Protein AF-A0A3L8SJ08-F1 (afdb_monomer_lite)

Sequence (632 aa):
MDGPSGGCPPAAAPSRPKLPLGIVFSTALFCGEGAAAAVLCLSYGHSDDRFWLALTVFFVLCPSVLVQLTLIFVHRDLSRDRPLVLLMHLLQLGPIIRCVEALVVYCWSGREEEPYVTITRKRRLRKGYEVEMEQEVGHSERRLATHRNAFKRMAVIQAFLGSTPQLTLQLYISVLEKYVPVARAVLMAICLVSVTYGALVCNILAIQVKYDDYKVQLRPLAFLCIVLWRSLEISTRIAVLVLFSTVFKHWIIPIALANLLVVFFLPWVQFWRSGNRLPDNVEKNFSRLGTVVVLCAFTLLYSSINMFCWSAVQLKLADRDLIDKSQNWGRLAVYYVARLAENTALVILWYFFKTDVYENVCTALLVLQLLLGYCLGIYFMLLFFQYLHPCRQLFRHNVADFLHCVCCRRHPAGTPLCLEAPLEPGAAWLGINIFLFTYYFLFFDRDERYFYTRAILGSALAWARASAKCLNFNSMLILLPVCRNLLSFLRGTCSCCRRTLRKQLDHNLTFHKLVAYTLALLTAVHTIAHLFNLERYNQSQQATDGSLPAVLSKVHLQGSKWLNPIHSNQTTVEYVAFTTIPGLTGVIITLALILMVTSSTEFIRRNYFELFWYTHHLFLVYFAGLVIHGIA

Secondary structure (DSSP, 8-state):
------PPPPPPP-PPPPP-HHHHHHHHHHHHHHHHHHHHHHHHHHTT-HHHHHHHHHHHHHHHHHHHHHHHHHTTTTSS--HHHHHHHHTT-HHHHHHHHHHHHHHHTTTS--S-EEEEEEEEEETTEEEEEEEEEEHHHHHHHHHHHHHHHHHHHIIIIIIHHHHHHHHHHHHHHS---HHHHHHHHHHHHHHHHHHHHHHHHHHHHHTTTB-----HHHHHHHHHHHHHHHHHHHHHHHHHHHH-TTTHHHHHHHHHHHHHHHHHHHHHHHTPPP-TTSSTT--HHHHHHHHHHHHHHHHHHHHHS--S--B-TTSTTSB--S--HHHHHHHHHHHHHHHHHHHHHHHHH--GGGTTS-HHHHHHHHHHHHHHHHHHHHHIIIII-TTGGG-SS-HHHHHS-GGGTTS-------------HHHHHHHHHHHHHHHHHHHHHH-GGGHHHHHHHTTHHHHHHHHHHHHHHHHHHTTGGG-HHHHHHHHHHGGGS-HHHHHHHTTHHHHHHHHHHHHHHHHHHHHHHHHHHHHHHHHHHH--S--HHHHHHGGGGSSS--S-S---TT--HHHHHHHSHHHHHHHHHHHHHHHHHHHTSHHHHHH-HHHHHHHHTTHHHHHHHHHHHHH-

Organism: Chloebia gouldiae (NCBI:txid44316)

Structure (mmCIF, N/CA/C/O backbone):
data_AF-A0A3L8SJ08-F1
#
_entry.id   AF-A0A3L8SJ08-F1
#
loop_
_atom_site.group_PDB
_atom_site.id
_atom_site.type_symbol
_atom_site.label_atom_id
_atom_site.label_alt_id
_atom_site.label_comp_id
_atom_site.label_asym_id
_atom_site.label_entity_id
_atom_site.label_seq_id
_atom_site.pdbx_PDB_ins_code
_atom_site.Cartn_x
_atom_site.Cartn_y
_atom_site.Cartn_z
_atom_site.occupancy
_atom_site.B_iso_or_equiv
_atom_site.auth_seq_id
_atom_site.auth_comp_id
_atom_site.auth_asym_id
_atom_site.auth_atom_id
_atom_site.pdbx_PDB_model_num
ATOM 1 N N . MET A 1 1 ? -4.919 -14.665 68.223 1.00 39.84 1 MET A N 1
ATOM 2 C CA . MET A 1 1 ? -4.359 -15.110 66.930 1.00 39.84 1 MET A CA 1
ATOM 3 C C . MET A 1 1 ? -5.211 -14.469 65.862 1.00 39.84 1 MET A C 1
ATOM 5 O O . MET A 1 1 ? -6.296 -14.956 65.572 1.00 39.84 1 MET A O 1
ATOM 9 N N . ASP A 1 2 ? -4.763 -13.306 65.409 1.00 32.62 2 ASP A N 1
ATOM 10 C CA . ASP A 1 2 ? -5.497 -12.436 64.499 1.00 32.62 2 ASP A CA 1
ATOM 11 C C . ASP A 1 2 ? -5.454 -12.991 63.073 1.00 32.62 2 ASP A C 1
ATOM 13 O O . ASP A 1 2 ? -4.392 -13.349 62.559 1.00 32.62 2 ASP A O 1
ATOM 17 N N . GLY A 1 3 ? -6.627 -13.092 62.447 1.00 32.53 3 GLY A N 1
ATOM 18 C CA . GLY A 1 3 ? -6.756 -13.415 61.030 1.00 32.53 3 GLY A CA 1
ATOM 19 C C . GLY A 1 3 ? -6.296 -12.237 60.164 1.00 32.53 3 GLY A C 1
ATOM 20 O O . GLY A 1 3 ? -6.487 -11.084 60.558 1.00 32.53 3 GLY A O 1
ATOM 21 N N . PRO A 1 4 ? -5.697 -12.480 58.986 1.00 41.50 4 PRO A N 1
ATOM 22 C CA . PRO A 1 4 ? -5.239 -11.398 58.135 1.00 41.50 4 PRO A CA 1
ATOM 23 C C . PRO A 1 4 ? -6.453 -10.658 57.571 1.00 41.50 4 PRO A C 1
ATOM 25 O O . PRO A 1 4 ? -7.260 -11.205 56.817 1.00 41.50 4 PRO A O 1
ATOM 28 N N . SER A 1 5 ? -6.569 -9.393 57.959 1.00 35.94 5 SER A N 1
ATOM 29 C CA . SER A 1 5 ? -7.464 -8.409 57.375 1.00 35.94 5 SER A CA 1
ATOM 30 C C . SER A 1 5 ? -7.197 -8.307 55.871 1.00 35.94 5 SER A C 1
ATOM 32 O O . SER A 1 5 ? -6.110 -7.938 55.423 1.00 35.94 5 SER A O 1
ATOM 34 N N . GLY A 1 6 ? -8.207 -8.658 55.073 1.00 36.88 6 GLY A N 1
ATOM 35 C CA . GLY A 1 6 ? -8.230 -8.419 53.635 1.00 36.88 6 GLY A CA 1
ATOM 36 C C . GLY A 1 6 ? -8.277 -6.920 53.362 1.00 36.88 6 GLY A C 1
ATOM 37 O O . GLY A 1 6 ? -9.349 -6.347 53.195 1.00 36.88 6 GLY A O 1
ATOM 38 N N . GLY A 1 7 ? -7.108 -6.280 53.354 1.00 30.48 7 GLY A N 1
ATOM 39 C CA . GLY A 1 7 ? -6.953 -4.899 52.925 1.00 30.48 7 GLY A CA 1
ATOM 40 C C . GLY A 1 7 ? -7.370 -4.760 51.465 1.00 30.48 7 GLY A C 1
ATOM 41 O O . GLY A 1 7 ? -6.818 -5.420 50.582 1.00 30.48 7 GLY A O 1
ATOM 42 N N . CYS A 1 8 ? -8.351 -3.895 51.216 1.00 34.56 8 CYS A N 1
ATOM 43 C CA . CYS A 1 8 ? -8.667 -3.407 49.880 1.00 34.56 8 CYS A CA 1
ATOM 44 C C . CYS A 1 8 ? -7.367 -2.856 49.254 1.00 34.56 8 CYS A C 1
ATOM 46 O O . CYS A 1 8 ? -6.650 -2.119 49.941 1.00 34.56 8 CYS A O 1
ATOM 48 N N . PRO A 1 9 ? -7.004 -3.209 48.006 1.00 35.66 9 PRO A N 1
ATOM 49 C CA . PRO A 1 9 ? -5.818 -2.635 47.382 1.00 35.66 9 PRO A CA 1
ATOM 50 C C . PRO A 1 9 ? -5.952 -1.103 47.360 1.00 35.66 9 PRO A C 1
ATOM 52 O O . PRO A 1 9 ? -7.052 -0.602 47.112 1.00 35.66 9 PRO A O 1
ATOM 55 N N . PRO A 1 10 ? -4.871 -0.348 47.627 1.00 35.91 10 PRO A N 1
ATOM 56 C CA . PRO A 1 10 ? -4.932 1.107 47.643 1.00 35.91 10 PRO A CA 1
ATOM 57 C C . PRO A 1 10 ? -5.472 1.622 46.306 1.00 35.91 10 PRO A C 1
ATOM 59 O O . PRO A 1 10 ? -5.066 1.141 45.241 1.00 35.91 10 PRO A O 1
ATOM 62 N N . ALA A 1 11 ? -6.393 2.589 46.375 1.00 40.41 11 ALA A N 1
ATOM 63 C CA . ALA A 1 11 ? -6.913 3.295 45.213 1.00 40.41 11 ALA A CA 1
ATOM 64 C C . ALA A 1 11 ? -5.735 3.766 44.349 1.00 40.41 11 ALA A C 1
ATOM 66 O O . ALA A 1 11 ? -4.808 4.422 44.831 1.00 40.41 11 ALA A O 1
ATOM 67 N N . ALA A 1 12 ? -5.725 3.352 43.082 1.00 39.38 12 ALA A N 1
ATOM 68 C CA . ALA A 1 12 ? -4.656 3.697 42.161 1.00 39.38 12 ALA A CA 1
ATOM 69 C C . ALA A 1 12 ? -4.569 5.227 42.042 1.00 39.38 12 ALA A C 1
ATOM 71 O O . ALA A 1 12 ? -5.563 5.872 41.720 1.00 39.38 12 ALA A O 1
ATOM 72 N N . ALA A 1 13 ? -3.383 5.792 42.291 1.00 39.06 13 ALA A N 1
ATOM 73 C CA . ALA A 1 13 ? -3.130 7.225 42.157 1.00 39.06 13 ALA A CA 1
ATOM 74 C C . ALA A 1 13 ? -3.647 7.762 40.803 1.00 39.06 13 ALA A C 1
ATOM 76 O O . ALA A 1 13 ? -3.500 7.064 39.789 1.00 39.06 13 ALA A O 1
ATOM 77 N N . PRO A 1 14 ? -4.214 8.986 40.754 1.00 47.72 14 PRO A N 1
ATOM 78 C CA . PRO A 1 14 ? -4.774 9.550 39.532 1.00 47.72 14 PRO A CA 1
ATOM 79 C C . PRO A 1 14 ? -3.696 9.600 38.449 1.00 47.72 14 PRO A C 1
ATOM 81 O O . PRO A 1 14 ? -2.697 10.318 38.539 1.00 47.72 14 PRO A O 1
ATOM 84 N N . SER A 1 15 ? -3.861 8.769 37.420 1.00 56.84 15 SER A N 1
ATOM 85 C CA . SER A 1 15 ? -2.890 8.677 36.341 1.00 56.84 15 SER A CA 1
ATOM 86 C C . SER A 1 15 ? -2.928 9.967 35.532 1.00 56.84 15 SER A C 1
ATOM 88 O O . SER A 1 15 ? -3.949 10.253 34.905 1.00 56.84 15 SER A O 1
ATOM 90 N N . ARG A 1 16 ? -1.821 10.723 35.498 1.00 63.78 16 ARG A N 1
ATOM 91 C CA . ARG A 1 16 ? -1.693 11.867 34.583 1.00 63.78 16 ARG A CA 1
ATOM 92 C C . ARG A 1 16 ? -2.097 11.443 33.163 1.00 63.78 16 ARG A C 1
ATOM 94 O O . ARG A 1 16 ? -1.666 10.374 32.704 1.00 63.78 16 ARG A O 1
ATOM 101 N N . PRO A 1 17 ? -2.900 12.252 32.450 1.00 66.69 17 PRO A N 1
ATOM 102 C CA . PRO A 1 17 ? -3.278 11.935 31.083 1.00 66.69 17 PRO A CA 1
ATOM 103 C C . PRO A 1 17 ? -2.030 11.808 30.206 1.00 66.69 17 PRO A C 1
ATOM 105 O O . PRO A 1 17 ? -1.000 12.427 30.450 1.00 66.69 17 PRO A O 1
ATOM 108 N N . LYS A 1 18 ? -2.104 10.976 29.165 1.00 77.44 18 LYS A N 1
ATOM 109 C CA . LYS A 1 18 ? -0.998 10.817 28.209 1.00 77.44 18 LYS A CA 1
ATOM 110 C C . LYS A 1 18 ? -0.920 12.022 27.277 1.00 77.44 18 LYS A C 1
ATOM 112 O O . LYS A 1 18 ? -1.957 12.445 26.758 1.00 77.44 18 LYS A O 1
ATOM 117 N N . LEU A 1 19 ? 0.305 12.465 26.982 1.00 80.94 19 LEU A N 1
ATOM 118 C CA . LEU A 1 19 ? 0.591 13.522 26.010 1.00 80.94 19 LEU A CA 1
ATOM 119 C C . LEU A 1 19 ? -0.185 13.281 24.695 1.00 80.94 19 LEU A C 1
ATOM 121 O O . LEU A 1 19 ? -0.129 12.170 24.148 1.00 80.94 19 LEU A O 1
ATOM 125 N N . PRO A 1 20 ? -0.920 14.279 24.168 1.00 85.00 20 PRO A N 1
ATOM 126 C CA . PRO A 1 20 ? -1.751 14.125 22.978 1.00 85.00 20 PRO A CA 1
ATOM 127 C C . PRO A 1 20 ? -0.934 14.157 21.672 1.00 85.00 20 PRO A C 1
ATOM 129 O O . PRO A 1 20 ? -1.245 14.906 20.752 1.00 85.00 20 PRO A O 1
ATOM 132 N N . LEU A 1 21 ? 0.077 13.290 21.555 1.00 87.50 21 LEU A N 1
ATOM 133 C CA . LEU A 1 21 ? 0.971 13.200 20.389 1.00 87.50 21 LEU A CA 1
ATOM 134 C C . LEU A 1 21 ? 0.218 13.048 19.061 1.00 87.50 21 LEU A C 1
ATOM 136 O O . LEU A 1 21 ? 0.570 13.684 18.077 1.00 87.50 21 LEU A O 1
ATOM 140 N N . GLY A 1 22 ? -0.857 12.253 19.039 1.00 88.06 22 GLY A N 1
ATOM 141 C CA . GLY A 1 22 ? -1.665 12.068 17.830 1.00 88.06 22 GLY A CA 1
ATOM 142 C C . GLY A 1 22 ? -2.386 13.339 17.366 1.00 88.06 22 GLY A C 1
ATOM 143 O O . GLY A 1 22 ? -2.605 13.495 16.170 1.00 88.06 22 GLY A O 1
ATOM 144 N N . ILE A 1 23 ? -2.729 14.253 18.283 1.00 90.25 23 ILE A N 1
ATOM 145 C CA . ILE A 1 23 ? -3.332 15.548 17.933 1.00 90.25 23 ILE A CA 1
ATOM 146 C C . ILE A 1 23 ? -2.274 16.420 17.259 1.00 90.25 23 ILE A C 1
ATOM 148 O O . ILE A 1 23 ? -2.473 16.840 16.125 1.00 90.25 23 ILE A O 1
ATOM 152 N N . VAL A 1 24 ? -1.117 16.589 17.908 1.00 93.19 24 VAL A N 1
ATOM 153 C CA . VAL A 1 24 ? 0.006 17.383 17.383 1.00 93.19 24 VAL A CA 1
ATOM 154 C C . VAL A 1 24 ? 0.452 16.874 16.013 1.00 93.19 24 VAL A C 1
ATOM 156 O O . VAL A 1 24 ? 0.603 17.659 15.084 1.00 93.19 24 VAL A O 1
ATOM 159 N N . PHE A 1 25 ? 0.598 15.556 15.863 1.00 93.88 25 PHE A N 1
ATOM 160 C CA . PHE A 1 25 ? 1.003 14.942 14.602 1.00 93.88 25 PHE A CA 1
ATOM 161 C C . PHE A 1 25 ? -0.019 15.170 13.478 1.00 93.88 25 PHE A C 1
ATOM 163 O O . PHE A 1 25 ? 0.363 15.513 12.364 1.00 93.88 25 PHE A O 1
ATOM 170 N N . SER A 1 26 ? -1.319 15.047 13.770 1.00 92.44 26 SER A N 1
ATOM 171 C CA . SER A 1 26 ? -2.375 15.294 12.775 1.00 92.44 26 SER A CA 1
ATOM 172 C C . SER A 1 26 ? -2.414 16.763 12.337 1.00 92.44 26 SER A C 1
ATOM 174 O O . SER A 1 26 ? -2.593 17.042 11.156 1.00 92.44 26 SER A O 1
ATOM 176 N N . THR A 1 27 ? -2.213 17.700 13.270 1.00 92.94 27 THR A N 1
ATOM 177 C CA . THR A 1 27 ? -2.109 19.135 12.962 1.00 92.94 27 THR A CA 1
ATOM 178 C C . THR A 1 27 ? -0.869 19.434 12.123 1.00 92.94 27 THR A C 1
ATOM 180 O O . THR A 1 27 ? -0.958 20.180 11.155 1.00 92.94 27 THR A O 1
ATOM 183 N N . ALA A 1 28 ? 0.276 18.826 12.449 1.00 94.81 28 ALA A N 1
ATOM 184 C CA . ALA A 1 28 ? 1.512 19.004 11.691 1.00 94.81 28 ALA A CA 1
ATOM 185 C C . ALA A 1 28 ? 1.373 18.513 10.243 1.00 94.81 28 ALA A C 1
ATOM 187 O O . ALA A 1 28 ? 1.810 19.203 9.327 1.00 94.81 28 ALA A O 1
ATOM 188 N N . LEU A 1 29 ? 0.720 17.364 10.029 1.00 94.31 29 LEU A N 1
ATOM 189 C CA . LEU A 1 29 ? 0.415 16.863 8.687 1.00 94.31 29 LEU A CA 1
ATOM 190 C C . LEU A 1 29 ? -0.520 17.808 7.927 1.00 94.31 29 LEU A C 1
ATOM 192 O O . LEU A 1 29 ? -0.222 18.155 6.790 1.00 94.31 29 LEU A O 1
ATOM 196 N N . PHE A 1 30 ? -1.596 18.279 8.564 1.00 93.12 30 PHE A N 1
ATOM 197 C CA . PHE A 1 30 ? -2.533 19.226 7.953 1.00 93.12 30 PHE A CA 1
ATOM 198 C C . PHE A 1 30 ? -1.838 20.524 7.504 1.00 93.12 30 PHE A C 1
ATOM 200 O O . PHE A 1 30 ? -1.973 20.939 6.354 1.00 93.12 30 PHE A O 1
ATOM 207 N N . CYS A 1 31 ? -1.038 21.137 8.383 1.00 93.50 31 CYS A N 1
ATOM 208 C CA . CYS A 1 31 ? -0.283 22.346 8.049 1.00 93.50 31 CYS A CA 1
ATOM 209 C C . CYS A 1 31 ? 0.797 22.082 6.991 1.00 93.50 31 CYS A C 1
ATOM 211 O O . CYS A 1 31 ? 1.000 22.906 6.103 1.00 93.50 31 CYS A O 1
ATOM 213 N N . GLY A 1 32 ? 1.479 20.936 7.074 1.00 94.00 32 GLY A N 1
ATOM 214 C CA . GLY A 1 32 ? 2.517 20.538 6.126 1.00 94.00 32 GLY A CA 1
ATOM 215 C C . GLY A 1 32 ? 1.976 20.351 4.709 1.00 94.00 32 GLY A C 1
ATOM 216 O O . GLY A 1 32 ? 2.591 20.834 3.762 1.00 94.00 32 GLY A O 1
ATOM 217 N N . GLU A 1 33 ? 0.810 19.717 4.557 1.00 93.25 33 GLU A N 1
ATOM 218 C CA . GLU A 1 33 ? 0.140 19.578 3.258 1.00 93.25 33 GLU A CA 1
ATOM 219 C C . GLU A 1 33 ? -0.267 20.934 2.684 1.00 93.25 33 GLU A C 1
ATOM 221 O O . GLU A 1 33 ? 0.019 21.207 1.520 1.00 93.25 33 GLU A O 1
ATOM 226 N N . GLY A 1 34 ? -0.874 21.804 3.500 1.00 91.88 34 GLY A N 1
ATOM 227 C CA . GLY A 1 34 ? -1.259 23.151 3.074 1.00 91.88 34 GLY A CA 1
ATOM 228 C C . GLY A 1 34 ? -0.059 23.995 2.633 1.00 91.88 34 GLY A C 1
ATOM 229 O O . GLY A 1 34 ? -0.093 24.607 1.567 1.00 91.88 34 GLY A O 1
ATOM 230 N N . ALA A 1 35 ? 1.031 23.979 3.407 1.00 93.56 35 ALA A N 1
ATOM 231 C CA . ALA A 1 35 ? 2.253 24.714 3.086 1.00 93.56 35 ALA A CA 1
ATOM 232 C C . ALA A 1 35 ? 2.940 24.176 1.820 1.00 93.56 35 ALA A C 1
ATOM 234 O O . ALA A 1 35 ? 3.284 24.952 0.929 1.00 93.56 35 ALA A O 1
ATOM 235 N N . ALA A 1 36 ? 3.101 22.853 1.700 1.00 94.31 36 ALA A N 1
ATOM 236 C CA . ALA A 1 36 ? 3.710 22.239 0.522 1.00 94.31 36 ALA A CA 1
ATOM 237 C C . ALA A 1 36 ? 2.865 22.463 -0.745 1.00 94.31 36 ALA A C 1
ATOM 239 O O . ALA A 1 36 ? 3.414 22.734 -1.814 1.00 94.31 36 ALA A O 1
ATOM 240 N N . ALA A 1 37 ? 1.534 22.418 -0.627 1.00 92.31 37 ALA A N 1
ATOM 241 C CA . ALA A 1 37 ? 0.634 22.743 -1.725 1.00 92.31 37 ALA A CA 1
ATOM 242 C C . ALA A 1 37 ? 0.718 24.217 -2.132 1.00 92.31 37 ALA A C 1
ATOM 244 O O . ALA A 1 37 ? 0.753 24.501 -3.327 1.00 92.31 37 ALA A O 1
ATOM 245 N N . ALA A 1 38 ? 0.795 25.147 -1.175 1.00 92.38 38 ALA A N 1
ATOM 246 C CA . ALA A 1 38 ? 0.948 26.572 -1.461 1.00 92.38 38 ALA A CA 1
ATOM 247 C C . ALA A 1 38 ? 2.251 26.858 -2.224 1.00 92.38 38 ALA A C 1
ATOM 249 O O . ALA A 1 38 ? 2.222 27.536 -3.250 1.00 92.38 38 ALA A O 1
ATOM 250 N N . VAL A 1 39 ? 3.374 26.273 -1.787 1.00 93.69 39 VAL A N 1
ATOM 251 C CA . VAL A 1 39 ? 4.666 26.379 -2.492 1.00 93.69 39 VAL A CA 1
ATOM 252 C C . VAL A 1 39 ? 4.561 25.839 -3.920 1.00 93.69 39 VAL A C 1
ATOM 254 O O . VAL A 1 39 ? 5.045 26.469 -4.858 1.00 93.69 39 VAL A O 1
ATOM 257 N N . LEU A 1 40 ? 3.889 24.701 -4.110 1.00 91.75 40 LEU A N 1
ATOM 258 C CA . LEU A 1 40 ? 3.696 24.126 -5.439 1.00 91.75 40 LEU A CA 1
ATOM 259 C C . LEU A 1 40 ? 2.785 24.997 -6.327 1.00 91.75 40 LEU A C 1
ATOM 261 O O . LEU A 1 40 ? 3.062 25.162 -7.511 1.00 91.75 40 LEU A O 1
ATOM 265 N N . CYS A 1 41 ? 1.740 25.604 -5.759 1.00 90.69 41 CYS A N 1
ATOM 266 C CA . CYS A 1 41 ? 0.849 26.519 -6.475 1.00 90.69 41 CYS A CA 1
ATOM 267 C C . CYS A 1 41 ? 1.572 27.793 -6.934 1.00 90.69 41 CYS A C 1
ATOM 269 O O . CYS A 1 41 ? 1.333 28.252 -8.048 1.00 90.69 41 CYS A O 1
ATOM 271 N N . LEU A 1 42 ? 2.487 28.334 -6.121 1.00 89.94 42 LEU A N 1
ATOM 272 C CA . LEU A 1 42 ? 3.342 29.458 -6.522 1.00 89.94 42 LEU A CA 1
ATOM 273 C C . LEU A 1 42 ? 4.237 29.084 -7.710 1.00 89.94 42 LEU A C 1
ATOM 275 O O . LEU A 1 42 ? 4.385 29.876 -8.638 1.00 89.94 42 LEU A O 1
ATOM 279 N N . SER A 1 43 ? 4.772 27.859 -7.715 1.00 87.69 43 SER A N 1
ATOM 280 C CA . SER A 1 43 ? 5.544 27.346 -8.850 1.00 87.69 43 SER A CA 1
ATOM 281 C C . SER A 1 43 ? 4.697 27.256 -10.123 1.00 87.69 43 SER A C 1
ATOM 283 O O . SER A 1 43 ? 5.155 27.695 -11.170 1.00 87.69 43 SER A O 1
ATOM 285 N N . TYR A 1 44 ? 3.462 26.742 -10.046 1.00 87.19 44 TYR A N 1
ATOM 286 C CA . TYR A 1 44 ? 2.561 26.687 -11.208 1.00 87.19 44 TYR A CA 1
ATOM 287 C C . TYR A 1 44 ? 2.139 28.077 -11.698 1.00 87.19 44 TYR A C 1
ATOM 289 O O . TYR A 1 44 ? 2.000 28.279 -12.900 1.00 87.19 44 TYR A O 1
ATOM 297 N N . GLY A 1 45 ? 1.971 29.043 -10.788 1.00 83.31 45 GLY A N 1
ATOM 298 C CA . GLY A 1 45 ? 1.663 30.431 -11.137 1.00 83.31 45 GLY A CA 1
ATOM 299 C C . GLY A 1 45 ? 2.781 31.115 -11.927 1.00 83.31 45 GLY A C 1
ATOM 300 O O . GLY A 1 45 ? 2.496 31.903 -12.821 1.00 83.31 45 GLY A O 1
ATOM 301 N N . HIS A 1 46 ? 4.042 30.775 -11.649 1.00 85.56 46 HIS A N 1
ATOM 302 C CA . HIS A 1 46 ? 5.185 31.262 -12.427 1.00 85.56 46 HIS A CA 1
ATOM 303 C C . HIS A 1 46 ? 5.295 30.586 -13.809 1.00 85.56 46 HIS A C 1
ATOM 305 O O . HIS A 1 46 ? 5.825 31.181 -14.743 1.00 85.56 46 HIS A O 1
ATOM 311 N N . SER A 1 47 ? 4.799 29.353 -13.946 1.00 79.88 47 SER A N 1
ATOM 312 C CA . SER A 1 47 ? 4.832 28.566 -15.190 1.00 79.88 47 SER A CA 1
ATOM 313 C C . SER A 1 47 ? 3.582 28.722 -16.081 1.00 79.88 47 SER A C 1
ATOM 315 O O . SER A 1 47 ? 3.526 28.101 -17.135 1.00 79.88 47 SER A O 1
ATOM 317 N N . ASP A 1 48 ? 2.592 29.533 -15.679 1.00 80.69 48 ASP A N 1
ATOM 318 C CA . ASP A 1 48 ? 1.268 29.716 -16.325 1.00 80.69 48 ASP A CA 1
ATOM 319 C C . ASP A 1 48 ? 0.440 28.418 -16.523 1.00 80.69 48 ASP A C 1
ATOM 321 O O . ASP A 1 48 ? -0.486 28.337 -17.335 1.00 80.69 48 ASP A O 1
ATOM 325 N N . ASP A 1 49 ? 0.701 27.390 -15.708 1.00 84.25 49 ASP A N 1
ATOM 326 C CA . ASP A 1 49 ? 0.024 26.086 -15.754 1.00 84.25 49 ASP A CA 1
ATOM 327 C C . ASP A 1 49 ? -1.334 26.105 -15.024 1.00 84.25 49 ASP A C 1
ATOM 329 O O . ASP A 1 49 ? -1.559 25.449 -13.997 1.00 84.25 49 ASP A O 1
ATOM 333 N N . ARG A 1 50 ? -2.289 26.872 -15.566 1.00 86.69 50 ARG A N 1
ATOM 334 C CA . ARG A 1 50 ? -3.591 27.147 -14.923 1.00 86.69 50 ARG A CA 1
ATOM 335 C C . ARG A 1 50 ? -4.438 25.900 -14.640 1.00 86.69 50 ARG A C 1
ATOM 337 O O . ARG A 1 50 ? -5.177 25.877 -13.656 1.00 86.69 50 ARG A O 1
ATOM 344 N N . PHE A 1 51 ? -4.326 24.853 -15.459 1.00 87.06 51 PHE A N 1
ATOM 345 C CA . PHE A 1 51 ? -5.091 23.613 -15.278 1.00 87.06 51 PHE A CA 1
ATOM 346 C C . PHE A 1 51 ? -4.615 22.803 -14.061 1.00 87.06 51 PHE A C 1
ATOM 348 O O . PHE A 1 51 ? -5.419 22.425 -13.204 1.00 87.06 51 PHE A O 1
ATOM 355 N N . TRP A 1 52 ? -3.302 22.578 -13.943 1.00 87.69 52 TRP A N 1
ATOM 356 C CA . TRP A 1 52 ? -2.710 21.846 -12.817 1.00 87.69 52 TRP A CA 1
ATOM 357 C C . TRP A 1 52 ? -2.828 22.618 -11.509 1.00 87.69 52 TRP A C 1
ATOM 359 O O . TRP A 1 52 ? -3.082 22.016 -10.459 1.00 87.69 52 TRP A O 1
ATOM 369 N N . LEU A 1 53 ? -2.722 23.946 -11.585 1.00 89.19 53 LEU A N 1
ATOM 370 C CA . LEU A 1 53 ? -2.989 24.846 -10.474 1.00 89.19 53 LEU A CA 1
ATOM 371 C C . LEU A 1 53 ? -4.423 24.673 -9.953 1.00 89.19 53 LEU A C 1
ATOM 373 O O . LEU A 1 53 ? -4.607 24.411 -8.765 1.00 89.19 53 LEU A O 1
ATOM 377 N N . ALA A 1 54 ? -5.432 24.748 -10.828 1.00 87.38 54 ALA A N 1
ATOM 378 C CA . ALA A 1 54 ? -6.837 24.632 -10.433 1.00 87.38 54 ALA A CA 1
ATOM 379 C C . ALA A 1 54 ? -7.150 23.285 -9.756 1.00 87.38 54 ALA A C 1
ATOM 381 O O . ALA A 1 54 ? -7.791 23.254 -8.703 1.00 87.38 54 ALA A O 1
ATOM 382 N N . LEU A 1 55 ? -6.650 22.176 -10.311 1.00 88.00 55 LEU A N 1
ATOM 383 C CA . LEU A 1 55 ? -6.829 20.837 -9.736 1.00 88.00 55 LEU A CA 1
ATOM 384 C C . LEU A 1 55 ? -6.127 20.678 -8.378 1.00 88.00 55 LEU A C 1
ATOM 386 O O . LEU A 1 55 ? -6.706 20.121 -7.445 1.00 88.00 55 LEU A O 1
ATOM 390 N N . THR A 1 56 ? -4.902 21.196 -8.250 1.00 90.75 56 THR A N 1
ATOM 391 C CA . THR A 1 56 ? -4.123 21.168 -7.000 1.00 90.75 56 THR A CA 1
ATOM 392 C C . THR A 1 56 ? -4.828 21.966 -5.902 1.00 90.75 56 THR A C 1
ATOM 394 O O . THR A 1 56 ? -4.961 21.485 -4.778 1.00 90.75 56 THR A O 1
ATOM 397 N N . VAL A 1 57 ? -5.334 23.160 -6.224 1.00 90.19 57 VAL A N 1
ATOM 398 C CA . VAL A 1 57 ? -6.099 23.988 -5.281 1.00 90.19 57 VAL A CA 1
ATOM 399 C C . VAL A 1 57 ? -7.396 23.288 -4.878 1.00 90.19 57 VAL A C 1
ATOM 401 O O . VAL A 1 57 ? -7.720 23.243 -3.692 1.00 90.19 57 VAL A O 1
ATOM 404 N N . PHE A 1 58 ? -8.118 22.691 -5.828 1.00 86.38 58 PHE A N 1
ATOM 405 C CA . PHE A 1 58 ? -9.372 21.989 -5.554 1.00 86.38 58 PHE A CA 1
ATOM 406 C C . PHE A 1 58 ? -9.196 20.831 -4.559 1.00 86.38 58 PHE A C 1
ATOM 408 O O . PHE A 1 58 ? -9.917 20.770 -3.558 1.00 86.38 58 PHE A O 1
ATOM 415 N N . PHE A 1 59 ? -8.217 19.948 -4.786 1.00 87.62 59 PHE A N 1
ATOM 416 C CA . PHE A 1 59 ? -7.973 18.789 -3.919 1.00 87.62 59 PHE A CA 1
ATOM 417 C C . PHE A 1 59 ? -7.395 19.140 -2.547 1.00 87.62 59 PHE A C 1
ATOM 419 O O . PHE A 1 59 ? -7.431 18.303 -1.652 1.00 87.62 59 PHE A O 1
ATOM 426 N N . VAL A 1 60 ? -6.905 20.363 -2.345 1.00 87.62 60 VAL A N 1
ATOM 427 C CA . VAL A 1 60 ? -6.471 20.854 -1.029 1.00 87.62 60 VAL A CA 1
ATOM 428 C C . VAL A 1 60 ? -7.616 21.571 -0.313 1.00 87.62 60 VAL A C 1
ATOM 430 O O . VAL A 1 60 ? -7.851 21.350 0.876 1.00 87.62 60 VAL A O 1
ATOM 433 N N . LEU A 1 61 ? -8.371 22.403 -1.033 1.00 85.88 61 LEU A N 1
ATOM 434 C CA . LEU A 1 61 ? -9.404 23.255 -0.453 1.00 85.88 61 LEU A CA 1
ATOM 435 C C . LEU A 1 61 ? -10.670 22.475 -0.082 1.00 85.88 61 LEU A C 1
ATOM 437 O O . LEU A 1 61 ? -11.186 22.640 1.022 1.00 85.88 61 LEU A O 1
ATOM 441 N N . CYS A 1 62 ? -11.162 21.611 -0.974 1.00 81.88 62 CYS A N 1
ATOM 442 C CA . CYS A 1 62 ? -12.384 20.834 -0.756 1.00 81.88 62 CYS A CA 1
ATOM 443 C C . CYS A 1 62 ? -12.354 19.995 0.544 1.00 81.88 62 CYS A C 1
ATOM 445 O O . CYS A 1 62 ? -13.237 20.176 1.390 1.00 81.88 62 CYS A O 1
ATOM 447 N N . PRO A 1 63 ? -11.348 19.132 0.785 1.00 82.69 63 PRO A N 1
ATOM 448 C CA . PRO A 1 63 ? -11.252 18.368 2.032 1.00 82.69 63 PRO A CA 1
ATOM 449 C C . PRO A 1 63 ? -10.978 19.252 3.253 1.00 82.69 63 PRO A C 1
ATOM 451 O O . PRO A 1 63 ? -11.510 18.958 4.321 1.00 82.69 63 PRO A O 1
ATOM 454 N N . SER A 1 64 ? -10.217 20.348 3.111 1.00 86.06 64 SER A N 1
ATOM 455 C CA . SER A 1 64 ? -9.987 21.308 4.200 1.00 86.06 64 SER A CA 1
ATOM 456 C C . SER A 1 64 ? -11.314 21.898 4.681 1.00 86.06 64 SER A C 1
ATOM 458 O O . SER A 1 64 ? -11.615 21.859 5.874 1.00 86.06 64 SER A O 1
ATOM 460 N N . VAL A 1 65 ? -12.180 22.327 3.758 1.00 81.88 65 VAL A N 1
ATOM 461 C CA . VAL A 1 65 ? -13.531 22.809 4.083 1.00 81.88 65 VAL A CA 1
ATOM 462 C C . VAL A 1 65 ? -14.365 21.715 4.753 1.00 81.88 65 VAL A C 1
ATOM 464 O O . VAL A 1 65 ? -14.979 21.973 5.787 1.00 81.88 65 VAL A O 1
ATOM 467 N N . LEU A 1 66 ? -14.353 20.479 4.242 1.00 79.31 66 LEU A N 1
ATOM 468 C CA . LEU A 1 66 ? -15.077 19.360 4.866 1.00 79.31 66 LEU A CA 1
ATOM 469 C C . LEU A 1 66 ? -14.591 19.062 6.291 1.00 79.31 66 LEU A C 1
ATOM 471 O O . LEU A 1 66 ? -15.404 18.788 7.179 1.00 79.31 66 LEU A O 1
ATOM 475 N N . VAL A 1 67 ? -13.282 19.152 6.535 1.00 81.81 67 VAL A N 1
ATOM 476 C CA . VAL A 1 67 ? -12.690 19.045 7.872 1.00 81.81 67 VAL A CA 1
ATOM 477 C C . VAL A 1 67 ? -13.225 20.148 8.784 1.00 81.81 67 VAL A C 1
ATOM 479 O O . VAL A 1 67 ? -13.695 19.837 9.881 1.00 81.81 67 VAL A O 1
ATOM 482 N N . GLN A 1 68 ? -13.223 21.409 8.337 1.00 81.50 68 GLN A N 1
ATOM 483 C CA . GLN A 1 68 ? -13.748 22.527 9.130 1.00 81.50 68 GLN A CA 1
ATOM 484 C C . GLN A 1 68 ? -15.232 22.335 9.453 1.00 81.50 68 GLN A C 1
ATOM 486 O O . GLN A 1 68 ? -15.620 22.419 10.616 1.00 81.50 68 GLN A O 1
ATOM 491 N N . LEU A 1 69 ? -16.055 21.995 8.456 1.00 73.44 69 LEU A N 1
ATOM 492 C CA . LEU A 1 69 ? -17.485 21.738 8.643 1.00 73.44 69 LEU A CA 1
ATOM 493 C C . LEU A 1 69 ? -17.722 20.603 9.649 1.00 73.44 69 LEU A C 1
ATOM 495 O O . LEU A 1 69 ? -18.577 20.713 10.525 1.00 73.44 69 LEU A O 1
ATOM 499 N N . THR A 1 70 ? -16.928 19.533 9.581 1.00 73.50 70 THR A N 1
ATOM 500 C CA . THR A 1 70 ? -17.029 18.408 10.521 1.00 73.50 70 THR A CA 1
ATOM 501 C C . THR A 1 70 ? -16.658 18.818 11.949 1.00 73.50 70 THR A C 1
ATOM 503 O O . THR A 1 70 ? -17.285 18.363 12.908 1.00 73.50 70 THR A O 1
ATOM 506 N N . LEU A 1 71 ? -15.654 19.676 12.132 1.00 73.38 71 LEU A N 1
ATOM 507 C CA . LEU A 1 71 ? -15.302 20.197 13.456 1.00 73.38 71 LEU A CA 1
ATOM 508 C C . LEU A 1 71 ? -16.428 21.083 14.017 1.00 73.38 71 LEU A C 1
ATOM 510 O O . LEU A 1 71 ? -16.887 20.846 15.136 1.00 73.38 71 LEU A O 1
ATOM 514 N N . ILE A 1 72 ? -16.969 21.988 13.195 1.00 71.06 72 ILE A N 1
ATOM 515 C CA . ILE A 1 72 ? -18.046 22.910 13.579 1.00 71.06 72 ILE A CA 1
ATOM 516 C C . ILE A 1 72 ? -19.332 22.164 13.951 1.00 71.06 72 ILE A C 1
ATOM 518 O O . ILE A 1 72 ? -19.850 22.344 15.055 1.00 71.06 72 ILE A O 1
ATOM 522 N N . PHE A 1 73 ? -19.847 21.319 13.053 1.00 64.94 73 PHE A N 1
ATOM 523 C CA . PHE A 1 73 ? -21.170 20.708 13.200 1.00 64.94 73 PHE A CA 1
ATOM 524 C C . PHE A 1 73 ? -21.163 19.454 14.081 1.00 64.94 73 PHE A C 1
ATOM 526 O O . PHE A 1 73 ? -22.043 19.305 14.924 1.00 64.94 73 PHE A O 1
ATOM 533 N N . VAL A 1 74 ? -20.172 18.566 13.932 1.00 62.50 74 VAL A N 1
ATOM 534 C CA . VAL A 1 74 ? -20.161 17.266 14.638 1.00 62.50 74 VAL A CA 1
ATOM 535 C C . VAL A 1 74 ? -19.570 17.379 16.041 1.00 62.50 74 VAL A C 1
ATOM 537 O O . VAL A 1 74 ? -19.978 16.656 16.945 1.00 62.50 74 VAL A O 1
ATOM 540 N N . HIS A 1 75 ? -18.615 18.285 16.258 1.00 64.44 75 HIS A N 1
ATOM 541 C CA . HIS A 1 75 ? -17.990 18.476 17.576 1.00 64.44 75 HIS A CA 1
ATOM 542 C C . HIS A 1 75 ? -18.468 19.740 18.286 1.00 64.44 75 HIS A C 1
ATOM 544 O O . HIS A 1 75 ? -17.934 20.065 19.349 1.00 64.44 75 HIS A O 1
ATOM 550 N N . ARG A 1 76 ? -19.479 20.405 17.703 1.00 65.25 76 ARG A N 1
ATOM 551 C CA . ARG A 1 76 ? -20.195 21.567 18.239 1.00 65.25 76 ARG A CA 1
ATOM 552 C C . ARG A 1 76 ? -19.233 22.606 18.811 1.00 65.25 76 ARG A C 1
ATOM 554 O O . ARG A 1 76 ? -19.388 23.031 19.951 1.00 65.25 76 ARG A O 1
ATOM 561 N N . ASP A 1 77 ? -18.250 23.022 18.006 1.00 56.69 77 ASP A N 1
ATOM 562 C CA . ASP A 1 77 ? -17.343 24.137 18.345 1.00 56.69 77 ASP A CA 1
ATOM 563 C C . ASP A 1 77 ? -18.104 25.411 18.732 1.00 56.69 77 ASP A C 1
ATOM 565 O O . ASP A 1 77 ? -17.658 26.206 19.557 1.00 56.69 77 ASP A O 1
ATOM 569 N N . LEU A 1 78 ? -19.305 25.562 18.176 1.00 56.31 78 LEU A N 1
ATOM 570 C CA . LEU A 1 78 ? -20.196 26.691 18.387 1.00 56.31 78 LEU A CA 1
ATOM 571 C C . LEU A 1 78 ? -21.168 26.495 19.567 1.00 56.31 78 LEU A C 1
ATOM 573 O O . LEU A 1 78 ? -22.305 26.949 19.512 1.00 56.31 78 LEU A O 1
ATOM 577 N N . SER A 1 79 ? -20.776 25.794 20.638 1.00 54.44 79 SER A N 1
ATOM 578 C CA . SER A 1 79 ? -21.677 25.561 21.782 1.00 54.44 79 SER A CA 1
ATOM 579 C C . SER A 1 79 ? -21.870 26.781 22.697 1.00 54.44 79 SER A C 1
ATOM 581 O O . SER A 1 79 ? -22.675 26.712 23.621 1.00 54.44 79 SER A O 1
ATOM 583 N N . ARG A 1 80 ? -21.133 27.879 22.480 1.00 48.88 80 ARG A N 1
ATOM 584 C CA . ARG A 1 80 ? -21.297 29.179 23.157 1.00 48.88 80 ARG A CA 1
ATOM 585 C C . ARG A 1 80 ? -20.821 30.294 22.221 1.00 48.88 80 ARG A C 1
ATOM 587 O O . ARG A 1 80 ? -19.690 30.226 21.751 1.00 48.88 80 ARG A O 1
ATOM 594 N N . ASP A 1 81 ? -21.674 31.282 21.969 1.00 50.78 81 ASP A N 1
ATOM 595 C CA . ASP A 1 81 ? -21.518 32.410 21.035 1.00 50.78 81 ASP A CA 1
ATOM 596 C C . ASP A 1 81 ? -20.097 32.997 20.957 1.00 50.78 81 ASP A C 1
ATOM 598 O O . ASP A 1 81 ? -19.695 33.845 21.755 1.00 50.78 81 ASP A O 1
ATOM 602 N N . ARG A 1 82 ? -19.304 32.548 19.976 1.00 67.56 82 ARG A N 1
ATOM 603 C CA . ARG A 1 82 ? -17.972 33.097 19.687 1.00 67.56 82 ARG A CA 1
ATOM 604 C C . ARG A 1 82 ? -17.803 33.288 18.178 1.00 67.56 82 ARG A C 1
ATOM 606 O O . ARG A 1 82 ? -17.271 32.392 17.518 1.00 67.56 82 ARG A O 1
ATOM 613 N N . PRO A 1 83 ? -18.190 34.450 17.615 1.00 70.94 83 PRO A N 1
ATOM 614 C CA . PRO A 1 83 ? -17.975 34.754 16.194 1.00 70.94 83 PRO A CA 1
ATOM 615 C C . PRO A 1 83 ? -16.496 34.647 15.790 1.00 70.94 83 PRO A C 1
ATOM 617 O O . PRO A 1 83 ? -16.187 34.285 14.660 1.00 70.94 83 PRO A O 1
ATOM 620 N N . LEU A 1 84 ? -15.575 34.863 16.736 1.00 72.44 84 LEU A N 1
ATOM 621 C CA . LEU A 1 84 ? -14.137 34.693 16.533 1.00 72.44 84 LEU A CA 1
ATOM 622 C C . LEU A 1 84 ? -13.744 33.237 16.224 1.00 72.44 84 LEU A C 1
ATOM 624 O O . LEU A 1 84 ? -12.891 33.012 15.376 1.00 72.44 84 LEU A O 1
ATOM 628 N N . VAL A 1 85 ? -14.385 32.239 16.843 1.00 71.44 85 VAL A N 1
ATOM 629 C CA . VAL A 1 85 ? -14.114 30.816 16.549 1.00 71.44 85 VAL A CA 1
ATOM 630 C C . VAL A 1 85 ? -14.599 30.469 15.141 1.00 71.44 85 VAL A C 1
ATOM 632 O O . VAL A 1 85 ? -13.869 29.839 14.379 1.00 71.44 85 VAL A O 1
ATOM 635 N N . LEU A 1 86 ? -15.781 30.960 14.754 1.00 72.19 86 LEU A N 1
ATOM 636 C CA . LEU A 1 86 ? -16.306 30.798 13.396 1.00 72.19 86 LEU A CA 1
ATOM 637 C C . LEU A 1 86 ? -15.395 31.457 12.346 1.00 72.19 86 LEU A C 1
ATOM 639 O O . LEU A 1 86 ? -15.086 30.832 11.333 1.00 72.19 86 LEU A O 1
ATOM 643 N N . LEU A 1 87 ? -14.909 32.676 12.612 1.00 79.06 87 LEU A N 1
ATOM 644 C CA . LEU A 1 87 ? -13.952 33.377 11.750 1.00 79.06 87 LEU A CA 1
ATOM 645 C C . LEU A 1 87 ? -12.655 32.577 11.577 1.00 79.06 87 LEU A C 1
ATOM 647 O O . LEU A 1 87 ? -12.142 32.454 10.469 1.00 79.06 87 LEU A O 1
ATOM 651 N N . MET A 1 88 ? -12.132 31.991 12.654 1.00 80.25 88 MET A N 1
ATOM 652 C CA . MET A 1 88 ? -10.914 31.186 12.577 1.00 80.25 88 MET A CA 1
ATOM 653 C C . MET A 1 88 ? -11.111 29.879 11.800 1.00 80.25 88 MET A C 1
ATOM 655 O O . MET A 1 88 ? -10.211 29.461 11.074 1.00 80.25 88 MET A O 1
ATOM 659 N N . HIS A 1 89 ? -12.281 29.243 11.902 1.00 78.12 89 HIS A N 1
ATOM 660 C CA . HIS A 1 89 ? -12.623 28.111 11.039 1.00 78.12 89 HIS A CA 1
ATOM 661 C C . HIS A 1 89 ? -12.743 28.527 9.565 1.00 78.12 89 HIS A C 1
ATOM 663 O O . HIS A 1 89 ? -12.276 27.791 8.695 1.00 78.12 89 HIS A O 1
ATOM 669 N N . LEU A 1 90 ? -13.304 29.710 9.283 1.00 76.50 90 LEU A N 1
ATOM 670 C CA . LEU A 1 90 ? -13.391 30.268 7.929 1.00 76.50 90 LEU A CA 1
ATOM 671 C C . LEU A 1 90 ? -11.998 30.540 7.332 1.00 76.50 90 LEU A C 1
ATOM 673 O O . LEU A 1 90 ? -11.772 30.279 6.155 1.00 76.50 90 LEU A O 1
ATOM 677 N N . LEU A 1 91 ? -11.044 30.966 8.166 1.00 84.38 91 LEU A N 1
ATOM 678 C CA . LEU A 1 91 ? -9.623 31.124 7.823 1.00 84.38 91 LEU A CA 1
ATOM 679 C C . LEU A 1 91 ? -8.829 29.803 7.817 1.00 84.38 91 LEU A C 1
ATOM 681 O O . LEU A 1 91 ? -7.607 29.813 7.722 1.00 84.38 91 LEU A O 1
ATOM 685 N N . GLN A 1 92 ? -9.501 28.658 7.937 1.00 84.94 92 GLN A N 1
ATOM 686 C CA . GLN A 1 92 ? -8.907 27.318 7.986 1.00 84.94 92 GLN A CA 1
ATOM 687 C C . GLN A 1 92 ? -7.976 27.027 9.183 1.00 84.94 92 GLN A C 1
ATOM 689 O O . GLN A 1 92 ? -7.295 26.001 9.213 1.00 84.94 92 GLN A O 1
ATOM 694 N N . LEU A 1 93 ? -8.001 27.858 10.227 1.00 86.31 93 LEU A N 1
ATOM 695 C CA . LEU A 1 93 ? -7.163 27.719 11.427 1.00 86.31 93 LEU A CA 1
ATOM 696 C C . LEU A 1 93 ? -7.774 26.809 12.510 1.00 86.31 93 LEU A C 1
ATOM 698 O O . LEU A 1 93 ? -7.157 26.588 13.554 1.00 86.31 93 LEU A O 1
ATOM 702 N N . GLY A 1 94 ? -8.960 26.238 12.270 1.00 85.38 94 GLY A N 1
ATOM 703 C CA . GLY A 1 94 ? -9.680 25.378 13.223 1.00 85.38 94 GLY A CA 1
ATOM 704 C C . GLY A 1 94 ? -8.840 24.245 13.845 1.00 85.38 94 GLY A C 1
ATOM 705 O O . GLY A 1 94 ? -8.770 24.158 15.075 1.00 85.38 94 GLY A O 1
ATOM 706 N N . PRO A 1 95 ? -8.143 23.403 13.050 1.00 88.44 95 PRO A N 1
ATOM 707 C CA . PRO A 1 95 ? -7.263 22.357 13.577 1.00 88.44 95 PRO A CA 1
ATOM 708 C C . PRO A 1 95 ? -6.142 22.889 14.480 1.00 88.44 95 PRO A C 1
ATOM 710 O O . PRO A 1 95 ? -5.799 22.257 15.476 1.00 88.44 95 PRO A O 1
ATOM 713 N N . ILE A 1 96 ? -5.589 24.068 14.188 1.00 90.44 96 ILE A N 1
ATOM 714 C CA . ILE A 1 96 ? -4.509 24.656 14.991 1.00 90.44 96 ILE A CA 1
ATOM 715 C C . ILE A 1 96 ? -5.047 25.072 16.361 1.00 90.44 96 ILE A C 1
ATOM 717 O O . ILE A 1 96 ? -4.475 24.704 17.386 1.00 90.44 96 ILE A O 1
ATOM 721 N N . ILE A 1 97 ? -6.190 25.757 16.396 1.00 87.06 97 ILE A N 1
ATOM 722 C CA . ILE A 1 97 ? -6.811 26.217 17.645 1.00 87.06 97 ILE A CA 1
ATOM 723 C C . ILE A 1 97 ? -7.181 25.036 18.535 1.00 87.06 97 ILE A C 1
ATOM 725 O O . ILE A 1 97 ? -6.790 24.994 19.698 1.00 87.06 97 ILE A O 1
ATOM 729 N N . ARG A 1 98 ? -7.850 24.020 17.982 1.00 84.69 98 ARG A N 1
ATOM 730 C CA . ARG A 1 98 ? -8.212 22.805 18.728 1.00 84.69 98 ARG A CA 1
ATOM 731 C C . ARG A 1 98 ? -6.989 22.047 19.250 1.00 84.69 98 ARG A C 1
ATOM 733 O O . ARG A 1 98 ? -7.077 21.392 20.289 1.00 84.69 98 ARG A O 1
ATOM 740 N N . CYS A 1 99 ? -5.859 22.118 18.546 1.00 90.00 99 CYS A N 1
ATOM 741 C CA . CYS A 1 99 ? -4.590 21.556 19.001 1.00 90.00 99 CYS A CA 1
ATOM 742 C C . CYS A 1 99 ? -4.026 22.342 20.192 1.00 90.00 99 CYS A C 1
ATOM 744 O O . CYS A 1 99 ? -3.642 21.734 21.192 1.00 90.00 99 CYS A O 1
ATOM 746 N N . VAL A 1 100 ? -4.021 23.676 20.115 1.00 89.38 100 VAL A N 1
ATOM 747 C CA . VAL A 1 100 ? -3.602 24.555 21.219 1.00 89.38 100 VAL A CA 1
ATOM 748 C C . VAL A 1 100 ? -4.493 24.341 22.442 1.00 89.38 100 VAL A C 1
ATOM 750 O O . VAL A 1 100 ? -3.975 24.110 23.530 1.00 89.38 100 VAL A O 1
ATOM 753 N N . GLU A 1 101 ? -5.817 24.307 22.275 1.00 87.25 101 GLU A N 1
ATOM 754 C CA . GLU A 1 101 ? -6.759 24.023 23.364 1.00 87.25 101 GLU A CA 1
ATOM 755 C C . GLU A 1 101 ? -6.484 22.670 24.032 1.00 87.25 101 GLU A C 1
ATOM 757 O O . GLU A 1 101 ? -6.468 22.577 25.258 1.00 87.25 101 GLU A O 1
ATOM 762 N N . ALA A 1 102 ? -6.218 21.620 23.248 1.00 87.31 102 ALA A N 1
ATOM 763 C CA . ALA A 1 102 ? -5.898 20.301 23.786 1.00 87.31 102 ALA A CA 1
ATOM 764 C C . ALA A 1 102 ? -4.572 20.287 24.571 1.00 87.31 102 ALA A C 1
ATOM 766 O O . ALA A 1 102 ? -4.474 19.599 25.590 1.00 87.31 102 ALA A O 1
ATOM 767 N N . LEU A 1 103 ? -3.563 21.042 24.122 1.00 90.00 103 LEU A N 1
ATOM 768 C CA . LEU A 1 103 ? -2.289 21.198 24.830 1.00 90.00 103 LEU A CA 1
ATOM 769 C C . LEU A 1 103 ? -2.456 21.996 26.125 1.00 90.00 103 LEU A C 1
ATOM 771 O O . LEU A 1 103 ? -1.912 21.595 27.151 1.00 90.00 103 LEU A O 1
ATOM 775 N N . VAL A 1 104 ? -3.255 23.065 26.110 1.00 87.88 104 VAL A N 1
ATOM 776 C CA . VAL A 1 104 ? -3.603 23.824 27.318 1.00 87.88 104 VAL A CA 1
ATOM 777 C C . VAL A 1 104 ? -4.318 22.909 28.315 1.00 87.88 104 VAL A C 1
ATOM 779 O O . VAL A 1 104 ? -3.863 22.778 29.445 1.00 87.88 104 VAL A O 1
ATOM 782 N N . VAL A 1 105 ? -5.361 22.181 27.901 1.00 85.94 105 VAL A N 1
ATOM 783 C CA . VAL A 1 105 ? -6.064 21.232 28.786 1.00 85.94 105 VAL A CA 1
ATOM 784 C C . VAL A 1 105 ? -5.107 20.184 29.368 1.00 85.94 105 VAL A C 1
ATOM 786 O O . VAL A 1 105 ? -5.216 19.851 30.543 1.00 85.94 105 VAL A O 1
ATOM 789 N N . TYR A 1 106 ? -4.140 19.692 28.588 1.00 87.31 106 TYR A N 1
ATOM 790 C CA . TYR A 1 106 ? -3.116 18.766 29.078 1.00 87.31 106 TYR A CA 1
ATOM 791 C C . TYR A 1 106 ? -2.180 19.401 30.122 1.00 87.31 106 TYR A C 1
ATOM 793 O O . TYR A 1 106 ? -1.934 18.789 31.158 1.00 87.31 106 TYR A O 1
ATOM 801 N N . CYS A 1 107 ? -1.678 20.616 29.882 1.00 86.50 107 CYS A N 1
ATOM 802 C CA . CYS A 1 107 ? -0.749 21.307 30.787 1.00 86.50 107 CYS A CA 1
ATOM 803 C C . CYS A 1 107 ? -1.379 21.682 32.136 1.00 86.50 107 CYS A C 1
ATOM 805 O O . CYS A 1 107 ? -0.676 21.742 33.149 1.00 86.50 107 CYS A O 1
ATOM 807 N N . TRP A 1 108 ? -2.686 21.944 32.137 1.00 82.38 108 TRP A N 1
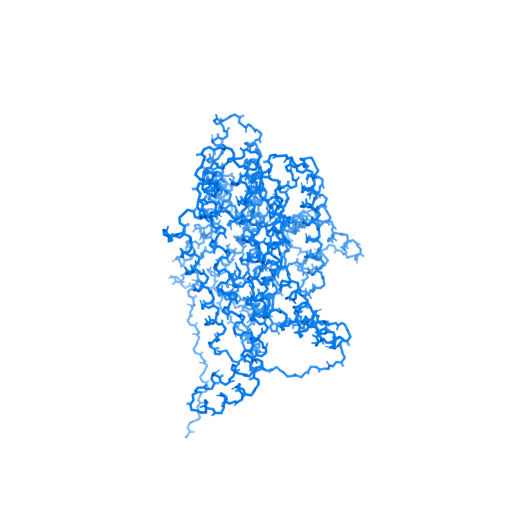ATOM 808 C CA . TRP A 1 108 ? -3.459 22.285 33.331 1.00 82.38 108 TRP A CA 1
ATOM 809 C C . TRP A 1 108 ? -4.035 21.051 34.045 1.00 82.38 108 TRP A C 1
ATOM 811 O O . TRP A 1 108 ? -4.387 21.131 35.219 1.00 82.38 108 TRP A O 1
ATOM 821 N N . SER A 1 109 ? -4.087 19.891 33.378 1.00 78.06 109 SER A N 1
ATOM 822 C CA . SER A 1 109 ? -4.594 18.652 33.975 1.00 78.06 109 SER A CA 1
ATOM 823 C C . SER A 1 109 ? -3.716 18.190 35.145 1.00 78.06 109 SER A C 1
ATOM 825 O O . SER A 1 109 ? -2.501 18.025 35.010 1.00 78.06 109 SER A O 1
ATOM 827 N N . GLY A 1 110 ? -4.344 17.976 36.304 1.00 69.56 110 GLY A N 1
ATOM 828 C CA . GLY A 1 110 ? -3.679 17.542 37.535 1.00 69.56 110 GLY A CA 1
ATOM 829 C C . GLY A 1 110 ? -3.003 18.657 38.341 1.00 69.56 110 GLY A C 1
ATOM 830 O O . GLY A 1 110 ? -2.242 18.337 39.250 1.00 69.56 110 GLY A O 1
ATOM 831 N N . ARG A 1 111 ? -3.236 19.938 38.007 1.00 72.19 111 ARG A N 1
ATOM 832 C CA . ARG A 1 111 ? -2.859 21.086 38.858 1.00 72.19 111 ARG A CA 1
ATOM 833 C C . ARG A 1 111 ? -3.976 21.526 39.811 1.00 72.19 111 ARG A C 1
ATOM 835 O O . ARG A 1 111 ? -3.669 22.081 40.856 1.00 72.19 111 ARG A O 1
ATOM 842 N N . GLU A 1 112 ? -5.232 21.264 39.456 1.00 65.44 112 GLU A N 1
ATOM 843 C CA . GLU A 1 112 ? -6.422 21.553 40.266 1.00 65.44 112 GLU A CA 1
ATOM 844 C C . GLU A 1 112 ? -7.197 20.252 40.525 1.00 65.44 112 GLU A C 1
ATOM 846 O O . GLU A 1 112 ? -7.235 19.372 39.657 1.00 65.44 112 GLU A O 1
ATOM 851 N N . GLU A 1 113 ? -7.800 20.122 41.711 1.00 62.56 113 GLU A N 1
ATOM 852 C CA . GLU A 1 113 ? -8.718 19.021 42.023 1.00 62.56 113 GLU A CA 1
ATOM 853 C C . GLU A 1 113 ? -10.021 19.192 41.237 1.00 62.56 113 GLU A C 1
ATOM 855 O O . GLU A 1 113 ? -10.627 20.264 41.212 1.00 62.56 113 GLU A O 1
ATOM 860 N N . GLU A 1 114 ? -10.452 18.134 40.552 1.00 72.50 114 GLU A N 1
ATOM 861 C CA . GLU A 1 114 ? -11.637 18.203 39.705 1.00 72.50 114 GLU A CA 1
ATOM 862 C C . GLU A 1 114 ? -12.913 17.918 40.515 1.00 72.50 114 GLU A C 1
ATOM 864 O O . GLU A 1 114 ? -13.002 16.869 41.153 1.00 72.50 114 GLU A O 1
ATOM 869 N N . PRO A 1 115 ? -13.944 18.785 40.446 1.00 61.75 115 PRO A N 1
ATOM 870 C CA . PRO A 1 115 ? -15.133 18.675 41.296 1.00 61.75 115 PRO A CA 1
ATOM 871 C C . PRO A 1 115 ? -16.038 17.478 40.963 1.00 61.75 115 PRO A C 1
ATOM 873 O O . PRO A 1 115 ? -16.876 17.101 41.777 1.00 61.75 115 PRO A O 1
ATOM 876 N N . TYR A 1 116 ? -15.895 16.879 39.774 1.00 67.56 116 TYR A N 1
ATOM 877 C CA . TYR A 1 116 ? -16.691 15.730 39.341 1.00 67.56 116 TYR A CA 1
ATOM 878 C C . TYR A 1 116 ? -15.840 14.728 38.563 1.00 67.56 116 TYR A C 1
ATOM 880 O O . TYR A 1 116 ? -15.217 15.068 37.555 1.00 67.56 116 TYR A O 1
ATOM 888 N N . VAL A 1 117 ? -15.904 13.466 38.984 1.00 73.50 117 VAL A N 1
ATOM 889 C CA . VAL A 1 117 ? -15.255 12.330 38.330 1.00 73.50 117 VAL A CA 1
ATOM 890 C C . VAL A 1 117 ? -16.332 11.365 37.852 1.00 73.50 117 VAL A C 1
ATOM 892 O O . VAL A 1 117 ? -17.301 11.088 38.556 1.00 73.50 117 VAL A O 1
ATOM 895 N N . THR A 1 118 ? -16.196 10.863 36.626 1.00 75.19 118 THR A N 1
ATOM 896 C CA . THR A 1 118 ? -17.146 9.892 36.070 1.00 75.19 118 THR A CA 1
ATOM 897 C C . THR A 1 118 ? -16.531 8.508 36.026 1.00 75.19 118 THR A C 1
ATOM 899 O O . THR A 1 118 ? -15.460 8.324 35.453 1.00 75.19 118 THR A O 1
ATOM 902 N N . ILE A 1 119 ? -17.212 7.523 36.605 1.00 74.38 119 ILE A N 1
ATOM 903 C CA . ILE A 1 119 ? -16.749 6.137 36.600 1.00 74.38 119 ILE A CA 1
ATOM 904 C C . ILE A 1 119 ? -17.128 5.509 35.260 1.00 74.38 119 ILE A C 1
ATOM 906 O O . ILE A 1 119 ? -18.299 5.458 34.882 1.00 74.38 119 ILE A O 1
ATOM 910 N N . THR A 1 120 ? -16.129 5.035 34.523 1.00 73.81 120 THR A N 1
ATOM 911 C CA . THR A 1 120 ? -16.331 4.251 33.302 1.00 73.81 120 THR A CA 1
ATOM 912 C C . THR A 1 120 ? -15.945 2.804 33.561 1.00 73.81 120 THR A C 1
ATOM 914 O O . THR A 1 120 ? -14.857 2.523 34.062 1.00 73.81 120 THR A O 1
ATOM 917 N N . ARG A 1 121 ? -16.832 1.870 33.214 1.00 74.69 121 ARG A N 1
ATOM 918 C CA . ARG A 1 121 ? -16.556 0.432 33.292 1.00 74.69 121 ARG A CA 1
ATOM 919 C C . ARG A 1 121 ? -16.041 -0.047 31.942 1.00 74.69 121 ARG A C 1
ATOM 921 O O . ARG A 1 121 ? -16.693 0.172 30.925 1.00 74.69 121 ARG A O 1
ATOM 928 N N . LYS A 1 122 ? -14.863 -0.671 31.916 1.00 76.19 122 LYS A N 1
ATOM 929 C CA . LYS A 1 122 ? -14.322 -1.340 30.723 1.00 76.19 122 LYS A CA 1
ATOM 930 C C . LYS A 1 122 ? -13.759 -2.701 31.077 1.00 76.19 122 LYS A C 1
ATOM 932 O O . LYS A 1 122 ? -13.074 -2.849 32.084 1.00 76.19 122 LYS A O 1
ATOM 937 N N . ARG A 1 123 ? -13.947 -3.678 30.198 1.00 77.62 123 ARG A N 1
ATOM 938 C CA . ARG A 1 123 ? -13.338 -5.003 30.329 1.00 77.62 123 ARG A CA 1
ATOM 939 C C . ARG A 1 123 ? -11.920 -4.977 29.773 1.00 77.62 123 ARG A C 1
ATOM 941 O O . ARG A 1 123 ? -11.649 -4.419 28.710 1.00 77.62 123 ARG A O 1
ATOM 948 N N . ARG A 1 124 ? -10.960 -5.567 30.476 1.00 68.94 124 ARG A N 1
ATOM 949 C CA . ARG A 1 124 ? -9.608 -5.803 29.961 1.00 68.94 124 ARG A CA 1
ATOM 950 C C . ARG A 1 124 ? -9.397 -7.301 29.832 1.00 68.94 124 ARG A C 1
ATOM 952 O O . ARG A 1 124 ? -9.466 -8.026 30.818 1.00 68.94 124 ARG A O 1
ATOM 959 N N . LEU A 1 125 ? -9.066 -7.744 28.623 1.00 65.25 125 LEU A N 1
ATOM 960 C CA . LEU A 1 125 ? -8.633 -9.117 28.398 1.00 65.25 125 LEU A CA 1
ATOM 961 C C . LEU A 1 125 ? -7.212 -9.289 28.950 1.00 65.25 125 LEU A C 1
ATOM 963 O O . LEU A 1 125 ? -6.261 -8.694 28.430 1.00 65.25 125 LEU A O 1
ATOM 967 N N . ARG A 1 126 ? -7.046 -10.091 30.006 1.00 57.94 126 ARG A N 1
ATOM 968 C CA . ARG A 1 126 ? -5.726 -10.445 30.550 1.00 57.94 126 ARG A CA 1
ATOM 969 C C . ARG A 1 126 ? -5.615 -11.962 30.643 1.00 57.94 126 ARG A C 1
ATOM 971 O O . ARG A 1 126 ? -6.295 -12.588 31.443 1.00 57.94 126 ARG A O 1
ATOM 978 N N . LYS A 1 127 ? -4.726 -12.550 29.832 1.00 53.59 127 LYS A N 1
ATOM 979 C CA . LYS A 1 127 ? -4.435 -14.000 29.825 1.00 53.59 127 LYS A CA 1
ATOM 980 C C . LYS A 1 127 ? -5.701 -14.889 29.745 1.00 53.59 127 LYS A C 1
ATOM 982 O O . LYS A 1 127 ? -5.772 -15.897 30.432 1.00 53.59 127 LYS A O 1
ATOM 987 N N . GLY A 1 128 ? -6.685 -14.520 28.918 1.00 56.84 128 GLY A N 1
ATOM 988 C CA . GLY A 1 128 ? -7.914 -15.303 28.714 1.00 56.84 128 GLY A CA 1
ATOM 989 C C . GLY A 1 128 ? -9.040 -15.061 29.727 1.00 56.84 128 GLY A C 1
ATOM 990 O O . GLY A 1 128 ? -10.146 -15.528 29.490 1.00 56.84 128 GLY A O 1
ATOM 991 N N . TYR A 1 129 ? -8.798 -14.294 30.795 1.00 53.62 129 TYR A N 1
ATOM 992 C CA . TYR A 1 129 ? -9.839 -13.868 31.730 1.00 53.62 129 TYR A CA 1
ATOM 993 C C . TYR A 1 129 ? -10.294 -12.440 31.416 1.00 53.62 129 TYR A C 1
ATOM 995 O O . TYR A 1 129 ? -9.473 -11.556 31.124 1.00 53.62 129 TYR A O 1
ATOM 1003 N N . GLU A 1 130 ? -11.607 -12.220 31.474 1.00 67.31 130 GLU A N 1
ATOM 1004 C CA . GLU A 1 130 ? -12.198 -10.886 31.430 1.00 67.31 130 GLU A CA 1
ATOM 1005 C C . GLU A 1 130 ? -12.099 -10.262 32.817 1.00 67.31 130 GLU A C 1
ATOM 1007 O O . GLU A 1 130 ? -12.671 -10.766 33.778 1.00 67.31 130 GLU A O 1
ATOM 1012 N N . VAL A 1 131 ? -11.342 -9.172 32.928 1.00 73.38 131 VAL A N 1
ATOM 1013 C CA . VAL A 1 131 ? -11.281 -8.385 34.160 1.00 73.38 131 VAL A CA 1
ATOM 1014 C C . VAL A 1 131 ? -12.046 -7.097 33.922 1.00 73.38 131 VAL A C 1
ATOM 1016 O O . VAL A 1 131 ? -11.644 -6.288 33.081 1.00 73.38 131 VAL A O 1
ATOM 1019 N N . GLU A 1 132 ? -13.141 -6.899 34.647 1.00 74.38 132 GLU A N 1
ATOM 1020 C CA . GLU A 1 132 ? -13.809 -5.602 34.692 1.00 74.38 132 GLU A CA 1
ATOM 1021 C C . GLU A 1 132 ? -12.924 -4.607 35.445 1.00 74.38 132 GLU A C 1
ATOM 1023 O O . GLU A 1 132 ? -12.442 -4.864 36.545 1.00 74.38 132 GLU A O 1
ATOM 1028 N N . MET A 1 133 ? -12.641 -3.484 34.792 1.00 69.19 133 MET A N 1
ATOM 1029 C CA . MET A 1 133 ? -11.934 -2.362 35.380 1.00 69.19 133 MET A CA 1
ATOM 1030 C C . MET A 1 133 ? -12.895 -1.190 35.468 1.00 69.19 133 MET A C 1
ATOM 1032 O O . MET A 1 133 ? -13.376 -0.690 34.447 1.00 69.19 133 MET A O 1
ATOM 1036 N N . GLU A 1 134 ? -13.119 -0.727 36.688 1.00 72.56 134 GLU A N 1
ATOM 1037 C CA . GLU A 1 134 ? -13.691 0.585 36.932 1.00 72.56 134 GLU A CA 1
ATOM 1038 C C . GLU A 1 134 ? -12.553 1.603 36.835 1.00 72.56 134 GLU A C 1
ATOM 1040 O O . GLU A 1 134 ? -11.521 1.477 37.496 1.00 72.56 134 GLU A O 1
ATOM 1045 N N . GLN A 1 135 ? -12.684 2.553 35.912 1.00 71.56 135 GLN A N 1
ATOM 1046 C CA . GLN A 1 135 ? -11.745 3.653 35.761 1.00 71.56 135 GLN A CA 1
ATOM 1047 C C . GLN A 1 135 ? -12.488 4.959 36.013 1.00 71.56 135 GLN A C 1
ATOM 1049 O O . GLN A 1 135 ? -13.392 5.328 35.257 1.00 71.56 135 GLN A O 1
ATOM 1054 N N . GLU A 1 136 ? -12.057 5.656 37.053 1.00 72.75 136 GLU A N 1
ATOM 1055 C CA . GLU A 1 136 ? -12.375 7.052 37.305 1.00 72.75 136 GLU A CA 1
ATOM 1056 C C . GLU A 1 136 ? -11.782 7.923 36.192 1.00 72.75 136 GLU A C 1
ATOM 1058 O O . GLU A 1 136 ? -10.575 7.917 35.949 1.00 72.75 136 GLU A O 1
ATOM 1063 N N . VAL A 1 137 ? -12.653 8.616 35.459 1.00 72.62 137 VAL A N 1
ATOM 1064 C CA . VAL A 1 137 ? -12.289 9.516 34.364 1.00 72.62 137 VAL A CA 1
ATOM 1065 C C . VAL A 1 137 ? -12.695 10.925 34.756 1.00 72.62 137 VAL A C 1
ATOM 1067 O O . VAL A 1 137 ? -13.889 11.237 34.857 1.00 72.62 137 VAL A O 1
ATOM 1070 N N . GLY A 1 138 ? -11.682 11.765 34.945 1.00 76.81 138 GLY A N 1
ATOM 1071 C CA . GLY A 1 138 ? -11.839 13.188 35.208 1.00 76.81 138 GLY A CA 1
ATOM 1072 C C . GLY A 1 138 ? -12.425 13.966 34.023 1.00 76.81 138 GLY A C 1
ATOM 1073 O O . GLY A 1 138 ? -12.405 13.529 32.864 1.00 76.81 138 GLY A O 1
ATOM 1074 N N . HIS A 1 139 ? -12.934 15.159 34.301 1.00 80.44 139 HIS A N 1
ATOM 1075 C CA . HIS A 1 139 ? -13.425 16.114 33.320 1.00 80.44 139 HIS A CA 1
ATOM 1076 C C . HIS A 1 139 ? -12.345 16.529 32.301 1.00 80.44 139 HIS A C 1
ATOM 1078 O O . HIS A 1 139 ? -12.639 16.571 31.099 1.00 80.44 139 HIS A O 1
ATOM 1084 N N . SER A 1 140 ? -11.093 16.778 32.719 1.00 78.75 140 SER A N 1
ATOM 1085 C CA . SER A 1 140 ? -10.003 17.107 31.780 1.00 78.75 140 SER A CA 1
ATOM 1086 C C . SER A 1 140 ? -9.661 15.939 30.850 1.00 78.75 140 SER A C 1
ATOM 1088 O O . SER A 1 140 ? -9.495 16.145 29.643 1.00 78.75 140 SER A O 1
ATOM 1090 N N . GLU A 1 141 ? -9.645 14.701 31.358 1.00 79.81 141 GLU A N 1
ATOM 1091 C CA . GLU A 1 141 ? -9.413 13.500 30.546 1.00 79.81 141 GLU A CA 1
ATOM 1092 C C . GLU A 1 141 ? -10.545 13.291 29.528 1.00 79.81 141 GLU A C 1
ATOM 1094 O O . GLU A 1 141 ? -10.280 12.990 28.360 1.00 79.81 141 GLU A O 1
ATOM 1099 N N . ARG A 1 142 ? -11.803 13.531 29.924 1.00 79.62 142 ARG A N 1
ATOM 1100 C CA . ARG A 1 142 ? -12.958 13.472 29.018 1.00 79.62 142 ARG A CA 1
ATOM 1101 C C . ARG A 1 142 ? -12.872 14.531 27.918 1.00 79.62 142 ARG A C 1
ATOM 1103 O O . ARG A 1 142 ? -13.047 14.190 26.748 1.00 79.62 142 ARG A O 1
ATOM 1110 N N . ARG A 1 143 ? -12.554 15.789 28.253 1.00 81.62 143 ARG A N 1
ATOM 1111 C CA . ARG A 1 143 ? -12.338 16.848 27.248 1.00 81.62 143 ARG A CA 1
ATOM 1112 C C . ARG A 1 143 ? -11.228 16.459 26.274 1.00 81.62 143 ARG A C 1
ATOM 1114 O O . ARG A 1 143 ? -11.432 16.519 25.062 1.00 81.62 143 ARG A O 1
ATOM 1121 N N . LEU A 1 144 ? -10.089 15.980 26.777 1.00 83.75 144 LEU A N 1
ATOM 1122 C CA . LEU A 1 144 ? -8.969 15.546 25.940 1.00 83.75 144 LEU A CA 1
ATOM 1123 C C . LEU A 1 144 ? -9.335 14.348 25.045 1.00 83.75 144 LEU A C 1
ATOM 1125 O O . LEU A 1 144 ? -8.908 14.280 23.889 1.00 83.75 144 LEU A O 1
ATOM 1129 N N . ALA A 1 145 ? -10.153 13.415 25.540 1.00 81.69 145 ALA A N 1
ATOM 1130 C CA . ALA A 1 145 ? -10.675 12.302 24.752 1.00 81.69 145 ALA A CA 1
ATOM 1131 C C . ALA A 1 145 ? -11.594 12.779 23.614 1.00 81.69 145 ALA A C 1
ATOM 1133 O O . ALA A 1 145 ? -11.485 12.264 22.498 1.00 81.69 145 ALA A O 1
ATOM 1134 N N . THR A 1 146 ? -12.434 13.792 23.853 1.00 82.56 146 THR A N 1
ATOM 1135 C CA . THR A 1 146 ? -13.267 14.423 22.816 1.00 82.56 146 THR A CA 1
ATOM 1136 C C . THR A 1 146 ? -12.408 15.045 21.718 1.00 82.56 146 THR A C 1
ATOM 1138 O O . THR A 1 146 ? -12.618 14.731 20.544 1.00 82.56 146 THR A O 1
ATOM 1141 N N . HIS A 1 147 ? -11.385 15.832 22.077 1.00 84.75 147 HIS A N 1
ATOM 1142 C CA . HIS A 1 147 ? -10.436 16.374 21.097 1.00 84.75 147 HIS A CA 1
ATOM 1143 C C . HIS A 1 147 ? -9.739 15.247 20.320 1.00 84.75 147 HIS A C 1
ATOM 1145 O O . HIS A 1 147 ? -9.699 15.264 19.093 1.00 84.75 147 HIS A O 1
ATOM 1151 N N . ARG A 1 148 ? -9.258 14.197 20.998 1.00 86.81 148 ARG A N 1
ATOM 1152 C CA . ARG A 1 148 ? -8.601 13.061 20.332 1.00 86.81 148 ARG A CA 1
ATOM 1153 C C . ARG A 1 148 ? -9.522 12.359 19.330 1.00 86.81 148 ARG A C 1
ATOM 1155 O O . ARG A 1 148 ? -9.067 11.986 18.253 1.00 86.81 148 ARG A O 1
ATOM 1162 N N . ASN A 1 149 ? -10.796 12.168 19.662 1.00 84.19 149 ASN A N 1
ATOM 1163 C CA . ASN A 1 149 ? -11.764 11.554 18.752 1.00 84.19 149 ASN A CA 1
ATOM 1164 C C . ASN A 1 149 ? -12.085 12.459 17.552 1.00 84.19 149 ASN A C 1
ATOM 1166 O O . ASN A 1 149 ? -12.239 11.944 16.444 1.00 84.19 149 ASN A O 1
ATOM 1170 N N . ALA A 1 150 ? -12.101 13.781 17.745 1.00 84.69 150 ALA A N 1
ATOM 1171 C CA . ALA A 1 150 ? -12.239 14.750 16.660 1.00 84.69 150 ALA A CA 1
ATOM 1172 C C . ALA A 1 150 ? -11.080 14.663 15.664 1.00 84.69 150 ALA A C 1
ATOM 1174 O O . ALA A 1 150 ? -11.305 14.450 14.474 1.00 84.69 150 ALA A O 1
ATOM 1175 N N . PHE A 1 151 ? -9.839 14.710 16.157 1.00 89.38 151 PHE A N 1
ATOM 1176 C CA . PHE A 1 151 ? -8.648 14.616 15.310 1.00 89.38 151 PHE A CA 1
ATOM 1177 C C . PHE A 1 151 ? -8.506 13.260 14.619 1.00 89.38 151 PHE A C 1
ATOM 1179 O O . PHE A 1 151 ? -8.054 13.205 13.479 1.00 89.38 151 PHE A O 1
ATOM 1186 N N . LYS A 1 152 ? -8.940 12.162 15.254 1.00 88.50 152 LYS A N 1
ATOM 1187 C CA . LYS A 1 152 ? -8.996 10.857 14.579 1.00 88.50 152 LYS A CA 1
ATOM 1188 C C . LYS A 1 152 ? -9.930 10.887 13.366 1.00 88.50 152 LYS A C 1
ATOM 1190 O O . LYS A 1 152 ? -9.558 10.390 12.311 1.00 88.50 152 LYS A O 1
ATOM 1195 N N . ARG A 1 153 ? -11.128 11.467 13.504 1.00 86.25 153 ARG A N 1
ATOM 1196 C CA . ARG A 1 153 ? -12.086 11.604 12.391 1.00 86.25 153 ARG A CA 1
ATOM 1197 C C . ARG A 1 153 ? -11.562 12.542 11.306 1.00 86.25 153 ARG A C 1
ATOM 1199 O O . ARG A 1 153 ? -11.623 12.193 10.132 1.00 86.25 153 ARG A O 1
ATOM 1206 N N . MET A 1 154 ? -10.985 13.675 11.705 1.00 88.88 154 MET A N 1
ATOM 1207 C CA . MET A 1 154 ? -10.329 14.621 10.801 1.00 88.88 154 MET A CA 1
ATOM 1208 C C . MET A 1 154 ? -9.241 13.945 9.962 1.00 88.88 154 MET A C 1
ATOM 1210 O O . MET A 1 154 ? -9.247 14.089 8.747 1.00 88.88 154 MET A O 1
ATOM 1214 N N . ALA A 1 155 ? -8.344 13.179 10.590 1.00 92.62 155 ALA A N 1
ATOM 1215 C CA . ALA A 1 155 ? -7.254 12.500 9.892 1.00 92.62 155 ALA A CA 1
ATOM 1216 C C . ALA A 1 155 ? -7.764 11.514 8.827 1.00 92.62 155 ALA A C 1
ATOM 1218 O O . ALA A 1 155 ? -7.161 11.398 7.766 1.00 92.62 155 ALA A O 1
ATOM 1219 N N . VAL A 1 156 ? -8.887 10.830 9.079 1.00 91.81 156 VAL A N 1
ATOM 1220 C CA . VAL A 1 156 ? -9.514 9.930 8.095 1.00 91.81 156 VAL A CA 1
ATOM 1221 C C . VAL A 1 156 ? -10.106 10.717 6.921 1.00 91.81 156 VAL A C 1
ATOM 1223 O O . VAL A 1 156 ? -9.885 10.345 5.772 1.00 91.81 156 VAL A O 1
ATOM 1226 N N . ILE A 1 157 ? -10.824 11.811 7.192 1.00 89.12 157 ILE A N 1
ATOM 1227 C CA . ILE A 1 157 ? -11.394 12.681 6.148 1.00 89.12 157 ILE A CA 1
ATOM 1228 C C . ILE A 1 157 ? -10.276 13.259 5.275 1.00 89.12 157 ILE A C 1
ATOM 1230 O O . ILE A 1 157 ? -10.320 13.110 4.056 1.00 89.12 157 ILE A O 1
ATOM 1234 N N . GLN A 1 158 ? -9.251 13.844 5.899 1.00 91.50 158 GLN A N 1
ATOM 1235 C CA . GLN A 1 158 ? -8.108 14.433 5.205 1.00 91.50 158 GLN A CA 1
ATOM 1236 C C . GLN A 1 158 ? -7.400 13.401 4.322 1.00 91.50 158 GLN A C 1
ATOM 1238 O O . GLN A 1 158 ? -7.196 13.646 3.137 1.00 91.50 158 GLN A O 1
ATOM 1243 N N . ALA A 1 159 ? -7.107 12.218 4.866 1.00 93.38 159 ALA A N 1
ATOM 1244 C CA . ALA A 1 159 ? -6.408 11.160 4.148 1.00 93.38 159 ALA A CA 1
ATOM 1245 C C . ALA A 1 159 ? -7.124 10.724 2.859 1.00 93.38 159 ALA A C 1
ATOM 1247 O O . ALA A 1 159 ? -6.497 10.646 1.802 1.00 93.38 159 ALA A O 1
ATOM 1248 N N . PHE A 1 160 ? -8.423 10.421 2.919 1.00 92.00 160 PHE A N 1
ATOM 1249 C CA . PHE A 1 160 ? -9.120 9.788 1.791 1.00 92.00 160 PHE A CA 1
ATOM 1250 C C . PHE A 1 160 ? -9.822 10.770 0.853 1.00 92.00 160 PHE A C 1
ATOM 1252 O O . PHE A 1 160 ? -9.923 10.480 -0.337 1.00 92.00 160 PHE A O 1
ATOM 1259 N N . LEU A 1 161 ? -10.281 11.921 1.351 1.00 88.38 161 LEU A N 1
ATOM 1260 C CA . LEU A 1 161 ? -10.929 12.943 0.521 1.00 88.38 161 LEU A CA 1
ATOM 1261 C C . LEU A 1 161 ? -9.960 14.029 0.038 1.00 88.38 161 LEU A C 1
ATOM 1263 O O . LEU A 1 161 ? -10.301 14.748 -0.896 1.00 88.38 161 LEU A O 1
ATOM 1267 N N . GLY A 1 162 ? -8.769 14.141 0.637 1.00 90.50 162 GLY A N 1
ATOM 1268 C CA . GLY A 1 162 ? -7.758 15.125 0.247 1.00 90.50 162 GLY A CA 1
ATOM 1269 C C . GLY A 1 162 ? -6.439 14.524 -0.196 1.00 90.50 162 GLY A C 1
ATOM 1270 O O . GLY A 1 162 ? -6.110 14.536 -1.381 1.00 90.50 162 GLY A O 1
ATOM 1271 N N . SER A 1 163 ? -5.689 13.960 0.747 1.00 94.25 163 SER A N 1
ATOM 1272 C CA . SER A 1 163 ? -4.319 13.495 0.526 1.00 94.25 163 SER A CA 1
ATOM 1273 C C . SER A 1 163 ? -4.227 12.404 -0.548 1.00 94.25 163 SER A C 1
ATOM 1275 O O . SER A 1 163 ? -3.270 12.387 -1.315 1.00 94.25 163 SER A O 1
ATOM 1277 N N . THR A 1 164 ? -5.218 11.508 -0.650 1.00 93.69 164 THR A N 1
ATOM 1278 C CA . THR A 1 164 ? -5.218 10.427 -1.654 1.00 93.69 164 THR A CA 1
ATOM 1279 C C . THR A 1 164 ? -5.453 10.945 -3.084 1.00 93.69 164 THR A C 1
ATOM 1281 O O . THR A 1 164 ? -4.615 10.659 -3.948 1.00 93.69 164 THR A O 1
ATOM 1284 N N . PRO A 1 165 ? -6.518 11.726 -3.377 1.00 91.94 165 PRO A N 1
ATOM 1285 C CA . PRO A 1 165 ? -6.660 12.394 -4.673 1.00 91.94 165 PRO A CA 1
ATOM 1286 C C . PRO A 1 165 ? -5.464 13.281 -5.028 1.00 91.94 165 PRO A C 1
ATOM 1288 O O . PRO A 1 165 ? -4.970 13.219 -6.152 1.00 91.94 165 PRO A O 1
ATOM 1291 N N . GLN A 1 166 ? -4.942 14.035 -4.056 1.00 93.94 166 GLN A N 1
ATOM 1292 C CA . GLN A 1 166 ? -3.789 14.905 -4.259 1.00 93.94 166 GLN A CA 1
ATOM 1293 C C . GLN A 1 166 ? -2.530 14.112 -4.630 1.00 93.94 166 GLN A C 1
ATOM 1295 O O . GLN A 1 166 ? -1.855 14.444 -5.602 1.00 93.94 166 GLN A O 1
ATOM 1300 N N . LEU A 1 167 ? -2.234 13.027 -3.910 1.00 95.25 167 LEU A N 1
ATOM 1301 C CA . LEU A 1 167 ? -1.121 12.130 -4.227 1.00 95.25 167 LEU A CA 1
ATOM 1302 C C . LEU A 1 167 ? -1.278 11.501 -5.618 1.00 95.25 167 LEU A C 1
ATOM 1304 O O . LEU A 1 167 ? -0.308 11.427 -6.367 1.00 95.25 167 LEU A O 1
ATOM 1308 N N . THR A 1 168 ? -2.498 11.092 -5.974 1.00 93.69 168 THR A N 1
ATOM 1309 C CA . THR A 1 168 ? -2.819 10.527 -7.295 1.00 93.69 168 THR A CA 1
ATOM 1310 C C . THR A 1 168 ? -2.552 11.548 -8.403 1.00 93.69 168 THR A C 1
ATOM 1312 O O . THR A 1 168 ? -1.885 11.225 -9.384 1.00 93.69 168 THR A O 1
ATOM 1315 N N . LEU A 1 169 ? -2.999 12.796 -8.223 1.00 92.25 169 LEU A N 1
ATOM 1316 C CA . LEU A 1 169 ? -2.772 13.884 -9.174 1.00 92.25 169 LEU A CA 1
ATOM 1317 C C . LEU A 1 169 ? -1.281 14.193 -9.342 1.00 92.25 169 LEU A C 1
ATOM 1319 O O . LEU A 1 169 ? -0.791 14.236 -10.467 1.00 92.25 169 LEU A O 1
ATOM 1323 N N . GLN A 1 170 ? -0.545 14.394 -8.246 1.00 94.94 170 GLN A N 1
ATOM 1324 C CA . GLN A 1 170 ? 0.870 14.767 -8.337 1.00 94.94 170 GLN A CA 1
ATOM 1325 C C . GLN A 1 170 ? 1.732 13.633 -8.905 1.00 94.94 170 GLN A C 1
ATOM 1327 O O . GLN A 1 170 ? 2.682 13.892 -9.648 1.00 94.94 170 GLN A O 1
ATOM 1332 N N . LEU A 1 171 ? 1.382 12.374 -8.619 1.00 93.25 171 LEU A N 1
ATOM 1333 C CA . LEU A 1 171 ? 2.025 11.226 -9.252 1.00 93.25 171 LEU A CA 1
ATOM 1334 C C . LEU A 1 171 ? 1.714 11.175 -10.755 1.00 93.25 171 LEU A C 1
ATOM 1336 O O . LEU A 1 171 ? 2.622 10.949 -11.547 1.00 93.25 171 LEU A O 1
ATOM 1340 N N . TYR A 1 172 ? 0.471 11.444 -11.161 1.00 91.81 172 TYR A N 1
ATOM 1341 C CA . TYR A 1 172 ? 0.087 11.509 -12.574 1.00 91.81 172 TYR A CA 1
ATOM 1342 C C . TYR A 1 172 ? 0.847 12.594 -13.343 1.00 91.81 172 TYR A C 1
ATOM 1344 O O . TYR A 1 172 ? 1.425 12.303 -14.389 1.00 91.81 172 TYR A O 1
ATOM 1352 N N . ILE A 1 173 ? 0.933 13.809 -12.794 1.00 90.31 173 ILE A N 1
ATOM 1353 C CA . ILE A 1 173 ? 1.706 14.907 -13.394 1.00 90.31 173 ILE A CA 1
ATOM 1354 C C . ILE A 1 173 ? 3.186 14.515 -13.510 1.00 90.31 173 ILE A C 1
ATOM 1356 O O . ILE A 1 173 ? 3.792 14.705 -14.559 1.00 90.31 173 ILE A O 1
ATOM 1360 N N . SER A 1 174 ? 3.752 13.884 -12.476 1.00 90.69 174 SER A N 1
ATOM 1361 C CA . SER A 1 174 ? 5.144 13.406 -12.491 1.00 90.69 174 SER A CA 1
ATOM 1362 C C . SER A 1 174 ? 5.418 12.392 -13.606 1.00 90.69 174 SER A C 1
ATOM 1364 O O . SER A 1 174 ? 6.483 12.421 -14.219 1.00 90.69 174 SER A O 1
ATOM 1366 N N . VAL A 1 175 ? 4.462 11.499 -13.885 1.00 87.75 175 VAL A N 1
ATOM 1367 C CA . VAL A 1 175 ? 4.582 10.527 -14.981 1.00 87.75 175 VAL A CA 1
ATOM 1368 C C . VAL A 1 175 ? 4.463 11.212 -16.345 1.00 87.75 175 VAL A C 1
ATOM 1370 O O . VAL A 1 175 ? 5.187 10.837 -17.264 1.00 87.75 175 VAL A O 1
ATOM 1373 N N . LEU A 1 176 ? 3.587 12.212 -16.486 1.00 86.25 176 LEU A N 1
ATOM 1374 C CA . LEU A 1 176 ? 3.426 12.959 -17.738 1.00 86.25 176 LEU A CA 1
ATOM 1375 C C . LEU A 1 176 ? 4.645 13.825 -18.071 1.00 86.25 176 LEU A C 1
ATOM 1377 O O . LEU A 1 176 ? 5.129 13.803 -19.199 1.00 86.25 176 LEU A O 1
ATOM 1381 N N . GLU A 1 177 ? 5.131 14.582 -17.092 1.00 84.75 177 GLU A N 1
ATOM 1382 C CA . GLU A 1 177 ? 6.219 15.543 -17.271 1.00 84.75 177 GLU A CA 1
ATOM 1383 C C . GLU A 1 177 ? 7.607 14.889 -17.260 1.00 84.75 177 GLU A C 1
ATOM 1385 O O . GLU A 1 177 ? 8.577 15.496 -17.705 1.00 84.75 177 GLU A O 1
ATOM 1390 N N . LYS A 1 178 ? 7.722 13.646 -16.767 1.00 83.75 178 LYS A N 1
ATOM 1391 C CA . LYS A 1 178 ? 8.982 12.885 -16.637 1.00 83.75 178 LYS A CA 1
ATOM 1392 C C . LYS A 1 178 ? 10.040 13.540 -15.741 1.00 83.75 178 LYS A C 1
ATOM 1394 O O . LYS A 1 178 ? 11.173 13.067 -15.686 1.00 83.75 178 LYS A O 1
ATOM 1399 N N . TYR A 1 179 ? 9.679 14.588 -15.007 1.00 83.94 179 TYR A N 1
ATOM 1400 C CA . TYR A 1 179 ? 10.513 15.204 -13.985 1.00 83.94 179 TYR A CA 1
ATOM 1401 C C . TYR A 1 179 ? 9.714 15.384 -12.693 1.00 83.94 179 TYR A C 1
ATOM 1403 O O . TYR A 1 179 ? 8.495 15.572 -12.697 1.00 83.94 179 TYR A O 1
ATOM 1411 N N . VAL A 1 180 ? 10.411 15.315 -11.558 1.00 87.19 180 VAL A N 1
ATOM 1412 C CA . VAL A 1 180 ? 9.805 15.502 -10.236 1.00 87.19 180 VAL A CA 1
ATOM 1413 C C . VAL A 1 180 ? 10.517 16.658 -9.538 1.00 87.19 180 VAL A C 1
ATOM 1415 O O . VAL A 1 180 ? 11.613 16.464 -9.012 1.00 87.19 180 VAL A O 1
ATOM 1418 N N . PRO A 1 181 ? 9.936 17.870 -9.525 1.00 90.19 181 PRO A N 1
ATOM 1419 C CA . PRO A 1 181 ? 10.524 18.982 -8.797 1.00 90.19 181 PRO A CA 1
ATOM 1420 C C . PRO A 1 181 ? 10.449 18.710 -7.290 1.00 90.19 181 PRO A C 1
ATOM 1422 O O . PRO A 1 181 ? 9.534 18.035 -6.808 1.00 90.19 181 PRO A O 1
ATOM 1425 N N . VAL A 1 182 ? 11.388 19.275 -6.526 1.00 91.19 182 VAL A N 1
ATOM 1426 C CA . VAL A 1 182 ? 11.504 19.030 -5.076 1.00 91.19 182 VAL A CA 1
ATOM 1427 C C . VAL A 1 182 ? 10.197 19.351 -4.342 1.00 91.19 182 VAL A C 1
ATOM 1429 O O . VAL A 1 182 ? 9.750 18.556 -3.521 1.00 91.19 182 VAL A O 1
ATOM 1432 N N . ALA A 1 183 ? 9.529 20.458 -4.688 1.00 91.12 183 ALA A N 1
ATOM 1433 C CA . ALA A 1 183 ? 8.247 20.837 -4.089 1.00 91.12 183 ALA A CA 1
ATOM 1434 C C . ALA A 1 183 ? 7.159 19.763 -4.280 1.00 91.12 183 ALA A C 1
ATOM 1436 O O . ALA A 1 183 ? 6.425 19.441 -3.343 1.00 91.12 183 ALA A O 1
ATOM 1437 N N . ARG A 1 184 ? 7.092 19.150 -5.470 1.00 93.38 184 ARG A N 1
ATOM 1438 C CA . ARG A 1 184 ? 6.143 18.071 -5.773 1.00 93.38 184 ARG A CA 1
ATOM 1439 C C . ARG A 1 184 ? 6.499 16.794 -5.018 1.00 93.38 184 ARG A C 1
ATOM 1441 O O . ARG A 1 184 ? 5.611 16.181 -4.433 1.00 93.38 184 ARG A O 1
ATOM 1448 N N . ALA A 1 185 ? 7.783 16.432 -4.964 1.00 94.25 185 ALA A N 1
ATOM 1449 C CA . ALA A 1 185 ? 8.251 15.279 -4.194 1.00 94.25 185 ALA A CA 1
ATOM 1450 C C . ALA A 1 185 ? 7.914 15.412 -2.698 1.00 94.25 185 ALA A C 1
ATOM 1452 O O . ALA A 1 185 ? 7.427 14.459 -2.089 1.00 94.25 185 ALA A O 1
ATOM 1453 N N . VAL A 1 186 ? 8.114 16.602 -2.120 1.00 94.62 186 VAL A N 1
ATOM 1454 C CA . VAL A 1 186 ? 7.771 16.897 -0.721 1.00 94.62 186 VAL A CA 1
ATOM 1455 C C . VAL A 1 186 ? 6.266 16.770 -0.491 1.00 94.62 186 VAL A C 1
ATOM 1457 O O . VAL A 1 186 ? 5.857 16.080 0.443 1.00 94.62 186 VAL A O 1
ATOM 1460 N N . LEU A 1 187 ? 5.434 17.361 -1.356 1.00 95.19 187 LEU A N 1
ATOM 1461 C CA . LEU A 1 187 ? 3.978 17.251 -1.237 1.00 95.19 187 LEU A CA 1
ATOM 1462 C C . LEU A 1 187 ? 3.508 15.793 -1.340 1.00 95.19 187 LEU A C 1
ATOM 1464 O O . LEU A 1 187 ? 2.726 15.340 -0.508 1.00 95.19 187 LEU A O 1
ATOM 1468 N N . MET A 1 188 ? 4.034 15.028 -2.301 1.00 95.31 188 MET A N 1
ATOM 1469 C CA . MET A 1 188 ? 3.728 13.602 -2.450 1.00 95.31 188 MET A CA 1
ATOM 1470 C C . MET A 1 188 ? 4.131 12.790 -1.213 1.00 95.31 188 MET A C 1
ATOM 1472 O O . MET A 1 188 ? 3.363 11.940 -0.761 1.00 95.31 188 MET A O 1
ATOM 1476 N N . ALA A 1 189 ? 5.307 13.056 -0.637 1.00 94.94 189 ALA A N 1
ATOM 1477 C CA . ALA A 1 189 ? 5.776 12.371 0.563 1.00 94.94 189 ALA A CA 1
ATOM 1478 C C . ALA A 1 189 ? 4.881 12.665 1.778 1.00 94.94 189 ALA A C 1
ATOM 1480 O O . ALA A 1 189 ? 4.477 11.735 2.478 1.00 94.94 189 ALA A O 1
ATOM 1481 N N . ILE A 1 190 ? 4.517 13.933 2.002 1.00 95.69 190 ILE A N 1
ATOM 1482 C CA . ILE A 1 190 ? 3.617 14.319 3.097 1.00 95.69 190 ILE A CA 1
ATOM 1483 C C . ILE A 1 190 ? 2.237 13.686 2.895 1.00 95.69 190 ILE A C 1
ATOM 1485 O O . ILE A 1 190 ? 1.711 13.087 3.833 1.00 95.69 190 ILE A O 1
ATOM 1489 N N . CYS A 1 191 ? 1.684 13.732 1.677 1.00 95.69 191 CYS A N 1
ATOM 1490 C CA . CYS A 1 191 ? 0.406 13.090 1.383 1.00 95.69 191 CYS A CA 1
ATOM 1491 C C . CYS A 1 191 ? 0.462 11.580 1.624 1.00 95.69 191 CYS A C 1
ATOM 1493 O O . CYS A 1 191 ? -0.448 11.036 2.237 1.00 95.69 191 CYS A O 1
ATOM 1495 N N . LEU A 1 192 ? 1.539 10.886 1.243 1.00 95.00 192 LEU A N 1
ATOM 1496 C CA . LEU A 1 192 ? 1.678 9.455 1.525 1.00 95.00 192 LEU A CA 1
ATOM 1497 C C . LEU A 1 192 ? 1.699 9.164 3.038 1.00 95.00 192 LEU A C 1
ATOM 1499 O O . LEU A 1 192 ? 1.047 8.222 3.502 1.00 95.00 192 LEU A O 1
ATOM 1503 N N . VAL A 1 193 ? 2.398 9.983 3.831 1.00 94.94 193 VAL A N 1
ATOM 1504 C CA . VAL A 1 193 ? 2.402 9.859 5.300 1.00 94.94 193 VAL A CA 1
ATOM 1505 C C . VAL A 1 193 ? 1.012 10.146 5.880 1.00 94.94 193 VAL A C 1
ATOM 1507 O O . VAL A 1 193 ? 0.541 9.404 6.742 1.00 94.94 193 VAL A O 1
ATOM 1510 N N . SER A 1 194 ? 0.318 11.166 5.377 1.00 95.50 194 SER A N 1
ATOM 1511 C CA . SER A 1 194 ? -1.042 11.519 5.794 1.00 95.50 194 SER A CA 1
ATOM 1512 C C . SER A 1 194 ? -2.044 10.402 5.493 1.00 95.50 194 SER A C 1
ATOM 1514 O O . SER A 1 194 ? -2.781 9.968 6.381 1.00 95.50 194 SER A O 1
ATOM 1516 N N . VAL A 1 195 ? -2.001 9.837 4.282 1.00 95.19 195 VAL A N 1
ATOM 1517 C CA . VAL A 1 195 ? -2.866 8.729 3.855 1.00 95.19 195 VAL A CA 1
ATOM 1518 C C . VAL A 1 195 ? -2.633 7.474 4.693 1.00 95.19 195 VAL A C 1
ATOM 1520 O O . VAL A 1 195 ? -3.581 6.862 5.190 1.00 95.19 195 VAL A O 1
ATOM 1523 N N . THR A 1 196 ? -1.371 7.094 4.898 1.00 94.00 196 THR A N 1
ATOM 1524 C CA . THR A 1 196 ? -1.024 5.910 5.700 1.00 94.00 196 THR A CA 1
ATOM 1525 C C . THR A 1 196 ? -1.424 6.077 7.164 1.00 94.00 196 THR A C 1
ATOM 1527 O O . THR A 1 196 ? -1.976 5.147 7.762 1.00 94.00 196 THR A O 1
ATOM 1530 N N . TYR A 1 197 ? -1.226 7.268 7.733 1.00 94.44 197 TYR A N 1
ATOM 1531 C CA . TYR A 1 197 ? -1.672 7.589 9.084 1.00 94.44 197 TYR A CA 1
ATOM 1532 C C . TYR A 1 197 ? -3.203 7.591 9.208 1.00 94.44 197 TYR A C 1
ATOM 1534 O O . TYR A 1 197 ? -3.736 6.984 10.139 1.00 94.44 197 TYR A O 1
ATOM 1542 N N . GLY A 1 198 ? -3.932 8.187 8.261 1.00 93.62 198 GLY A N 1
ATOM 1543 C CA . GLY A 1 198 ? -5.396 8.164 8.242 1.00 93.62 198 GLY A CA 1
ATOM 1544 C C . GLY A 1 198 ? -5.967 6.748 8.118 1.00 93.62 198 GLY A C 1
ATOM 1545 O O . GLY A 1 198 ? -6.881 6.389 8.861 1.00 93.62 198 GLY A O 1
ATOM 1546 N N . ALA A 1 199 ? -5.384 5.897 7.268 1.00 93.62 199 ALA A N 1
ATOM 1547 C CA . ALA A 1 199 ? -5.770 4.488 7.136 1.00 93.62 199 ALA A CA 1
ATOM 1548 C C . ALA A 1 199 ? -5.503 3.677 8.419 1.00 93.62 199 ALA A C 1
ATOM 1550 O O . ALA A 1 199 ? -6.320 2.853 8.840 1.00 93.62 199 ALA A O 1
ATOM 1551 N N . LEU A 1 200 ? -4.376 3.933 9.085 1.00 92.69 200 LEU A N 1
ATOM 1552 C CA . LEU A 1 200 ? -4.053 3.362 10.391 1.00 92.69 200 LEU A CA 1
ATOM 1553 C C . LEU A 1 200 ? -5.063 3.804 11.462 1.00 92.69 200 LEU A C 1
ATOM 1555 O O . LEU A 1 200 ? -5.567 2.967 12.213 1.00 92.69 200 LEU A O 1
ATOM 1559 N N . VAL A 1 201 ? -5.378 5.100 11.533 1.00 92.00 201 VAL A N 1
ATOM 1560 C CA . VAL A 1 201 ? -6.377 5.644 12.462 1.00 92.00 201 VAL A CA 1
ATOM 1561 C C . VAL A 1 201 ? -7.753 5.042 12.191 1.00 92.00 201 VAL A C 1
ATOM 1563 O O . VAL A 1 201 ? -8.434 4.666 13.145 1.00 92.00 201 VAL A O 1
ATOM 1566 N N . CYS A 1 202 ? -8.132 4.881 10.921 1.00 92.12 202 CYS A N 1
ATOM 1567 C CA . CYS A 1 202 ? -9.356 4.196 10.510 1.00 92.12 202 CYS A CA 1
ATOM 1568 C C . CYS A 1 202 ? -9.393 2.759 11.054 1.00 92.12 202 CYS A C 1
ATOM 1570 O O . CYS A 1 202 ? -10.360 2.378 11.709 1.00 92.12 202 CYS A O 1
ATOM 1572 N N . ASN A 1 203 ? -8.301 2.000 10.908 1.00 90.62 203 ASN A N 1
ATOM 1573 C CA . ASN A 1 203 ? -8.181 0.648 11.464 1.00 90.62 203 ASN A CA 1
ATOM 1574 C C . ASN A 1 203 ? -8.311 0.610 12.991 1.00 90.62 203 ASN A C 1
ATOM 1576 O O . ASN A 1 203 ? -8.997 -0.247 13.547 1.00 90.62 203 ASN A O 1
ATOM 1580 N N . ILE A 1 204 ? -7.657 1.539 13.690 1.00 89.00 204 ILE A N 1
ATOM 1581 C CA . ILE A 1 204 ? -7.735 1.625 15.151 1.00 89.00 204 ILE A CA 1
ATOM 1582 C C . ILE A 1 204 ? -9.160 1.980 15.589 1.00 89.00 204 ILE A C 1
ATOM 1584 O O . ILE A 1 204 ? -9.658 1.399 16.554 1.00 89.00 204 ILE A O 1
ATOM 1588 N N . LEU A 1 205 ? -9.819 2.907 14.888 1.00 87.88 205 LEU A N 1
ATOM 1589 C CA . LEU A 1 205 ? -11.198 3.299 15.160 1.00 87.88 205 LEU A CA 1
ATOM 1590 C C . LEU A 1 205 ? -12.157 2.131 14.917 1.00 87.88 205 LEU A C 1
ATOM 1592 O O . LEU A 1 205 ? -13.001 1.867 15.765 1.00 87.88 205 LEU A O 1
ATOM 1596 N N . ALA A 1 206 ? -11.975 1.385 13.828 1.00 87.94 206 ALA A N 1
ATOM 1597 C CA . ALA A 1 206 ? -12.754 0.192 13.517 1.00 87.94 206 ALA A CA 1
ATOM 1598 C C . ALA A 1 206 ? -12.697 -0.838 14.653 1.00 87.94 206 ALA A C 1
ATOM 1600 O O . ALA A 1 206 ? -13.728 -1.326 15.110 1.00 87.94 206 ALA A O 1
ATOM 1601 N N . ILE A 1 207 ? -11.495 -1.120 15.166 1.00 86.75 207 ILE A N 1
ATOM 1602 C CA . ILE A 1 207 ? -11.306 -2.041 16.295 1.00 86.75 207 ILE A CA 1
ATOM 1603 C C . ILE A 1 207 ? -11.955 -1.477 17.568 1.00 86.75 207 ILE A C 1
ATOM 1605 O O . ILE A 1 207 ? -12.595 -2.224 18.302 1.00 86.75 207 ILE A O 1
ATOM 1609 N N . GLN A 1 208 ? -11.819 -0.173 17.829 1.00 85.94 208 GLN A N 1
ATOM 1610 C CA . GLN A 1 208 ? -12.408 0.479 19.007 1.00 85.94 208 GLN A CA 1
ATOM 1611 C C . GLN A 1 208 ? -13.937 0.487 18.985 1.00 85.94 208 GLN A C 1
ATOM 1613 O O . GLN A 1 208 ? -14.539 0.347 20.040 1.00 85.94 208 GLN A O 1
ATOM 1618 N N . VAL A 1 209 ? -14.554 0.651 17.814 1.00 83.56 209 VAL A N 1
ATOM 1619 C CA . VAL A 1 209 ? -16.015 0.613 17.658 1.00 83.56 209 VAL A CA 1
ATOM 1620 C C . VAL A 1 209 ? -16.538 -0.820 17.738 1.00 83.56 209 VAL A C 1
ATOM 1622 O O . VAL A 1 209 ? -17.580 -1.074 18.331 1.00 83.56 209 VAL A O 1
ATOM 1625 N N . LYS A 1 210 ? -15.805 -1.776 17.161 1.00 83.94 210 LYS A N 1
ATOM 1626 C CA . LYS A 1 210 ? -16.188 -3.189 17.169 1.00 83.94 210 LYS A CA 1
ATOM 1627 C C . LYS A 1 210 ? -16.084 -3.834 18.555 1.00 83.94 210 LYS A C 1
ATOM 1629 O O . LYS A 1 210 ? -16.872 -4.720 18.862 1.00 83.94 210 LYS A O 1
ATOM 1634 N N . TYR A 1 211 ? -15.109 -3.407 19.359 1.00 82.69 211 TYR A N 1
ATOM 1635 C CA . TYR A 1 211 ? -14.830 -3.910 20.708 1.00 82.69 211 TYR A CA 1
ATOM 1636 C C . TYR A 1 211 ? -14.886 -2.765 21.734 1.00 82.69 211 TYR A C 1
ATOM 1638 O O . TYR A 1 211 ? -13.922 -2.543 22.471 1.00 82.69 211 TYR A O 1
ATOM 1646 N N . ASP A 1 212 ? -15.988 -2.012 21.750 1.00 81.44 212 ASP A N 1
ATOM 1647 C CA . ASP A 1 212 ? -16.196 -0.832 22.608 1.00 81.44 212 ASP A CA 1
ATOM 1648 C C . ASP A 1 212 ? -16.117 -1.146 24.114 1.00 81.44 212 ASP A C 1
ATOM 1650 O O . ASP A 1 212 ? -15.511 -0.374 24.874 1.00 81.44 212 ASP A O 1
ATOM 1654 N N . ASP A 1 213 ? -16.628 -2.315 24.506 1.00 78.56 213 ASP A N 1
ATOM 1655 C CA . ASP A 1 213 ? -16.604 -2.857 25.867 1.00 78.56 213 ASP A CA 1
ATOM 1656 C C . ASP A 1 213 ? -15.183 -3.149 26.371 1.00 78.56 213 ASP A C 1
ATOM 1658 O O . ASP A 1 213 ? -14.931 -3.175 27.582 1.00 78.56 213 ASP A O 1
ATOM 1662 N N . TYR A 1 214 ? -14.219 -3.336 25.460 1.00 78.56 214 TYR A N 1
ATOM 1663 C CA . TYR A 1 214 ? -12.859 -3.744 25.797 1.00 78.56 214 TYR A CA 1
ATOM 1664 C C . TYR A 1 214 ? -11.853 -2.584 25.742 1.00 78.56 214 TYR A C 1
ATOM 1666 O O . TYR A 1 214 ? -11.824 -1.750 24.835 1.00 78.56 214 TYR A O 1
ATOM 1674 N N . LYS A 1 215 ? -10.918 -2.545 26.699 1.00 77.69 215 LYS A N 1
ATOM 1675 C CA . LYS A 1 215 ? -9.793 -1.595 26.676 1.00 77.69 215 LYS A CA 1
ATOM 1676 C C . LYS A 1 215 ? -8.715 -2.061 25.691 1.00 77.69 215 LYS A C 1
ATOM 1678 O O . LYS A 1 215 ? -7.778 -2.765 26.062 1.00 77.69 215 LYS A O 1
ATOM 1683 N N . VAL A 1 216 ? -8.832 -1.635 24.434 1.00 75.88 216 VAL A N 1
ATOM 1684 C CA . VAL A 1 216 ? -7.888 -1.980 23.357 1.00 75.88 216 VAL A CA 1
ATOM 1685 C C . VAL A 1 216 ? -6.580 -1.186 23.478 1.00 75.88 216 VAL A C 1
ATOM 1687 O O . VAL A 1 216 ? -6.576 0.046 23.433 1.00 75.88 216 VAL A O 1
ATOM 1690 N N . GLN A 1 217 ? -5.447 -1.887 23.582 1.00 76.75 217 GLN A N 1
ATOM 1691 C CA . GLN A 1 217 ? -4.101 -1.310 23.485 1.00 76.75 217 GLN A CA 1
ATOM 1692 C C . GLN A 1 217 ? -3.295 -2.062 22.425 1.00 76.75 217 GLN A C 1
ATOM 1694 O O . GLN A 1 217 ? -3.107 -3.273 22.528 1.00 76.75 217 GLN A O 1
ATOM 1699 N N . LEU A 1 218 ? -2.820 -1.345 21.405 1.00 79.62 218 LEU A N 1
ATOM 1700 C CA . LEU A 1 218 ? -1.987 -1.934 20.359 1.00 79.62 218 LEU A CA 1
ATOM 1701 C C . LEU A 1 218 ? -0.520 -1.982 20.793 1.00 79.62 218 LEU A C 1
ATOM 1703 O O . LEU A 1 218 ? 0.014 -1.017 21.339 1.00 79.62 218 LEU A O 1
ATOM 1707 N N . ARG A 1 219 ? 0.137 -3.111 20.514 1.00 84.81 219 ARG A N 1
ATOM 1708 C CA . ARG A 1 219 ? 1.589 -3.265 20.675 1.00 84.81 219 ARG A CA 1
ATOM 1709 C C . ARG A 1 219 ? 2.326 -2.526 19.542 1.00 84.81 219 ARG A C 1
ATOM 1711 O O . ARG A 1 219 ? 1.794 -2.489 18.432 1.00 84.81 219 ARG A O 1
ATOM 1718 N N . PRO A 1 220 ? 3.562 -2.033 19.751 1.00 86.69 220 PRO A N 1
ATOM 1719 C CA . PRO A 1 220 ? 4.330 -1.344 18.704 1.00 86.69 220 PRO A CA 1
ATOM 1720 C C . PRO A 1 220 ? 4.521 -2.174 17.426 1.00 86.69 220 PRO A C 1
ATOM 1722 O O . PRO A 1 220 ? 4.415 -1.658 16.320 1.00 86.69 220 PRO A O 1
ATOM 1725 N N . LEU A 1 221 ? 4.713 -3.489 17.561 1.00 84.56 221 LEU A N 1
ATOM 1726 C CA . LEU A 1 221 ? 4.864 -4.387 16.413 1.00 84.56 221 LEU A CA 1
ATOM 1727 C C . LEU A 1 221 ? 3.551 -4.559 15.621 1.00 84.56 221 LEU A C 1
ATOM 1729 O O . LEU A 1 221 ? 3.575 -4.648 14.397 1.00 84.56 221 LEU A O 1
ATOM 1733 N N . ALA A 1 222 ? 2.397 -4.524 16.300 1.00 87.75 222 ALA A N 1
ATOM 1734 C CA . ALA A 1 222 ? 1.086 -4.505 15.646 1.00 87.75 222 ALA A CA 1
ATOM 1735 C C . ALA A 1 222 ? 0.870 -3.202 14.865 1.00 87.75 222 ALA A C 1
ATOM 1737 O O . ALA A 1 222 ? 0.346 -3.227 13.756 1.00 87.75 222 ALA A O 1
ATOM 1738 N N . PHE A 1 223 ? 1.325 -2.078 15.423 1.00 89.75 223 PHE A N 1
ATOM 1739 C CA . PHE A 1 223 ? 1.296 -0.780 14.756 1.00 89.75 223 PHE A CA 1
ATOM 1740 C C . PHE A 1 223 ? 2.142 -0.783 13.476 1.00 89.75 223 PHE A C 1
ATOM 1742 O O . PHE A 1 223 ? 1.625 -0.443 12.415 1.00 89.75 223 PHE A O 1
ATOM 1749 N N . LEU A 1 224 ? 3.397 -1.243 13.549 1.00 91.00 224 LEU A N 1
ATOM 1750 C CA . LEU A 1 224 ? 4.282 -1.351 12.383 1.00 91.00 224 LEU A CA 1
ATOM 1751 C C . LEU A 1 224 ? 3.678 -2.245 11.291 1.00 91.00 224 LEU A C 1
ATOM 1753 O O . LEU A 1 224 ? 3.702 -1.892 10.116 1.00 91.00 224 LEU A O 1
ATOM 1757 N N . CYS A 1 225 ? 3.088 -3.377 11.680 1.00 92.06 225 CYS A N 1
ATOM 1758 C CA . CYS A 1 225 ? 2.445 -4.290 10.742 1.00 92.06 225 CYS A CA 1
ATOM 1759 C C . CYS A 1 225 ? 1.243 -3.653 10.026 1.00 92.06 225 CYS A C 1
ATOM 1761 O O . CYS A 1 225 ? 1.120 -3.814 8.814 1.00 92.06 225 CYS A O 1
ATOM 1763 N N . ILE A 1 226 ? 0.395 -2.894 10.734 1.00 92.38 226 ILE A N 1
ATOM 1764 C CA . ILE A 1 226 ? -0.707 -2.153 10.099 1.00 92.38 226 ILE A CA 1
ATOM 1765 C C . ILE A 1 226 ? -0.157 -1.093 9.141 1.00 92.38 226 ILE A C 1
ATOM 1767 O O . ILE A 1 226 ? -0.687 -0.956 8.044 1.00 92.38 226 ILE A O 1
ATOM 1771 N N . VAL A 1 227 ? 0.893 -0.360 9.523 1.00 93.25 227 VAL A N 1
ATOM 1772 C CA . VAL A 1 227 ? 1.503 0.659 8.653 1.00 93.25 227 VAL A CA 1
ATOM 1773 C C . VAL A 1 227 ? 2.016 0.032 7.357 1.00 93.25 227 VAL A C 1
ATOM 1775 O O . VAL A 1 227 ? 1.687 0.538 6.291 1.00 93.25 227 VAL A O 1
ATOM 1778 N N . LEU A 1 228 ? 2.744 -1.089 7.434 1.00 93.19 228 LEU A N 1
ATOM 1779 C CA . LEU A 1 228 ? 3.243 -1.814 6.258 1.00 93.19 228 LEU A CA 1
ATOM 1780 C C . LEU A 1 228 ? 2.110 -2.373 5.391 1.00 93.19 228 LEU A C 1
ATOM 1782 O O . LEU A 1 228 ? 2.137 -2.225 4.173 1.00 93.19 228 LEU A O 1
ATOM 1786 N N . TRP A 1 229 ? 1.094 -2.981 6.009 1.00 94.50 229 TRP A N 1
ATOM 1787 C CA . TRP A 1 229 ? -0.093 -3.452 5.295 1.00 94.50 229 TRP A CA 1
ATOM 1788 C C . TRP A 1 229 ? -0.774 -2.297 4.542 1.00 94.50 229 TRP A C 1
ATOM 1790 O O . TRP A 1 229 ? -0.987 -2.394 3.333 1.00 94.50 229 TRP A O 1
ATOM 1800 N N . ARG A 1 230 ? -1.083 -1.188 5.226 1.00 94.38 230 ARG A N 1
ATOM 1801 C CA . ARG A 1 230 ? -1.825 -0.064 4.636 1.00 94.38 230 ARG A CA 1
ATOM 1802 C C . ARG A 1 230 ? -1.019 0.710 3.600 1.00 94.38 230 ARG A C 1
ATOM 1804 O O . ARG A 1 230 ? -1.590 1.104 2.588 1.00 94.38 230 ARG A O 1
ATOM 1811 N N . SER A 1 231 ? 0.283 0.908 3.808 1.00 92.94 231 SER A N 1
ATOM 1812 C CA . SER A 1 231 ? 1.128 1.606 2.836 1.00 92.94 231 SER A CA 1
ATOM 1813 C C . SER A 1 231 ? 1.251 0.826 1.533 1.00 92.94 231 SER A C 1
ATOM 1815 O O . SER A 1 231 ? 1.092 1.419 0.469 1.00 92.94 231 SER A O 1
ATOM 1817 N N . LEU A 1 232 ? 1.452 -0.493 1.593 1.00 93.88 232 LEU A N 1
ATOM 1818 C CA . LEU A 1 232 ? 1.536 -1.349 0.409 1.00 93.88 232 LEU A CA 1
ATOM 1819 C C . LEU A 1 232 ? 0.192 -1.448 -0.322 1.00 93.88 232 LEU A C 1
ATOM 1821 O O . LEU A 1 232 ? 0.155 -1.293 -1.541 1.00 93.88 232 LEU A O 1
ATOM 1825 N N . GLU A 1 233 ? -0.913 -1.638 0.406 1.00 93.69 233 GLU A N 1
ATOM 1826 C CA . GLU A 1 233 ? -2.261 -1.710 -0.181 1.00 93.69 233 GLU A CA 1
ATOM 1827 C C . GLU A 1 233 ? -2.608 -0.427 -0.954 1.00 93.69 233 GLU A C 1
ATOM 1829 O O . GLU A 1 233 ? -3.053 -0.491 -2.100 1.00 93.69 233 GLU A O 1
ATOM 1834 N N . ILE A 1 234 ? -2.362 0.742 -0.353 1.00 94.19 234 ILE A N 1
ATOM 1835 C CA . ILE A 1 234 ? -2.756 2.027 -0.938 1.00 94.19 234 ILE A CA 1
ATOM 1836 C C . ILE A 1 234 ? -1.779 2.482 -2.028 1.00 94.19 234 ILE A C 1
ATOM 1838 O O . ILE A 1 234 ? -2.217 2.923 -3.089 1.00 94.19 234 ILE A O 1
ATOM 1842 N N . SER A 1 235 ? -0.464 2.361 -1.809 1.00 93.38 235 SER A N 1
ATOM 1843 C CA . SER A 1 235 ? 0.535 2.802 -2.798 1.00 93.38 235 SER A CA 1
ATOM 1844 C C . SER A 1 235 ? 0.418 2.033 -4.112 1.00 93.38 235 SER A C 1
ATOM 1846 O O . SER A 1 235 ? 0.429 2.647 -5.178 1.00 93.38 235 SER A O 1
ATOM 1848 N N . THR A 1 236 ? 0.231 0.711 -4.044 1.00 94.62 236 THR A N 1
ATOM 1849 C CA . THR A 1 236 ? 0.033 -0.116 -5.240 1.00 94.62 236 THR A CA 1
ATOM 1850 C C . THR A 1 236 ? -1.241 0.277 -5.973 1.00 94.62 236 THR A C 1
ATOM 1852 O O . THR A 1 236 ? -1.196 0.486 -7.180 1.00 94.62 236 THR A O 1
ATOM 1855 N N . ARG A 1 237 ? -2.357 0.495 -5.267 1.00 93.62 237 ARG A N 1
ATOM 1856 C CA . ARG A 1 237 ? -3.612 0.947 -5.885 1.00 93.62 237 ARG A CA 1
ATOM 1857 C C . ARG A 1 237 ? -3.472 2.298 -6.590 1.00 93.62 237 ARG A C 1
ATOM 1859 O O . ARG A 1 237 ? -3.913 2.424 -7.729 1.00 93.62 237 ARG A O 1
ATOM 1866 N N . ILE A 1 238 ? -2.866 3.292 -5.940 1.00 94.38 238 ILE A N 1
ATOM 1867 C CA . ILE A 1 238 ? -2.671 4.624 -6.534 1.00 94.38 238 ILE A CA 1
ATOM 1868 C C . ILE A 1 238 ? -1.794 4.521 -7.784 1.00 94.38 238 ILE A C 1
ATOM 1870 O O . ILE A 1 238 ? -2.158 5.060 -8.826 1.00 94.38 238 ILE A O 1
ATOM 1874 N N . ALA A 1 239 ? -0.681 3.787 -7.713 1.00 93.81 239 ALA A N 1
ATOM 1875 C CA . ALA A 1 239 ? 0.209 3.606 -8.854 1.00 93.81 239 ALA A CA 1
ATOM 1876 C C . ALA A 1 239 ? -0.502 2.932 -10.039 1.00 93.81 239 ALA A C 1
ATOM 1878 O O . ALA A 1 239 ? -0.383 3.406 -11.164 1.00 93.81 239 ALA A O 1
ATOM 1879 N N . VAL A 1 240 ? -1.297 1.885 -9.793 1.00 93.81 240 VAL A N 1
ATOM 1880 C CA . VAL A 1 240 ? -2.091 1.205 -10.832 1.00 93.81 240 VAL A CA 1
ATOM 1881 C C . VAL A 1 240 ? -3.075 2.160 -11.511 1.00 93.81 240 VAL A C 1
ATOM 1883 O O . VAL A 1 240 ? -3.152 2.186 -12.738 1.00 93.81 240 VAL A O 1
ATOM 1886 N N . LEU A 1 241 ? -3.807 2.962 -10.730 1.00 92.81 241 LEU A N 1
ATOM 1887 C CA . LEU A 1 241 ? -4.769 3.929 -11.267 1.00 92.81 241 LEU A CA 1
ATOM 1888 C C . LEU A 1 241 ? -4.084 5.014 -12.106 1.00 92.81 241 LEU A C 1
ATOM 1890 O O . LEU A 1 241 ? -4.592 5.362 -13.170 1.00 92.81 241 LEU A O 1
ATOM 1894 N N . VAL A 1 242 ? -2.931 5.512 -11.651 1.00 92.69 242 VAL A N 1
ATOM 1895 C CA . VAL A 1 242 ? -2.153 6.534 -12.366 1.00 92.69 242 VAL A CA 1
ATOM 1896 C C . VAL A 1 242 ? -1.565 5.994 -13.665 1.00 92.69 242 VAL A C 1
ATOM 1898 O O . VAL A 1 242 ? -1.623 6.673 -14.687 1.00 92.69 242 VAL A O 1
ATOM 1901 N N . LEU A 1 243 ? -1.013 4.778 -13.652 1.00 90.88 243 LEU A N 1
ATOM 1902 C CA . LEU A 1 243 ? -0.507 4.151 -14.872 1.00 90.88 243 LEU A CA 1
ATOM 1903 C C . LEU A 1 243 ? -1.645 3.949 -15.870 1.00 90.88 243 LEU A C 1
ATOM 1905 O O . LEU A 1 243 ? -1.555 4.397 -17.004 1.00 90.88 243 LEU A O 1
ATOM 1909 N N . PHE A 1 244 ? -2.769 3.381 -15.438 1.00 91.69 244 PHE A N 1
ATOM 1910 C CA . PHE A 1 244 ? -3.930 3.228 -16.311 1.00 91.69 244 PHE A CA 1
ATOM 1911 C C . PHE A 1 244 ? -4.404 4.568 -16.905 1.00 91.69 244 PHE A C 1
ATOM 1913 O O . PHE A 1 244 ? -4.706 4.642 -18.099 1.00 91.69 244 PHE A O 1
ATOM 1920 N N . SER A 1 245 ? -4.422 5.645 -16.110 1.00 89.69 245 SER A N 1
ATOM 1921 C CA . SER A 1 245 ? -4.879 6.958 -16.573 1.00 89.69 245 SER A CA 1
ATOM 1922 C C . SER A 1 245 ? -3.939 7.631 -17.572 1.00 89.69 245 SER A C 1
ATOM 1924 O O . SER A 1 245 ? -4.379 8.539 -18.275 1.00 89.69 245 SER A O 1
ATOM 1926 N N . THR A 1 246 ? -2.668 7.225 -17.669 1.00 88.81 246 THR A N 1
ATOM 1927 C CA . THR A 1 246 ? -1.751 7.806 -18.665 1.00 88.81 246 THR A CA 1
ATOM 1928 C C . THR A 1 246 ? -2.094 7.369 -20.083 1.00 88.81 246 THR A C 1
ATOM 1930 O O . THR A 1 246 ? -1.983 8.172 -21.011 1.00 88.81 246 THR A O 1
ATOM 1933 N N . VAL A 1 247 ? -2.577 6.135 -20.236 1.00 88.62 247 VAL A N 1
ATOM 1934 C CA . VAL A 1 247 ? -3.032 5.575 -21.513 1.00 88.62 247 VAL A CA 1
ATOM 1935 C C . VAL A 1 247 ? -4.498 5.931 -21.761 1.00 88.62 247 VAL A C 1
ATOM 1937 O O . VAL A 1 247 ? -4.847 6.477 -22.805 1.00 88.62 247 VAL A O 1
ATOM 1940 N N . PHE A 1 248 ? -5.367 5.702 -20.774 1.00 87.44 248 PHE A N 1
ATOM 1941 C CA . PHE A 1 248 ? -6.815 5.867 -20.911 1.00 87.44 248 PHE A CA 1
ATOM 1942 C C . PHE A 1 248 ? -7.338 7.102 -20.163 1.00 87.44 248 PHE A C 1
ATOM 1944 O O . PHE A 1 248 ? -8.146 7.004 -19.233 1.00 87.44 248 PHE A O 1
ATOM 1951 N N . LYS A 1 249 ? -6.908 8.290 -20.604 1.00 83.56 249 LYS A N 1
ATOM 1952 C CA . LYS A 1 249 ? -7.154 9.580 -19.926 1.00 83.56 249 LYS A CA 1
ATOM 1953 C C . LYS A 1 249 ? -8.620 9.852 -19.573 1.00 83.56 249 LYS A C 1
ATOM 1955 O O . LYS A 1 249 ? -8.892 10.461 -18.547 1.00 83.56 249 LYS A O 1
ATOM 1960 N N . HIS A 1 250 ? -9.568 9.450 -20.421 1.00 83.88 250 HIS A N 1
ATOM 1961 C CA . HIS A 1 250 ? -10.995 9.757 -20.228 1.00 83.88 250 HIS A CA 1
ATOM 1962 C C . HIS A 1 250 ? -11.746 8.640 -19.492 1.00 83.88 250 HIS A C 1
ATOM 1964 O O . HIS A 1 250 ? -12.725 8.918 -18.807 1.00 83.88 250 HIS A O 1
ATOM 1970 N N . TRP A 1 251 ? -11.273 7.390 -19.575 1.00 84.31 251 TRP A N 1
ATOM 1971 C CA . TRP A 1 251 ? -11.938 6.226 -18.974 1.00 84.31 251 TRP A CA 1
ATOM 1972 C C . TRP A 1 251 ? -11.677 6.071 -17.476 1.00 84.31 251 TRP A C 1
ATOM 1974 O O . TRP A 1 251 ? -12.449 5.407 -16.787 1.00 84.31 251 TRP A O 1
ATOM 1984 N N . ILE A 1 252 ? -10.638 6.713 -16.939 1.00 83.44 252 ILE A N 1
ATOM 1985 C CA . ILE A 1 252 ? -10.387 6.689 -15.494 1.00 83.44 252 ILE A CA 1
ATOM 1986 C C . ILE A 1 252 ? -11.546 7.305 -14.696 1.00 83.44 252 ILE A C 1
ATOM 1988 O O . ILE A 1 252 ? -11.896 6.788 -13.638 1.00 83.44 252 ILE A O 1
ATOM 1992 N N . ILE A 1 253 ? -12.185 8.358 -15.217 1.00 83.81 253 ILE A N 1
ATOM 1993 C CA . ILE A 1 253 ? -13.296 9.055 -14.555 1.00 83.81 253 ILE A CA 1
ATOM 1994 C C . ILE A 1 253 ? -14.519 8.135 -14.393 1.00 83.81 253 ILE A C 1
ATOM 1996 O O . ILE A 1 253 ? -14.949 7.950 -13.254 1.00 83.81 253 ILE A O 1
ATOM 2000 N N . PRO A 1 254 ? -15.075 7.511 -15.454 1.00 86.19 254 PRO A N 1
ATOM 2001 C CA . PRO A 1 254 ? -16.211 6.609 -15.304 1.00 86.19 254 PRO A CA 1
ATOM 2002 C C . PRO A 1 254 ? -15.864 5.358 -14.493 1.00 86.19 254 PRO A C 1
ATOM 2004 O O . PRO A 1 254 ? -16.712 4.906 -13.734 1.00 86.19 254 PRO A O 1
ATOM 2007 N N . ILE A 1 255 ? -14.637 4.824 -14.572 1.00 85.69 255 ILE A N 1
ATOM 2008 C CA . ILE A 1 255 ? -14.224 3.671 -13.749 1.00 85.69 255 ILE A CA 1
ATOM 2009 C C . ILE A 1 255 ? -14.184 4.049 -12.264 1.00 85.69 255 ILE A C 1
ATOM 2011 O O . ILE A 1 255 ? -14.769 3.352 -11.434 1.00 85.69 255 ILE A O 1
ATOM 2015 N N . ALA A 1 256 ? -13.534 5.164 -11.920 1.00 85.56 256 ALA A N 1
ATOM 2016 C CA . ALA A 1 256 ? -13.470 5.659 -10.548 1.00 85.56 256 ALA A CA 1
ATOM 2017 C C . ALA A 1 256 ? -14.868 5.988 -10.002 1.00 85.56 256 ALA A C 1
ATOM 2019 O O . ALA A 1 256 ? -15.203 5.590 -8.885 1.00 85.56 256 ALA A O 1
ATOM 2020 N N . LEU A 1 257 ? -15.702 6.653 -10.809 1.00 85.69 257 LEU A N 1
ATOM 2021 C CA . LEU A 1 257 ? -17.071 7.003 -10.448 1.00 85.69 257 LEU A CA 1
ATOM 2022 C C . LEU A 1 257 ? -17.945 5.758 -10.273 1.00 85.69 257 LEU A C 1
ATOM 2024 O O . LEU A 1 257 ? -18.639 5.652 -9.269 1.00 85.69 257 LEU A O 1
ATOM 2028 N N . ALA A 1 258 ? -17.887 4.788 -11.188 1.00 87.88 258 ALA A N 1
ATOM 2029 C CA . ALA A 1 258 ? -18.635 3.539 -11.065 1.00 87.88 258 ALA A CA 1
ATOM 2030 C C . ALA A 1 258 ? -18.255 2.794 -9.780 1.00 87.88 258 ALA A C 1
ATOM 2032 O O . ALA A 1 258 ? -19.130 2.345 -9.042 1.00 87.88 258 ALA A O 1
ATOM 2033 N N . ASN A 1 259 ? -16.960 2.730 -9.462 1.00 88.19 259 ASN A N 1
ATOM 2034 C CA . ASN A 1 259 ? -16.473 2.105 -8.237 1.00 88.19 259 ASN A CA 1
ATOM 2035 C C . ASN A 1 259 ? -17.024 2.803 -6.982 1.00 88.19 259 ASN A C 1
ATOM 2037 O O . ASN A 1 259 ? -17.555 2.153 -6.079 1.00 88.19 259 ASN A O 1
ATOM 2041 N N . LEU A 1 260 ? -16.966 4.138 -6.969 1.00 88.25 260 LEU A N 1
ATOM 2042 C CA . LEU A 1 260 ? -17.494 4.960 -5.884 1.00 88.25 260 LEU A CA 1
ATOM 2043 C C . LEU A 1 260 ? -19.017 4.802 -5.736 1.00 88.25 260 LEU A C 1
ATOM 2045 O O . LEU A 1 260 ? -19.516 4.654 -4.621 1.00 88.25 260 LEU A O 1
ATOM 2049 N N . LEU A 1 261 ? -19.772 4.801 -6.835 1.00 89.31 261 LEU A N 1
ATOM 2050 C CA . LEU A 1 261 ? -21.232 4.691 -6.805 1.00 89.31 261 LEU A CA 1
ATOM 2051 C C . LEU A 1 261 ? -21.688 3.294 -6.370 1.00 89.31 261 LEU A C 1
ATOM 2053 O O . LEU A 1 261 ? -22.594 3.185 -5.547 1.00 89.31 261 LEU A O 1
ATOM 2057 N N . VAL A 1 262 ? -21.041 2.227 -6.850 1.00 89.88 262 VAL A N 1
ATOM 2058 C CA . VAL A 1 262 ? -21.369 0.847 -6.454 1.00 89.88 262 VAL A CA 1
ATOM 2059 C C . VAL A 1 262 ? -21.204 0.666 -4.946 1.00 89.88 262 VAL A C 1
ATOM 2061 O O . VAL A 1 262 ? -22.112 0.167 -4.280 1.00 89.88 262 VAL A O 1
ATOM 2064 N N . VAL A 1 263 ? -20.076 1.109 -4.384 1.00 89.62 263 VAL A N 1
ATOM 2065 C CA . VAL A 1 263 ? -19.822 0.984 -2.942 1.00 89.62 263 VAL A CA 1
ATOM 2066 C C . VAL A 1 263 ? -20.705 1.937 -2.131 1.00 89.62 263 VAL A C 1
ATOM 2068 O O . VAL A 1 263 ? -21.152 1.570 -1.044 1.00 89.62 263 VAL A O 1
ATOM 2071 N N . PHE A 1 264 ? -21.009 3.125 -2.662 1.00 89.88 264 PHE A N 1
ATOM 2072 C CA . PHE A 1 264 ? -21.912 4.086 -2.030 1.00 89.88 264 PHE A CA 1
ATOM 2073 C C . PHE A 1 264 ? -23.338 3.546 -1.911 1.00 89.88 264 PHE A C 1
ATOM 2075 O O . PHE A 1 264 ? -23.912 3.616 -0.830 1.00 89.88 264 PHE A O 1
ATOM 2082 N N . PHE A 1 265 ? -23.912 2.992 -2.984 1.00 89.25 265 PHE A N 1
ATOM 2083 C CA . PHE A 1 265 ? -25.307 2.542 -2.994 1.00 89.25 265 PHE A CA 1
ATOM 2084 C C . PHE A 1 265 ? -25.520 1.168 -2.350 1.00 89.25 265 PHE A C 1
ATOM 2086 O O . PHE A 1 265 ? -26.640 0.864 -1.941 1.00 89.25 265 PHE A O 1
ATOM 2093 N N . LEU A 1 266 ? -24.481 0.339 -2.204 1.00 87.75 266 LEU A N 1
ATOM 2094 C CA . LEU A 1 266 ? -24.618 -1.013 -1.652 1.00 87.75 266 LEU A CA 1
ATOM 2095 C C . LEU A 1 266 ? -25.293 -1.052 -0.256 1.00 87.75 266 LEU A C 1
ATOM 2097 O O . LEU A 1 266 ? -26.228 -1.844 -0.090 1.00 87.75 266 LEU A O 1
ATOM 2101 N N . PRO A 1 267 ? -24.918 -0.216 0.737 1.00 86.81 267 PRO A N 1
ATOM 2102 C CA . PRO A 1 267 ? -25.602 -0.172 2.033 1.00 86.81 267 PRO A CA 1
ATOM 2103 C C . PRO A 1 267 ? -27.047 0.334 1.938 1.00 86.81 267 PRO A C 1
ATOM 2105 O O . PRO A 1 267 ? -27.910 -0.151 2.668 1.00 86.81 267 PRO A O 1
ATOM 2108 N N . TRP A 1 268 ? -27.331 1.268 1.025 1.00 85.75 268 TRP A N 1
ATOM 2109 C CA . TRP A 1 268 ? -28.679 1.803 0.804 1.00 85.75 268 TRP A CA 1
ATOM 2110 C C . TRP A 1 268 ? -29.616 0.757 0.202 1.00 85.75 268 TRP A C 1
ATOM 2112 O O . TRP A 1 268 ? -30.729 0.574 0.685 1.00 85.75 268 TRP A O 1
ATOM 2122 N N . VAL A 1 269 ? -29.143 -0.014 -0.781 1.00 86.62 269 VAL A N 1
ATOM 2123 C CA . VAL A 1 269 ? -29.904 -1.134 -1.355 1.00 86.62 269 VAL A 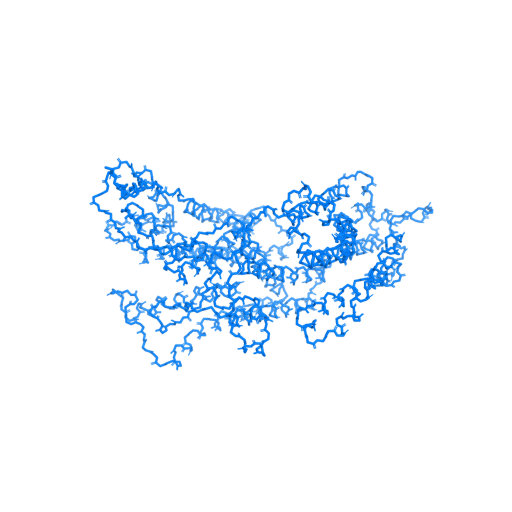CA 1
ATOM 2124 C C . VAL A 1 269 ? -30.200 -2.196 -0.294 1.00 86.62 269 VAL A C 1
ATOM 2126 O O . VAL A 1 269 ? -31.317 -2.706 -0.232 1.00 86.62 269 VAL A O 1
ATOM 2129 N N . GLN A 1 270 ? -29.229 -2.518 0.567 1.00 84.62 270 GLN A N 1
ATOM 2130 C CA . GLN A 1 270 ? -29.442 -3.444 1.687 1.00 84.62 270 GLN A CA 1
ATOM 2131 C C . GLN A 1 270 ? -30.474 -2.905 2.685 1.00 84.62 270 GLN A C 1
ATOM 2133 O O . GLN A 1 270 ? -31.331 -3.659 3.144 1.00 84.62 270 GLN A O 1
ATOM 2138 N N . PHE A 1 271 ? -30.427 -1.605 2.977 1.00 84.38 271 PHE A N 1
ATOM 2139 C CA . PHE A 1 271 ? -31.395 -0.933 3.836 1.00 84.38 271 PHE A CA 1
ATOM 2140 C C . PHE A 1 271 ? -32.813 -0.985 3.254 1.00 84.38 271 PHE A C 1
ATOM 2142 O O . PHE A 1 271 ? -33.715 -1.488 3.922 1.00 84.38 271 PHE A O 1
ATOM 2149 N N . TRP A 1 272 ? -33.011 -0.580 1.996 1.00 83.69 272 TRP A N 1
ATOM 2150 C CA . TRP A 1 272 ? -34.332 -0.599 1.356 1.00 83.69 272 TRP A CA 1
ATOM 2151 C C . TRP A 1 272 ? -34.914 -2.010 1.243 1.00 83.69 272 TRP A C 1
ATOM 2153 O O . TRP A 1 272 ? -36.101 -2.199 1.492 1.00 83.69 272 TRP A O 1
ATOM 2163 N N . ARG A 1 273 ? -34.081 -3.021 0.955 1.00 85.19 273 ARG A N 1
ATOM 2164 C CA . ARG A 1 273 ? -34.516 -4.430 0.942 1.00 85.19 273 ARG A CA 1
ATOM 2165 C C . ARG A 1 273 ? -34.939 -4.946 2.312 1.00 85.19 273 ARG A C 1
ATOM 2167 O O . ARG A 1 273 ? -35.754 -5.855 2.382 1.00 85.19 273 ARG A O 1
ATOM 2174 N N . SER A 1 274 ? -34.371 -4.403 3.386 1.00 80.69 274 SER A N 1
ATOM 2175 C CA . SER A 1 274 ? -34.694 -4.843 4.744 1.00 80.69 274 SER A CA 1
ATOM 2176 C C . SER A 1 274 ? -36.059 -4.352 5.238 1.00 80.69 274 SER A C 1
ATOM 2178 O O . SER A 1 274 ? -36.541 -4.856 6.245 1.00 80.69 274 SER A O 1
ATOM 2180 N N . GLY A 1 275 ? -36.681 -3.377 4.556 1.00 75.75 275 GLY A N 1
ATOM 2181 C CA . GLY A 1 275 ? -37.974 -2.802 4.954 1.00 75.75 275 GLY A CA 1
ATOM 2182 C C . GLY A 1 275 ? -37.948 -2.034 6.284 1.00 75.75 275 GLY A C 1
ATOM 2183 O O . GLY A 1 275 ? -38.998 -1.641 6.789 1.00 75.75 275 GLY A O 1
ATOM 2184 N N . ASN A 1 276 ? -36.764 -1.821 6.863 1.00 75.31 276 ASN A N 1
ATOM 2185 C CA . ASN A 1 276 ? -36.601 -1.162 8.152 1.00 75.31 276 ASN A CA 1
ATOM 2186 C C . ASN A 1 276 ? -36.822 0.353 8.049 1.00 75.31 276 ASN A C 1
ATOM 2188 O O . ASN A 1 276 ? -36.545 0.980 7.025 1.00 75.31 276 ASN A O 1
ATOM 2192 N N . ARG A 1 277 ? -37.305 0.959 9.138 1.00 73.38 277 ARG A N 1
ATOM 2193 C CA . ARG A 1 277 ? -37.410 2.420 9.251 1.00 73.38 277 ARG A CA 1
ATOM 2194 C C . ARG A 1 277 ? -36.031 3.025 9.517 1.00 73.38 277 ARG A C 1
ATOM 2196 O O . ARG A 1 277 ? -35.155 2.361 10.067 1.00 73.38 277 ARG A O 1
ATOM 2203 N N . LEU A 1 278 ? -35.842 4.285 9.113 1.00 69.88 278 LEU A N 1
ATOM 2204 C CA . LEU A 1 278 ? -34.637 5.038 9.468 1.00 69.88 278 LEU A CA 1
ATOM 2205 C C . LEU A 1 278 ? -34.486 5.052 10.998 1.00 69.88 278 LEU A C 1
ATOM 2207 O O . LEU A 1 278 ? -35.501 5.174 11.686 1.00 69.88 278 LEU A O 1
ATOM 2211 N N . PRO A 1 279 ? -33.260 4.927 11.532 1.00 64.88 279 PRO A N 1
ATOM 2212 C CA . PRO A 1 279 ? -33.046 4.915 12.969 1.00 64.88 279 PRO A CA 1
ATOM 2213 C C . PRO A 1 279 ? -33.540 6.228 13.582 1.00 64.88 279 PRO A C 1
ATOM 2215 O O . PRO A 1 279 ? -32.979 7.300 13.340 1.00 64.88 279 PRO A O 1
ATOM 2218 N N . ASP A 1 280 ? -34.599 6.138 14.387 1.00 54.31 280 ASP A N 1
ATOM 2219 C CA . ASP A 1 280 ? -35.070 7.249 15.200 1.00 54.31 280 ASP A CA 1
ATOM 2220 C C . ASP A 1 280 ? -33.953 7.573 16.210 1.00 54.31 280 ASP A C 1
ATOM 2222 O O . ASP A 1 280 ? -33.631 6.747 17.066 1.00 54.31 280 ASP A O 1
ATOM 2226 N N . ASN A 1 281 ? -33.367 8.776 16.127 1.00 52.78 281 ASN A N 1
ATOM 2227 C CA . ASN A 1 281 ? -32.338 9.328 17.034 1.00 52.78 281 ASN A CA 1
ATOM 2228 C C . ASN A 1 281 ? -30.846 9.045 16.719 1.00 52.78 281 ASN A C 1
ATOM 2230 O O . ASN A 1 281 ? -30.103 8.652 17.619 1.00 52.78 281 ASN A O 1
ATOM 2234 N N . VAL A 1 282 ? -30.345 9.352 15.511 1.00 53.91 282 VAL A N 1
ATOM 2235 C CA . VAL A 1 282 ? -28.877 9.516 15.312 1.00 53.91 282 VAL A CA 1
ATOM 2236 C C . VAL A 1 282 ? -28.330 10.647 16.204 1.00 53.91 282 VAL A C 1
ATOM 2238 O O . VAL A 1 282 ? -27.257 10.524 16.785 1.00 53.91 282 VAL A O 1
ATOM 2241 N N . GLU A 1 283 ? -29.115 11.709 16.407 1.00 54.09 283 GLU A N 1
ATOM 2242 C CA . GLU A 1 283 ? -28.931 12.691 17.479 1.00 54.09 283 GLU A CA 1
ATOM 2243 C C . GLU A 1 283 ? -30.290 13.356 17.757 1.00 54.09 283 GLU A C 1
ATOM 2245 O O . GLU A 1 283 ? -31.025 13.645 16.812 1.00 54.09 283 GLU A O 1
ATOM 2250 N N . LYS A 1 284 ? -30.646 13.613 19.026 1.00 52.62 284 LYS A N 1
ATOM 2251 C CA . LYS A 1 284 ? -31.978 14.130 19.435 1.00 52.62 284 LYS A CA 1
ATOM 2252 C C . LYS A 1 284 ? -32.375 15.492 18.819 1.00 52.62 284 LYS A C 1
ATOM 2254 O O . LYS A 1 284 ? -33.487 15.947 19.047 1.00 52.62 284 LYS A O 1
ATOM 2259 N N . ASN A 1 285 ? -31.484 16.137 18.061 1.00 54.78 285 ASN A N 1
ATOM 2260 C CA . ASN A 1 285 ? -31.637 17.501 17.546 1.00 54.78 285 ASN A CA 1
ATOM 2261 C C . ASN A 1 285 ? -31.698 17.606 16.007 1.00 54.78 285 ASN A C 1
ATOM 2263 O O . ASN A 1 285 ? -31.760 18.722 15.498 1.00 54.78 285 ASN A O 1
ATOM 2267 N N . PHE A 1 286 ? -31.644 16.502 15.249 1.00 59.47 286 PHE A N 1
ATOM 2268 C CA . PHE A 1 286 ? -31.671 16.571 13.779 1.00 59.47 286 PHE A CA 1
ATOM 2269 C C . PHE A 1 286 ? -33.073 16.353 13.196 1.00 59.47 286 PHE A C 1
ATOM 2271 O O . PHE A 1 286 ? -33.801 15.452 13.606 1.00 59.47 286 PHE A O 1
ATOM 2278 N N . SER A 1 287 ? -33.433 17.159 12.188 1.00 70.19 287 SER A N 1
ATOM 2279 C CA . SER A 1 287 ? -34.605 16.915 11.337 1.00 70.19 287 SER A CA 1
ATOM 2280 C C . SER A 1 287 ? -34.401 15.656 10.481 1.00 70.19 287 SER A C 1
ATOM 2282 O O . SER A 1 287 ? -33.262 15.253 10.238 1.00 70.19 287 SER A O 1
ATOM 2284 N N . ARG A 1 288 ? -35.481 15.051 9.954 1.00 72.12 288 ARG A N 1
ATOM 2285 C CA . ARG A 1 288 ? -35.380 13.872 9.060 1.00 72.12 288 ARG A CA 1
ATOM 2286 C C . ARG A 1 288 ? -34.434 14.116 7.880 1.00 72.12 288 ARG A C 1
ATOM 2288 O O . ARG A 1 288 ? -33.642 13.243 7.543 1.00 72.12 288 ARG A O 1
ATOM 2295 N N . LEU A 1 289 ? -34.483 15.316 7.297 1.00 71.19 289 LEU A N 1
ATOM 2296 C CA . LEU A 1 289 ? -33.566 15.729 6.234 1.00 71.19 289 LEU A CA 1
ATOM 2297 C C . LEU A 1 289 ? -32.112 15.757 6.730 1.00 71.19 289 LEU A C 1
ATOM 2299 O O . LEU A 1 289 ? -31.235 15.210 6.069 1.00 71.19 289 LEU A O 1
ATOM 2303 N N . GLY A 1 290 ? -31.862 16.323 7.916 1.00 67.44 290 GLY A N 1
ATOM 2304 C CA . GLY A 1 290 ? -30.536 16.339 8.539 1.00 67.44 290 GLY A CA 1
ATOM 2305 C C . GLY A 1 290 ? -29.971 14.937 8.778 1.00 67.44 290 GLY A C 1
ATOM 2306 O O . GLY A 1 290 ? -28.809 14.686 8.470 1.00 67.44 290 GLY A O 1
ATOM 2307 N N . THR A 1 291 ? -30.794 13.991 9.239 1.00 73.81 291 THR A N 1
ATOM 2308 C CA . THR A 1 291 ? -30.378 12.590 9.406 1.00 73.81 291 THR A CA 1
ATOM 2309 C C . THR A 1 291 ? -29.983 11.950 8.075 1.00 73.81 291 THR A C 1
ATOM 2311 O O . THR A 1 291 ? -28.939 11.305 8.008 1.00 73.81 291 THR A O 1
ATOM 2314 N N . VAL A 1 292 ? -30.752 12.165 7.000 1.00 76.75 292 VAL A N 1
ATOM 2315 C CA . VAL A 1 292 ? -30.400 11.648 5.663 1.00 76.75 292 VAL A CA 1
ATOM 2316 C C . VAL A 1 292 ? -29.091 12.258 5.161 1.00 76.75 292 VAL A C 1
ATOM 2318 O O . VAL A 1 292 ? -28.233 11.524 4.681 1.00 76.75 292 VAL A O 1
ATOM 2321 N N . VAL A 1 293 ? -28.892 13.569 5.321 1.00 70.94 293 VAL A N 1
ATOM 2322 C CA . VAL A 1 293 ? -27.653 14.252 4.907 1.00 70.94 293 VAL A CA 1
ATOM 2323 C C . VAL A 1 293 ? -26.434 13.686 5.641 1.00 70.94 293 VAL A C 1
ATOM 2325 O O . VAL A 1 293 ? -25.423 13.380 5.010 1.00 70.94 293 VAL A O 1
ATOM 2328 N N . VAL A 1 294 ? -26.533 13.486 6.958 1.00 72.88 294 VAL A N 1
ATOM 2329 C CA . VAL A 1 294 ? -25.452 12.900 7.765 1.00 72.88 294 VAL A CA 1
ATOM 2330 C C . VAL A 1 294 ? -25.164 11.462 7.330 1.00 72.88 294 VAL A C 1
ATOM 2332 O O . VAL A 1 294 ? -24.002 11.110 7.124 1.00 72.88 294 VAL A O 1
ATOM 2335 N N . LEU A 1 295 ? -26.198 10.640 7.124 1.00 81.06 295 LEU A N 1
ATOM 2336 C CA . LEU A 1 295 ? -26.038 9.269 6.631 1.00 81.06 295 LEU A CA 1
ATOM 2337 C C . LEU A 1 295 ? -25.375 9.233 5.249 1.00 81.06 295 LEU A C 1
ATOM 2339 O O . LEU A 1 295 ? -24.437 8.463 5.059 1.00 81.06 295 LEU A O 1
ATOM 2343 N N . CYS A 1 296 ? -25.787 10.105 4.325 1.00 81.00 296 CYS A N 1
ATOM 2344 C CA . CYS A 1 296 ? -25.157 10.252 3.013 1.00 81.00 296 CYS A CA 1
ATOM 2345 C C . CYS A 1 296 ? -23.676 10.642 3.122 1.00 81.00 296 CYS A C 1
ATOM 2347 O O . CYS A 1 296 ? -22.844 10.092 2.401 1.00 81.00 296 CYS A O 1
ATOM 2349 N N . ALA A 1 297 ? -23.320 11.550 4.035 1.00 76.69 297 ALA A N 1
ATOM 2350 C CA . ALA A 1 297 ? -21.929 11.936 4.266 1.00 76.69 297 ALA A CA 1
ATOM 2351 C C . ALA A 1 297 ? -21.093 10.770 4.830 1.00 76.69 297 ALA A C 1
ATOM 2353 O O . ALA A 1 297 ? -19.972 10.535 4.375 1.00 76.69 297 ALA A O 1
ATOM 2354 N N . PHE A 1 298 ? -21.646 9.987 5.765 1.00 81.44 298 PHE A N 1
ATOM 2355 C CA . PHE A 1 298 ? -20.994 8.777 6.278 1.00 81.44 298 PHE A CA 1
ATOM 2356 C C . PHE A 1 298 ? -20.828 7.701 5.198 1.00 81.44 298 PHE A C 1
ATOM 2358 O O . PHE A 1 298 ? -19.763 7.086 5.120 1.00 81.44 298 PHE A O 1
ATOM 2365 N N . THR A 1 299 ? -21.835 7.480 4.344 1.00 87.62 299 THR A N 1
ATOM 2366 C CA . THR A 1 299 ? -21.738 6.512 3.239 1.00 87.62 299 THR A CA 1
ATOM 2367 C C . THR A 1 299 ? -20.782 6.983 2.148 1.00 87.62 299 THR A C 1
ATOM 2369 O O . THR A 1 299 ? -20.081 6.155 1.569 1.00 87.62 299 THR A O 1
ATOM 2372 N N . LEU A 1 300 ? -20.690 8.295 1.900 1.00 84.81 300 LEU A N 1
ATOM 2373 C CA . LEU A 1 300 ? -19.697 8.879 0.998 1.00 84.81 300 LEU A CA 1
ATOM 2374 C C . LEU A 1 300 ? -18.283 8.636 1.523 1.00 84.81 300 LEU A C 1
ATOM 2376 O O . LEU A 1 300 ? -17.466 8.072 0.804 1.00 84.81 300 LEU A O 1
ATOM 2380 N N . LEU A 1 301 ? -18.017 8.963 2.792 1.00 86.38 301 LEU A N 1
ATOM 2381 C CA . LEU A 1 301 ? -16.716 8.712 3.412 1.00 86.38 301 LEU A CA 1
ATOM 2382 C C . LEU A 1 301 ? -16.360 7.217 3.389 1.00 86.38 301 LEU A C 1
ATOM 2384 O O . LEU A 1 301 ? -15.242 6.851 3.035 1.00 86.38 301 LEU A O 1
ATOM 2388 N N . TYR A 1 302 ? -17.316 6.345 3.717 1.00 89.75 302 TYR A N 1
ATOM 2389 C CA . TYR A 1 302 ? -17.150 4.894 3.628 1.00 89.75 302 TYR A CA 1
ATOM 2390 C C . TYR A 1 302 ? -16.794 4.426 2.211 1.00 89.75 302 TYR A C 1
ATOM 2392 O O . TYR A 1 302 ? -15.907 3.585 2.050 1.00 89.75 302 TYR A O 1
ATOM 2400 N N . SER A 1 303 ? -17.463 4.972 1.193 1.00 89.25 303 SER A N 1
ATOM 2401 C CA . SER A 1 303 ? -17.196 4.665 -0.212 1.00 89.25 303 SER A CA 1
ATOM 2402 C C . SER A 1 303 ? -15.802 5.131 -0.630 1.00 89.25 303 SER A C 1
ATOM 2404 O O . SER A 1 303 ? -15.022 4.341 -1.161 1.00 89.25 303 SER A O 1
ATOM 2406 N N . SER A 1 304 ? -15.430 6.367 -0.286 1.00 88.50 304 SER A N 1
ATOM 2407 C CA . SER A 1 304 ? -14.105 6.921 -0.570 1.00 88.50 304 SER A CA 1
ATOM 2408 C C . SER A 1 304 ? -12.985 6.113 0.084 1.00 88.50 304 SER A C 1
ATOM 2410 O O . SER A 1 304 ? -11.965 5.876 -0.552 1.00 88.50 304 SER A O 1
ATOM 2412 N N . ILE A 1 305 ? -13.175 5.620 1.313 1.00 92.00 305 ILE A N 1
ATOM 2413 C CA . ILE A 1 305 ? -12.199 4.729 1.960 1.00 92.00 305 ILE A CA 1
ATOM 2414 C C . ILE A 1 305 ? -12.078 3.418 1.171 1.00 92.00 305 ILE A C 1
ATOM 2416 O O . ILE A 1 305 ? -10.979 3.063 0.750 1.00 92.00 305 ILE A O 1
ATOM 2420 N N . ASN A 1 306 ? -13.199 2.733 0.912 1.00 91.62 306 ASN A N 1
ATOM 2421 C CA . ASN A 1 306 ? -13.242 1.427 0.233 1.00 91.62 306 ASN A CA 1
ATOM 2422 C C . ASN A 1 306 ? -12.919 1.466 -1.268 1.00 91.62 306 ASN A C 1
ATOM 2424 O O . ASN A 1 306 ? -12.792 0.412 -1.895 1.00 91.62 306 ASN A O 1
ATOM 2428 N N . MET A 1 307 ? -12.774 2.651 -1.858 1.00 89.06 307 MET A N 1
ATOM 2429 C CA . MET A 1 307 ? -12.195 2.829 -3.189 1.00 89.06 307 MET A CA 1
ATOM 2430 C C . MET A 1 307 ? -10.683 2.546 -3.192 1.00 89.06 307 MET A C 1
ATOM 2432 O O . MET A 1 307 ? -10.152 2.048 -4.190 1.00 89.06 307 MET A O 1
ATOM 2436 N N . PHE A 1 308 ? -10.000 2.835 -2.078 1.00 90.75 308 PHE A N 1
ATOM 2437 C CA . PHE A 1 308 ? -8.544 2.721 -1.952 1.00 90.75 308 PHE A CA 1
ATOM 2438 C C . PHE A 1 308 ? -8.099 1.598 -1.012 1.00 90.75 308 PHE A C 1
ATOM 2440 O O . PHE A 1 308 ? -7.117 0.921 -1.305 1.00 90.75 308 PHE A O 1
ATOM 2447 N N . CYS A 1 309 ? -8.798 1.374 0.103 1.00 91.81 309 CYS A N 1
ATOM 2448 C CA . CYS A 1 309 ? -8.458 0.332 1.070 1.00 91.81 309 CYS A CA 1
ATOM 2449 C C . CYS A 1 309 ? -9.679 -0.166 1.853 1.00 91.81 309 CYS A C 1
ATOM 2451 O O . CYS A 1 309 ? -10.643 0.565 2.057 1.00 91.81 309 CYS A O 1
ATOM 2453 N N . TRP A 1 310 ? -9.631 -1.402 2.351 1.00 89.56 310 TRP A N 1
ATOM 2454 C CA . TRP A 1 310 ? -10.739 -1.937 3.152 1.00 89.56 310 TRP A CA 1
ATOM 2455 C C . TRP A 1 310 ? -10.960 -1.116 4.433 1.00 89.56 310 TRP A C 1
ATOM 2457 O O . TRP A 1 310 ? -10.046 -1.028 5.254 1.00 89.56 310 TRP A O 1
ATOM 2467 N N . SER A 1 311 ? -12.165 -0.590 4.676 1.00 85.06 311 SER A N 1
ATOM 2468 C CA . SER A 1 311 ? -12.459 0.276 5.837 1.00 85.06 311 SER A CA 1
ATOM 2469 C C . SER A 1 311 ? -12.445 -0.426 7.203 1.00 85.06 311 SER A C 1
ATOM 2471 O O . SER A 1 311 ? -12.621 0.235 8.222 1.00 85.06 311 SER A O 1
ATOM 2473 N N . ALA A 1 312 ? -12.294 -1.758 7.257 1.00 82.31 312 ALA A N 1
ATOM 2474 C CA . ALA A 1 312 ? -12.360 -2.585 8.480 1.00 82.31 312 ALA A CA 1
ATOM 2475 C C . ALA A 1 312 ? -13.675 -2.494 9.286 1.00 82.31 312 ALA A C 1
ATOM 2477 O O . ALA A 1 312 ? -13.829 -3.153 10.314 1.00 82.31 312 ALA A O 1
ATOM 2478 N N . VAL A 1 313 ? -14.640 -1.736 8.776 1.00 82.50 313 VAL A N 1
ATOM 2479 C CA . VAL A 1 313 ? -15.983 -1.499 9.305 1.00 82.50 313 VAL A CA 1
ATOM 2480 C C . VAL A 1 313 ? -16.962 -1.815 8.191 1.00 82.50 313 VAL A C 1
ATOM 2482 O O . VAL A 1 313 ? -16.678 -1.493 7.040 1.00 82.50 313 VAL A O 1
ATOM 2485 N N . GLN A 1 314 ? -18.111 -2.397 8.516 1.00 83.06 314 GLN A N 1
ATOM 2486 C CA . GLN A 1 314 ? -19.201 -2.550 7.564 1.00 83.06 314 GLN A CA 1
ATOM 2487 C C . GLN A 1 314 ? -20.406 -1.729 8.015 1.00 83.06 314 GLN A C 1
ATOM 2489 O O . GLN A 1 314 ? -20.836 -1.850 9.160 1.00 83.06 314 GLN A O 1
ATOM 2494 N N . LEU A 1 315 ? -20.954 -0.921 7.105 1.00 84.19 315 LEU A N 1
ATOM 2495 C CA . LEU A 1 315 ? -22.153 -0.137 7.376 1.00 84.19 315 LEU A CA 1
ATOM 2496 C C . LEU A 1 315 ? -23.410 -1.008 7.305 1.00 84.19 315 LEU A C 1
ATOM 2498 O O . LEU A 1 315 ? -23.630 -1.722 6.324 1.00 84.19 315 LEU A O 1
ATOM 2502 N N . LYS A 1 316 ? -24.248 -0.896 8.334 1.00 83.19 316 LYS A N 1
ATOM 2503 C CA . LYS A 1 316 ? -25.616 -1.413 8.385 1.00 83.19 316 LYS A CA 1
ATOM 2504 C C . LYS A 1 316 ? -26.527 -0.281 8.834 1.00 83.19 316 LYS A C 1
ATOM 2506 O O . LYS A 1 316 ? -26.676 -0.031 10.023 1.00 83.19 316 LYS A O 1
ATOM 2511 N N . LEU A 1 317 ? -27.145 0.395 7.868 1.00 81.69 317 LEU A N 1
ATOM 2512 C CA . LEU A 1 317 ? -27.976 1.581 8.123 1.00 81.69 317 LEU A CA 1
ATOM 2513 C C . LEU A 1 317 ? -29.239 1.283 8.954 1.00 81.69 317 LEU A C 1
ATOM 2515 O O . LEU A 1 317 ? -29.833 2.204 9.499 1.00 81.69 317 LEU A O 1
ATOM 2519 N N . ALA A 1 318 ? -29.645 0.012 9.040 1.00 75.62 318 ALA A N 1
ATOM 2520 C CA . ALA A 1 318 ? -30.772 -0.426 9.860 1.00 75.62 318 ALA A CA 1
ATOM 2521 C C . ALA A 1 318 ? -30.430 -0.547 11.359 1.00 75.62 318 ALA A C 1
ATOM 2523 O O . ALA A 1 318 ? -31.334 -0.500 12.189 1.00 75.62 318 ALA A O 1
ATOM 2524 N N . ASP A 1 319 ? -29.149 -0.701 11.713 1.00 75.94 319 ASP A N 1
ATOM 2525 C CA . ASP A 1 319 ? -28.721 -0.879 13.103 1.00 75.94 319 ASP A CA 1
ATOM 2526 C C . ASP A 1 319 ? -28.498 0.482 13.782 1.00 75.94 319 ASP A C 1
ATOM 2528 O O . ASP A 1 319 ? -28.004 1.429 13.169 1.00 75.94 319 ASP A O 1
ATOM 2532 N N . ARG A 1 320 ? -28.789 0.572 15.088 1.00 71.75 320 ARG A N 1
ATOM 2533 C CA . ARG A 1 320 ? -28.608 1.803 15.885 1.00 71.75 320 ARG A CA 1
ATOM 2534 C C . ARG A 1 320 ? -27.162 2.315 15.886 1.00 71.75 320 ARG A C 1
ATOM 2536 O O . ARG A 1 320 ? -26.943 3.520 15.836 1.00 71.75 320 ARG A O 1
ATOM 2543 N N . ASP A 1 321 ? -26.192 1.403 15.918 1.00 70.81 321 ASP A N 1
ATOM 2544 C CA . ASP A 1 321 ? -24.759 1.731 15.909 1.00 70.81 321 ASP A CA 1
ATOM 2545 C C . ASP A 1 321 ? -24.226 2.006 14.485 1.00 70.81 321 ASP A C 1
ATOM 2547 O O . ASP A 1 321 ? -23.037 2.278 14.318 1.00 70.81 321 ASP A O 1
ATOM 2551 N N . LEU A 1 322 ? -25.081 1.907 13.450 1.00 78.44 322 LEU A N 1
ATOM 2552 C CA . LEU A 1 322 ? -24.780 2.028 12.010 1.00 78.44 322 LEU A CA 1
ATOM 2553 C C . LEU A 1 322 ? -23.708 1.059 11.477 1.00 78.44 322 LEU A C 1
ATOM 2555 O O . LEU A 1 322 ? -23.395 1.062 10.283 1.00 78.44 322 LEU A O 1
ATOM 2559 N N . ILE A 1 323 ? -23.128 0.235 12.348 1.00 81.81 323 ILE A N 1
ATOM 2560 C CA . ILE A 1 323 ? -21.929 -0.557 12.110 1.00 81.81 323 ILE A CA 1
ATOM 2561 C C . ILE A 1 323 ? -22.176 -2.002 12.529 1.00 81.81 323 ILE A C 1
ATOM 2563 O O . ILE A 1 323 ? -22.552 -2.293 13.663 1.00 81.81 323 ILE A O 1
ATOM 2567 N N . ASP A 1 324 ? -21.875 -2.925 11.619 1.00 80.19 324 ASP A N 1
ATOM 2568 C CA . ASP A 1 324 ? -21.903 -4.354 11.897 1.00 80.19 324 ASP A CA 1
ATOM 2569 C C . ASP A 1 324 ? -20.722 -4.756 12.795 1.00 80.19 324 ASP A C 1
ATOM 2571 O O . ASP A 1 324 ? -19.563 -4.773 12.362 1.00 80.19 324 ASP A O 1
ATOM 2575 N N . LYS A 1 325 ? -21.006 -5.127 14.049 1.00 79.12 325 LYS A N 1
ATOM 2576 C CA . LYS A 1 325 ? -19.986 -5.644 14.977 1.00 79.12 325 LYS A CA 1
ATOM 2577 C C . LYS A 1 325 ? -19.533 -7.070 14.614 1.00 79.12 325 LYS A C 1
ATOM 2579 O O . LYS A 1 325 ? -18.493 -7.520 15.096 1.00 79.12 325 LYS A O 1
ATOM 2584 N N . SER A 1 326 ? -20.231 -7.794 13.730 1.00 73.19 326 SER A N 1
ATOM 2585 C CA . SER A 1 326 ? -19.847 -9.164 13.356 1.00 73.19 326 SER A CA 1
ATOM 2586 C C . SER A 1 326 ? -18.569 -9.210 12.500 1.00 73.19 326 SER A C 1
ATOM 2588 O O . SER A 1 326 ? -18.262 -8.303 11.727 1.00 73.19 326 SER A O 1
ATOM 2590 N N . GLN A 1 327 ? -17.722 -10.230 12.684 1.00 71.44 327 GLN A N 1
ATOM 2591 C CA . GLN A 1 327 ? -16.531 -10.450 11.8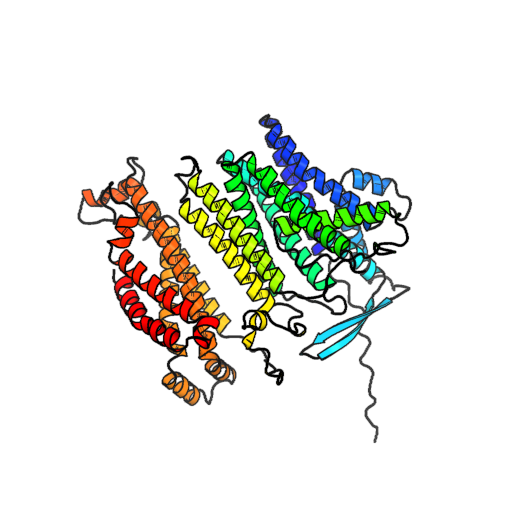46 1.00 71.44 327 GLN A CA 1
ATOM 2592 C C . GLN A 1 327 ? -16.884 -11.427 10.724 1.00 71.44 327 GLN A C 1
ATOM 2594 O O . GLN A 1 327 ? -17.134 -12.600 10.989 1.00 71.44 327 GLN A O 1
ATOM 2599 N N . ASN A 1 328 ? -16.877 -10.953 9.476 1.00 77.88 328 ASN A N 1
ATOM 2600 C CA . ASN A 1 328 ? -17.168 -11.784 8.311 1.00 77.88 328 ASN A CA 1
ATOM 2601 C C . ASN A 1 328 ? -15.940 -11.914 7.396 1.00 77.88 328 ASN A C 1
ATOM 2603 O O . ASN A 1 328 ? -15.677 -11.055 6.553 1.00 77.88 328 ASN A O 1
ATOM 2607 N N . TRP A 1 329 ? -15.200 -13.011 7.567 1.00 78.50 329 TRP A N 1
ATOM 2608 C CA . TRP A 1 329 ? -14.003 -13.329 6.781 1.00 78.50 329 TRP A CA 1
ATOM 2609 C C . TRP A 1 329 ? -14.291 -13.522 5.287 1.00 78.50 329 TRP A C 1
ATOM 2611 O O . TRP A 1 329 ? -13.461 -13.156 4.461 1.00 78.50 329 TRP A O 1
ATOM 2621 N N . GLY A 1 330 ? -15.483 -14.014 4.927 1.00 79.69 330 GLY A N 1
ATOM 2622 C CA . GLY A 1 330 ? -15.871 -14.207 3.528 1.00 79.69 330 GLY A CA 1
ATOM 2623 C C . GLY A 1 330 ? -15.959 -12.892 2.761 1.00 79.69 330 GLY A C 1
ATOM 2624 O O . GLY A 1 330 ? -15.401 -12.772 1.677 1.00 79.69 330 GLY A O 1
ATOM 2625 N N . ARG A 1 331 ? -16.582 -11.865 3.349 1.00 81.56 331 ARG A N 1
ATOM 2626 C CA . ARG A 1 331 ? -16.649 -10.530 2.725 1.00 81.56 331 ARG A CA 1
ATOM 2627 C C . ARG A 1 331 ? -15.278 -9.876 2.603 1.00 81.56 331 ARG A C 1
ATOM 2629 O O . ARG A 1 331 ? -14.992 -9.279 1.571 1.00 81.56 331 ARG A O 1
ATOM 2636 N N . LEU A 1 332 ? -14.437 -10.025 3.629 1.00 85.69 332 LEU A N 1
ATOM 2637 C CA . LEU A 1 332 ? -13.052 -9.556 3.590 1.00 85.69 332 LEU A CA 1
ATOM 2638 C C . LEU A 1 332 ? -12.300 -10.198 2.412 1.00 85.69 332 LEU A C 1
ATOM 2640 O O . LEU A 1 332 ? -11.681 -9.490 1.625 1.00 85.69 332 LEU A O 1
ATOM 2644 N N . ALA A 1 333 ? -12.406 -11.521 2.255 1.00 84.31 333 ALA A N 1
ATOM 2645 C CA . ALA A 1 333 ? -11.779 -12.249 1.155 1.00 84.31 333 ALA A CA 1
ATOM 2646 C C . ALA A 1 333 ? -12.310 -11.798 -0.216 1.00 84.31 333 ALA A C 1
ATOM 2648 O O . ALA A 1 333 ? -11.514 -11.500 -1.101 1.00 84.31 333 ALA A O 1
ATOM 2649 N N . VAL A 1 334 ? -13.634 -11.672 -0.375 1.00 87.12 334 VAL A N 1
ATOM 2650 C CA . VAL A 1 334 ? -14.258 -11.183 -1.618 1.00 87.12 334 VAL A CA 1
ATOM 2651 C C . VAL A 1 334 ? -13.737 -9.795 -1.986 1.00 87.12 334 VAL A C 1
ATOM 2653 O O . VAL A 1 334 ? -13.384 -9.577 -3.140 1.00 87.12 334 VAL A O 1
ATOM 2656 N N . TYR A 1 335 ? -13.632 -8.876 -1.021 1.00 89.31 335 TYR A N 1
ATOM 2657 C CA . TYR A 1 335 ? -13.096 -7.538 -1.269 1.00 89.31 335 TYR A CA 1
ATOM 2658 C C . TYR A 1 335 ? -11.650 -7.589 -1.782 1.00 89.31 335 TYR A C 1
ATOM 2660 O O . TYR A 1 335 ? -11.363 -7.037 -2.841 1.00 89.31 335 TYR A O 1
ATOM 2668 N N . TYR A 1 336 ? -10.746 -8.278 -1.078 1.00 90.50 336 TYR A N 1
ATOM 2669 C CA . TYR A 1 336 ? -9.331 -8.335 -1.468 1.00 90.50 336 TYR A CA 1
ATOM 2670 C C . TYR A 1 336 ? -9.106 -9.070 -2.796 1.00 90.50 336 TYR A C 1
ATOM 2672 O O . TYR A 1 336 ? -8.279 -8.638 -3.595 1.00 90.50 336 TYR A O 1
ATOM 2680 N N . VAL A 1 337 ? -9.860 -10.140 -3.070 1.00 89.56 337 VAL A N 1
ATOM 2681 C CA . VAL A 1 337 ? -9.788 -10.865 -4.349 1.00 89.56 337 VAL A CA 1
ATOM 2682 C C . VAL A 1 337 ? -10.325 -10.010 -5.495 1.00 89.56 337 VAL A C 1
ATOM 2684 O O . VAL A 1 337 ? -9.659 -9.891 -6.520 1.00 89.56 337 VAL A O 1
ATOM 2687 N N . ALA A 1 338 ? -11.483 -9.365 -5.321 1.00 90.56 338 ALA A N 1
ATOM 2688 C CA . ALA A 1 338 ? -12.049 -8.482 -6.339 1.00 90.56 338 ALA A CA 1
ATOM 2689 C C . ALA A 1 338 ? -11.114 -7.303 -6.647 1.00 90.56 338 ALA A C 1
ATOM 2691 O O . ALA A 1 338 ? -10.926 -6.949 -7.808 1.00 90.56 338 ALA A O 1
ATOM 2692 N N . ARG A 1 339 ? -10.470 -6.734 -5.620 1.00 91.88 339 ARG A N 1
ATOM 2693 C CA . ARG A 1 339 ? -9.495 -5.649 -5.783 1.00 91.88 339 ARG A CA 1
ATOM 2694 C C . ARG A 1 339 ? -8.204 -6.095 -6.450 1.00 91.88 339 ARG A C 1
ATOM 2696 O O . ARG A 1 339 ? -7.694 -5.368 -7.297 1.00 91.88 339 ARG A O 1
ATOM 2703 N N . LEU A 1 340 ? -7.690 -7.278 -6.115 1.00 90.94 340 LEU A N 1
ATOM 2704 C CA . LEU A 1 340 ? -6.546 -7.852 -6.821 1.00 90.94 340 LEU A CA 1
ATOM 2705 C C . LEU A 1 340 ? -6.879 -8.076 -8.301 1.00 90.94 340 LEU A C 1
ATOM 2707 O O . LEU A 1 340 ? -6.083 -7.704 -9.160 1.00 90.94 340 LEU A O 1
ATOM 2711 N N . ALA A 1 341 ? -8.056 -8.630 -8.601 1.00 92.31 341 ALA A N 1
ATOM 2712 C CA . ALA A 1 341 ? -8.511 -8.856 -9.970 1.00 92.31 341 ALA A CA 1
ATOM 2713 C C . ALA A 1 341 ? -8.655 -7.540 -10.751 1.00 92.31 341 ALA A C 1
ATOM 2715 O O . ALA A 1 341 ? -8.145 -7.432 -11.863 1.00 92.31 341 ALA A O 1
ATOM 2716 N N . GLU A 1 342 ? -9.270 -6.517 -10.150 1.00 92.38 342 GLU A N 1
ATOM 2717 C CA . GLU A 1 342 ? -9.387 -5.183 -10.747 1.00 92.38 342 GLU A CA 1
ATOM 2718 C C . GLU A 1 342 ? -8.011 -4.561 -11.014 1.00 92.38 342 GLU A C 1
ATOM 2720 O O . GLU A 1 342 ? -7.743 -4.116 -12.127 1.00 92.38 342 GLU A O 1
ATOM 2725 N N . ASN A 1 343 ? -7.113 -4.558 -10.023 1.00 92.88 343 ASN A N 1
ATOM 2726 C CA . ASN A 1 343 ? -5.764 -4.017 -10.193 1.00 92.88 343 ASN A CA 1
ATOM 2727 C C . ASN A 1 343 ? -4.999 -4.756 -11.296 1.00 92.88 343 ASN A C 1
ATOM 2729 O O . ASN A 1 343 ? -4.336 -4.125 -12.113 1.00 92.88 343 ASN A O 1
ATOM 2733 N N . THR A 1 344 ? -5.130 -6.082 -11.349 1.00 91.31 344 THR A N 1
ATOM 2734 C CA . THR A 1 344 ? -4.516 -6.909 -12.393 1.00 91.31 344 THR A CA 1
ATOM 2735 C C . THR A 1 344 ? -5.056 -6.531 -13.771 1.00 91.31 344 THR A C 1
ATOM 2737 O O . THR A 1 344 ? -4.269 -6.285 -14.680 1.00 91.31 344 THR A O 1
ATOM 2740 N N . ALA A 1 345 ? -6.376 -6.391 -13.919 1.00 91.69 345 ALA A N 1
ATOM 2741 C CA . ALA A 1 345 ? -6.998 -5.989 -15.178 1.00 91.69 345 ALA A CA 1
ATOM 2742 C C . ALA A 1 345 ? -6.538 -4.595 -15.639 1.00 91.69 345 ALA A C 1
ATOM 2744 O O . ALA A 1 345 ? -6.163 -4.431 -16.798 1.00 91.69 345 ALA A O 1
ATOM 2745 N N . LEU A 1 346 ? -6.504 -3.606 -14.740 1.00 92.12 346 LEU A N 1
ATOM 2746 C CA . LEU A 1 346 ? -6.071 -2.242 -15.068 1.00 92.12 346 LEU A CA 1
ATOM 2747 C C . LEU A 1 346 ? -4.598 -2.185 -15.491 1.00 92.12 346 LEU A C 1
ATOM 2749 O O . LEU A 1 346 ? -4.267 -1.506 -16.461 1.00 92.12 346 LEU A O 1
ATOM 2753 N N . VAL A 1 347 ? -3.716 -2.915 -14.801 1.00 91.38 347 VAL A N 1
ATOM 2754 C CA . VAL A 1 347 ? -2.291 -2.968 -15.157 1.00 91.38 347 VAL A CA 1
ATOM 2755 C C . VAL A 1 347 ? -2.062 -3.705 -16.471 1.00 91.38 347 VAL A C 1
ATOM 2757 O O . VAL A 1 347 ? -1.236 -3.268 -17.265 1.00 91.38 347 VAL A O 1
ATOM 2760 N N . ILE A 1 348 ? -2.787 -4.797 -16.725 1.00 88.62 348 ILE A N 1
ATOM 2761 C CA . ILE A 1 348 ? -2.691 -5.536 -17.990 1.00 88.62 348 ILE A CA 1
ATOM 2762 C C . ILE A 1 348 ? -3.167 -4.662 -19.156 1.00 88.62 348 ILE A C 1
ATOM 2764 O O . ILE A 1 348 ? -2.479 -4.574 -20.170 1.00 88.62 348 ILE A O 1
ATOM 2768 N N . LEU A 1 349 ? -4.301 -3.971 -19.002 1.00 89.81 349 LEU A N 1
ATOM 2769 C CA . LEU A 1 349 ? -4.790 -3.017 -20.001 1.00 89.81 349 LEU A CA 1
ATOM 2770 C C . LEU A 1 349 ? -3.765 -1.909 -20.254 1.00 89.81 349 LEU A C 1
ATOM 2772 O O . LEU A 1 349 ? -3.473 -1.590 -21.400 1.00 89.81 349 LEU A O 1
ATOM 2776 N N . TRP A 1 350 ? -3.169 -1.355 -19.200 1.00 90.25 350 TRP A N 1
ATOM 2777 C CA . TRP A 1 350 ? -2.081 -0.397 -19.358 1.00 90.25 350 TRP A CA 1
ATOM 2778 C C . TRP A 1 350 ? -0.885 -0.998 -20.113 1.00 90.25 350 TRP A C 1
ATOM 2780 O O . TRP A 1 350 ? -0.367 -0.362 -21.023 1.00 90.25 350 TRP A O 1
ATOM 2790 N N . TYR A 1 351 ? -0.473 -2.224 -19.782 1.00 86.69 351 TYR A N 1
ATOM 2791 C CA . TYR A 1 351 ? 0.693 -2.881 -20.376 1.00 86.69 351 TYR A CA 1
ATOM 2792 C C . TYR A 1 351 ? 0.563 -3.079 -21.892 1.00 86.69 351 TYR A C 1
ATOM 2794 O O . TYR A 1 351 ? 1.530 -2.839 -22.612 1.00 86.69 351 TYR A O 1
ATOM 2802 N N . PHE A 1 352 ? -0.619 -3.471 -22.378 1.00 86.75 352 PHE A N 1
ATOM 2803 C CA . PHE A 1 352 ? -0.857 -3.695 -23.809 1.00 86.75 352 PHE A CA 1
ATOM 2804 C C . PHE A 1 352 ? -0.960 -2.408 -24.630 1.00 86.75 352 PHE A C 1
ATOM 2806 O O . PHE A 1 352 ? -0.563 -2.396 -25.789 1.00 86.75 352 PHE A O 1
ATOM 2813 N N . PHE A 1 353 ? -1.493 -1.337 -24.043 1.00 86.25 353 PHE A N 1
ATOM 2814 C CA . PHE A 1 353 ? -1.770 -0.082 -24.751 1.00 86.25 353 PHE A CA 1
ATOM 2815 C C . PHE A 1 353 ? -0.768 1.037 -24.415 1.00 86.25 353 PHE A C 1
ATOM 2817 O O . PHE A 1 353 ? -0.984 2.197 -24.769 1.00 86.25 353 PHE A O 1
ATOM 2824 N N . LYS A 1 354 ? 0.328 0.718 -23.716 1.00 81.69 354 LYS A N 1
ATOM 2825 C CA . LYS A 1 354 ? 1.382 1.685 -23.388 1.00 81.69 354 LYS A CA 1
ATOM 2826 C C . LYS A 1 354 ? 2.103 2.161 -24.652 1.00 81.69 354 LYS A C 1
ATOM 2828 O O . LYS A 1 354 ? 2.403 1.374 -25.540 1.00 81.69 354 LYS A O 1
ATOM 2833 N N . THR A 1 355 ? 2.441 3.444 -24.688 1.00 71.56 355 THR A N 1
ATOM 2834 C CA . THR A 1 355 ? 3.259 4.061 -25.745 1.00 71.56 355 THR A CA 1
ATOM 2835 C C . THR A 1 355 ? 4.763 3.861 -25.497 1.00 71.56 355 THR A C 1
ATOM 2837 O O . THR A 1 355 ? 5.173 3.704 -24.343 1.00 71.56 355 THR A O 1
ATOM 2840 N N . ASP A 1 356 ? 5.592 3.994 -26.535 1.00 59.53 356 ASP A N 1
ATOM 2841 C CA . ASP A 1 356 ? 7.066 3.803 -26.533 1.00 59.53 356 ASP A CA 1
ATOM 2842 C C . ASP A 1 356 ? 7.824 4.668 -25.505 1.00 59.53 356 ASP A C 1
ATOM 2844 O O . ASP A 1 356 ? 8.937 4.375 -25.083 1.00 59.53 356 ASP A O 1
ATOM 2848 N N . VAL A 1 357 ? 7.169 5.703 -24.975 1.00 53.81 357 VAL A N 1
ATOM 2849 C CA . VAL A 1 357 ? 7.651 6.549 -23.871 1.00 53.81 357 VAL A CA 1
ATOM 2850 C C . VAL A 1 357 ? 8.095 5.757 -22.622 1.00 53.81 357 VAL A C 1
ATOM 2852 O O . VAL A 1 357 ? 8.890 6.264 -21.829 1.00 53.81 357 VAL A O 1
ATOM 2855 N N . TYR A 1 358 ? 7.610 4.526 -22.440 1.00 59.00 358 TYR A N 1
ATOM 2856 C CA . TYR A 1 358 ? 7.964 3.656 -21.315 1.00 59.00 358 TYR A CA 1
ATOM 2857 C C . TYR A 1 358 ? 9.115 2.672 -21.601 1.00 59.00 358 TYR A C 1
ATOM 2859 O O . TYR A 1 358 ? 9.379 1.824 -20.754 1.00 59.00 358 TYR A O 1
ATOM 2867 N N . GLU A 1 359 ? 9.805 2.761 -22.743 1.00 52.09 359 GLU A N 1
ATOM 2868 C CA . GLU A 1 359 ? 10.920 1.864 -23.110 1.00 52.09 359 GLU A CA 1
ATOM 2869 C C . GLU A 1 359 ? 12.099 1.907 -22.122 1.00 52.09 359 GLU A C 1
ATOM 2871 O O . GLU A 1 359 ? 12.734 0.886 -21.871 1.00 52.09 359 GLU A O 1
ATOM 2876 N N . ASN A 1 360 ? 12.327 3.045 -21.456 1.00 51.53 360 ASN A N 1
ATOM 2877 C CA . ASN A 1 360 ? 13.410 3.206 -20.475 1.00 51.53 360 ASN A CA 1
ATOM 2878 C C . ASN A 1 360 ? 13.139 2.534 -19.112 1.00 51.53 360 ASN A C 1
ATOM 2880 O O . ASN A 1 360 ? 14.036 2.449 -18.272 1.00 51.53 360 ASN A O 1
ATOM 2884 N N . VAL A 1 361 ? 11.910 2.073 -18.850 1.00 59.31 361 VAL A N 1
ATOM 2885 C CA . VAL A 1 361 ? 11.534 1.376 -17.610 1.00 59.31 361 VAL A CA 1
ATOM 2886 C C . VAL A 1 361 ? 11.126 -0.047 -17.968 1.00 59.31 361 VAL A C 1
ATOM 2888 O O . VAL A 1 361 ? 10.303 -0.246 -18.854 1.00 59.31 361 VAL A O 1
ATOM 2891 N N . CYS A 1 362 ? 11.636 -1.057 -17.256 1.00 68.50 362 CYS A N 1
ATOM 2892 C CA . CYS A 1 362 ? 11.208 -2.444 -17.461 1.00 68.50 362 CYS A CA 1
ATOM 2893 C C . CYS A 1 362 ? 9.721 -2.601 -17.091 1.00 68.50 362 CYS A C 1
ATOM 2895 O O . CYS A 1 362 ? 9.356 -2.860 -15.943 1.00 68.50 362 CYS A O 1
ATOM 2897 N N . THR A 1 363 ? 8.848 -2.392 -18.073 1.00 73.44 363 THR A N 1
ATOM 2898 C CA . THR A 1 363 ? 7.395 -2.314 -17.874 1.00 73.44 363 THR A CA 1
ATOM 2899 C C . THR A 1 363 ? 6.809 -3.616 -17.344 1.00 73.44 363 THR A C 1
ATOM 2901 O O . THR A 1 363 ? 5.987 -3.574 -16.433 1.00 73.44 363 THR A O 1
ATOM 2904 N N . ALA A 1 364 ? 7.301 -4.764 -17.819 1.00 74.56 364 ALA A N 1
ATOM 2905 C CA . ALA A 1 364 ? 6.920 -6.080 -17.305 1.00 74.56 364 ALA A CA 1
ATOM 2906 C C . ALA A 1 364 ? 7.255 -6.233 -15.813 1.00 74.56 364 ALA A C 1
ATOM 2908 O O . ALA A 1 364 ? 6.477 -6.795 -15.041 1.00 74.56 364 ALA A O 1
ATOM 2909 N N . LEU A 1 365 ? 8.381 -5.672 -15.375 1.00 77.44 365 LEU A N 1
ATOM 2910 C CA . LEU A 1 365 ? 8.733 -5.711 -13.970 1.00 77.44 365 LEU A CA 1
ATOM 2911 C C . LEU A 1 365 ? 7.914 -4.733 -13.131 1.00 77.44 365 LEU A C 1
ATOM 2913 O O . LEU A 1 365 ? 7.525 -5.075 -12.019 1.00 77.44 365 LEU A O 1
ATOM 2917 N N . LEU A 1 366 ? 7.611 -3.543 -13.647 1.00 83.75 366 LEU A N 1
ATOM 2918 C CA . LEU A 1 366 ? 6.717 -2.618 -12.954 1.00 83.75 366 LEU A CA 1
ATOM 2919 C C . LEU A 1 366 ? 5.358 -3.284 -12.681 1.00 83.75 366 LEU A C 1
ATOM 2921 O O . LEU A 1 366 ? 4.856 -3.208 -11.560 1.00 83.75 366 LEU A O 1
ATOM 2925 N N . VAL A 1 367 ? 4.815 -4.015 -13.663 1.00 87.31 367 VAL A N 1
ATOM 2926 C CA . VAL A 1 367 ? 3.612 -4.844 -13.484 1.00 87.31 367 VAL A CA 1
ATOM 2927 C C . VAL A 1 367 ? 3.804 -5.859 -12.355 1.00 87.31 367 VAL A C 1
ATOM 2929 O O . VAL A 1 367 ? 3.004 -5.902 -11.419 1.00 87.31 367 VAL A O 1
ATOM 2932 N N . LEU A 1 368 ? 4.887 -6.641 -12.401 1.00 87.38 368 LEU A N 1
ATOM 2933 C CA . LEU A 1 368 ? 5.172 -7.660 -11.391 1.00 87.38 368 LEU A CA 1
ATOM 2934 C C . LEU A 1 368 ? 5.334 -7.058 -9.985 1.00 87.38 368 LEU A C 1
ATOM 2936 O O . LEU A 1 368 ? 4.797 -7.596 -9.019 1.00 87.38 368 LEU A O 1
ATOM 2940 N N . GLN A 1 369 ? 6.027 -5.926 -9.857 1.00 89.81 369 GLN A N 1
ATOM 2941 C CA . GLN A 1 369 ? 6.254 -5.234 -8.591 1.00 89.81 369 GLN A CA 1
ATOM 2942 C C . GLN A 1 369 ? 4.944 -4.734 -7.976 1.00 89.81 369 GLN A C 1
ATOM 2944 O O . GLN A 1 369 ? 4.759 -4.854 -6.765 1.00 89.81 369 GLN A O 1
ATOM 2949 N N . LEU A 1 370 ? 4.023 -4.205 -8.787 1.00 92.62 370 LEU A N 1
ATOM 2950 C CA . LEU A 1 370 ? 2.719 -3.744 -8.307 1.00 92.62 370 LEU A CA 1
ATOM 2951 C C . LEU A 1 370 ? 1.854 -4.908 -7.807 1.00 92.62 370 LEU A C 1
ATOM 2953 O O . LEU A 1 370 ? 1.246 -4.805 -6.739 1.00 92.62 370 LEU A O 1
ATOM 2957 N N . LEU A 1 371 ? 1.855 -6.036 -8.526 1.00 91.06 371 LEU A N 1
ATOM 2958 C CA . LEU A 1 371 ? 1.133 -7.245 -8.119 1.00 91.06 371 LEU A CA 1
ATOM 2959 C C . LEU A 1 371 ? 1.728 -7.861 -6.845 1.00 91.06 371 LEU A C 1
ATOM 2961 O O . LEU A 1 371 ? 1.001 -8.136 -5.889 1.00 91.06 371 LEU A O 1
ATOM 2965 N N . LEU A 1 372 ? 3.054 -8.020 -6.788 1.00 90.56 372 LEU A N 1
ATOM 2966 C CA . LEU A 1 372 ? 3.747 -8.538 -5.606 1.00 90.56 372 LEU A CA 1
ATOM 2967 C C . LEU A 1 372 ? 3.593 -7.610 -4.399 1.00 90.56 372 LEU A C 1
ATOM 2969 O O . LEU A 1 372 ? 3.404 -8.096 -3.286 1.00 90.56 372 LEU A O 1
ATOM 2973 N N . GLY A 1 373 ? 3.621 -6.292 -4.604 1.00 92.44 373 GLY A N 1
ATOM 2974 C CA . GLY A 1 373 ? 3.389 -5.308 -3.550 1.00 92.44 373 GLY A CA 1
ATOM 2975 C C . GLY A 1 373 ? 2.003 -5.455 -2.918 1.00 92.44 373 GLY A C 1
ATOM 2976 O O . GLY A 1 373 ? 1.883 -5.442 -1.692 1.00 92.44 373 GLY A O 1
ATOM 2977 N N . TYR A 1 374 ? 0.965 -5.679 -3.730 1.00 93.75 374 TYR A N 1
ATOM 2978 C CA . TYR A 1 374 ? -0.391 -5.895 -3.223 1.00 93.75 374 TYR A CA 1
ATOM 2979 C C . TYR A 1 374 ? -0.507 -7.228 -2.467 1.00 93.75 374 TYR A C 1
ATOM 2981 O O . TYR A 1 374 ? -1.055 -7.275 -1.362 1.00 93.75 374 TYR A O 1
ATOM 2989 N N . CYS A 1 375 ? 0.082 -8.301 -3.005 1.00 90.19 375 CYS A N 1
ATOM 2990 C CA . CYS A 1 375 ? 0.164 -9.602 -2.335 1.00 90.19 375 CYS A CA 1
ATOM 2991 C C . CYS A 1 375 ? 0.912 -9.521 -0.993 1.00 90.19 375 CYS A C 1
ATOM 2993 O O . CYS A 1 375 ? 0.481 -10.118 -0.005 1.00 90.19 375 CYS A O 1
ATOM 2995 N N . LEU A 1 376 ? 1.992 -8.739 -0.921 1.00 90.62 376 LEU A N 1
ATOM 2996 C CA . LEU A 1 376 ? 2.725 -8.480 0.318 1.00 90.62 376 LEU A CA 1
ATOM 2997 C C . LEU A 1 376 ? 1.872 -7.687 1.326 1.00 90.62 376 LEU A C 1
ATOM 2999 O O . LEU A 1 376 ? 1.910 -7.968 2.525 1.00 90.62 376 LEU A O 1
ATOM 3003 N N . GLY A 1 377 ? 1.042 -6.753 0.852 1.00 92.44 377 GLY A N 1
ATOM 3004 C CA . GLY A 1 377 ? 0.025 -6.083 1.667 1.00 92.44 377 GLY A CA 1
ATOM 3005 C C . GLY A 1 377 ? -0.970 -7.069 2.293 1.00 92.44 377 GLY A C 1
ATOM 3006 O O . GLY A 1 377 ? -1.189 -7.033 3.507 1.00 92.44 377 GLY A O 1
ATOM 3007 N N . ILE A 1 378 ? -1.509 -8.007 1.501 1.00 90.25 378 ILE A N 1
ATOM 3008 C CA . ILE A 1 378 ? -2.384 -9.091 1.993 1.00 90.25 378 ILE A CA 1
ATOM 3009 C C . ILE A 1 378 ? -1.648 -9.970 3.013 1.00 90.25 378 ILE A C 1
ATOM 3011 O O . ILE A 1 378 ? -2.218 -10.339 4.041 1.00 90.25 378 ILE A O 1
ATOM 3015 N N . TYR A 1 379 ? -0.374 -10.285 2.778 1.00 87.81 379 TYR A N 1
ATOM 3016 C CA . TYR A 1 379 ? 0.430 -11.056 3.724 1.00 87.81 379 TYR A CA 1
ATOM 3017 C C . TYR A 1 379 ? 0.521 -10.367 5.096 1.00 87.81 379 TYR A C 1
ATOM 3019 O O . TYR A 1 379 ? 0.237 -10.998 6.119 1.00 87.81 379 TYR A O 1
ATOM 3027 N N . PHE A 1 380 ? 0.834 -9.066 5.141 1.00 91.06 380 PHE A N 1
ATOM 3028 C CA . PHE A 1 380 ? 0.864 -8.319 6.403 1.00 91.06 380 PHE A CA 1
ATOM 3029 C C . PHE A 1 380 ? -0.517 -8.216 7.061 1.00 91.06 380 PHE A C 1
ATOM 3031 O O . PHE A 1 380 ? -0.609 -8.312 8.285 1.00 91.06 380 PHE A O 1
ATOM 3038 N N . MET A 1 381 ? -1.598 -8.100 6.282 1.00 90.06 381 MET A N 1
ATOM 3039 C CA . MET A 1 381 ? -2.962 -8.188 6.813 1.00 90.06 381 MET A CA 1
ATOM 3040 C C . MET A 1 381 ? -3.195 -9.517 7.547 1.00 90.06 381 MET A C 1
ATOM 3042 O O . MET A 1 381 ? -3.662 -9.528 8.689 1.00 90.06 381 MET A O 1
ATOM 3046 N N . LEU A 1 382 ? -2.887 -10.643 6.898 1.00 86.44 382 LEU A N 1
ATOM 3047 C CA . LEU A 1 382 ? -3.084 -11.975 7.474 1.00 86.44 382 LEU A CA 1
ATOM 3048 C C . LEU A 1 382 ? -2.226 -12.157 8.729 1.00 86.44 382 LEU A C 1
ATOM 3050 O O . LEU A 1 382 ? -2.718 -12.654 9.743 1.00 86.44 382 LEU A O 1
ATOM 3054 N N . LEU A 1 383 ? -0.977 -11.683 8.698 1.00 83.94 383 LEU A N 1
ATOM 3055 C CA . LEU A 1 383 ? -0.074 -11.691 9.847 1.00 83.94 383 LEU A CA 1
ATOM 3056 C C . LEU A 1 383 ? -0.656 -10.892 11.022 1.00 83.94 383 LEU A C 1
ATOM 3058 O O . LEU A 1 383 ? -0.634 -11.365 12.164 1.00 83.94 383 LEU A O 1
ATOM 3062 N N . PHE A 1 384 ? -1.229 -9.716 10.753 1.00 88.19 384 PHE A N 1
ATOM 3063 C CA . PHE A 1 384 ? -1.880 -8.901 11.771 1.00 88.19 384 PHE A CA 1
ATOM 3064 C C . PHE A 1 384 ? -3.046 -9.645 12.429 1.00 88.19 384 PHE A C 1
ATOM 3066 O O . PHE A 1 384 ? -3.066 -9.790 13.653 1.00 88.19 384 PHE A O 1
ATOM 3073 N N . PHE A 1 385 ? -3.991 -10.159 11.639 1.00 83.44 385 PHE A N 1
ATOM 3074 C CA . PHE A 1 385 ? -5.162 -10.851 12.179 1.00 83.44 385 PHE A CA 1
ATOM 3075 C C . PHE A 1 385 ? -4.817 -12.168 12.884 1.00 83.44 385 PHE A C 1
ATOM 3077 O O . PHE A 1 385 ? -5.459 -12.504 13.880 1.00 83.44 385 PHE A O 1
ATOM 3084 N N . GLN A 1 386 ? -3.793 -12.885 12.417 1.00 82.75 386 GLN A N 1
ATOM 3085 C CA . GLN A 1 386 ? -3.394 -14.167 12.990 1.00 82.75 386 GLN A CA 1
ATOM 3086 C C . GLN A 1 386 ? -2.578 -14.017 14.280 1.00 82.75 386 GLN A C 1
ATOM 3088 O O . GLN A 1 386 ? -2.755 -14.817 15.195 1.00 82.75 386 GLN A O 1
ATOM 3093 N N . TYR A 1 387 ? -1.689 -13.023 14.386 1.00 80.50 387 TYR A N 1
ATOM 3094 C CA . TYR A 1 387 ? -0.722 -12.963 15.494 1.00 80.50 387 TYR A CA 1
ATOM 3095 C C . TYR A 1 387 ? -0.779 -11.684 16.326 1.00 80.50 387 TYR A C 1
ATOM 3097 O O . TYR A 1 387 ? -0.485 -11.729 17.521 1.00 80.50 387 TYR A O 1
ATOM 3105 N N . LEU A 1 388 ? -1.146 -10.550 15.728 1.00 84.44 388 LEU A N 1
ATOM 3106 C CA . LEU A 1 388 ? -0.938 -9.228 16.333 1.00 84.44 388 LEU A CA 1
ATOM 3107 C C . LEU A 1 388 ? -2.231 -8.520 16.748 1.00 84.44 388 LEU A C 1
ATOM 3109 O O . LEU A 1 388 ? -2.165 -7.486 17.418 1.00 84.44 388 LEU A O 1
ATOM 3113 N N . HIS A 1 389 ? -3.394 -9.064 16.385 1.00 83.69 389 HIS A N 1
ATOM 3114 C CA . HIS A 1 389 ? -4.681 -8.475 16.726 1.00 83.69 389 HIS A CA 1
ATOM 3115 C C . HIS A 1 389 ? -4.901 -8.479 18.254 1.00 83.69 389 HIS A C 1
ATOM 3117 O O . HIS A 1 389 ? -4.861 -9.542 18.882 1.00 83.69 389 HIS A O 1
ATOM 3123 N N . PRO A 1 390 ? -5.176 -7.318 18.883 1.00 80.56 390 PRO A N 1
ATOM 3124 C CA . PRO A 1 390 ? -5.241 -7.195 20.344 1.00 80.56 390 PRO A CA 1
ATOM 3125 C C . PRO A 1 390 ? -6.378 -8.016 20.964 1.00 80.56 390 PRO A C 1
ATOM 3127 O O . PRO A 1 390 ? -6.229 -8.562 22.053 1.00 80.56 390 PRO A O 1
ATOM 3130 N N . CYS A 1 391 ? -7.490 -8.150 20.243 1.00 76.88 391 CYS A N 1
ATOM 3131 C CA . CYS A 1 391 ? -8.673 -8.897 20.665 1.00 76.88 391 CYS A CA 1
ATOM 3132 C C . CYS A 1 391 ? -8.751 -10.285 20.005 1.00 76.88 391 CYS A C 1
ATOM 3134 O O . CYS A 1 391 ? -9.840 -10.818 19.839 1.00 76.88 391 CYS A O 1
ATOM 3136 N N . ARG A 1 392 ? -7.618 -10.873 19.584 1.00 75.62 392 ARG A N 1
ATOM 3137 C CA . ARG A 1 392 ? -7.591 -12.180 18.891 1.00 75.62 392 ARG A CA 1
ATOM 3138 C C . ARG A 1 392 ? -8.337 -13.281 19.652 1.00 75.62 392 ARG A C 1
ATOM 3140 O O . ARG A 1 392 ? -9.019 -14.085 19.038 1.00 75.62 392 ARG A O 1
ATOM 3147 N N . GLN A 1 393 ? -8.224 -13.310 20.979 1.00 70.62 393 GLN A N 1
ATOM 3148 C CA . GLN A 1 393 ? -8.862 -14.333 21.821 1.00 70.62 393 GLN A CA 1
ATOM 3149 C C . GLN A 1 393 ? -10.401 -14.303 21.760 1.00 70.62 393 GLN A C 1
ATOM 3151 O O . GLN A 1 393 ? -11.031 -15.295 22.101 1.00 70.62 393 GLN A O 1
ATOM 3156 N N . LEU A 1 394 ? -11.000 -13.196 21.303 1.00 73.00 394 LEU A N 1
ATOM 3157 C CA . LEU A 1 394 ? -12.450 -13.052 21.134 1.00 73.00 394 LEU A CA 1
ATOM 3158 C C . LEU A 1 394 ? -12.947 -13.575 19.777 1.00 73.00 394 LEU A C 1
ATOM 3160 O O . LEU A 1 394 ? -14.153 -13.632 19.532 1.00 73.00 394 LEU A O 1
ATOM 3164 N N . PHE A 1 395 ? -12.048 -13.944 18.862 1.00 70.88 395 PHE A N 1
ATOM 3165 C CA . PHE A 1 395 ? -12.446 -14.484 17.570 1.00 70.88 395 PHE A CA 1
ATOM 3166 C C . PHE A 1 395 ? -13.002 -15.900 17.745 1.00 70.88 395 PHE A C 1
ATOM 3168 O O . PHE A 1 395 ? -12.263 -16.832 18.044 1.00 70.88 395 PHE A O 1
ATOM 3175 N N . ARG A 1 396 ? -14.310 -16.070 17.498 1.00 60.41 396 ARG A N 1
ATOM 3176 C CA . ARG A 1 396 ? -14.953 -17.398 17.449 1.00 60.41 396 ARG A CA 1
ATOM 3177 C C . ARG A 1 396 ? -14.370 -18.302 16.358 1.00 60.41 396 ARG A C 1
ATOM 3179 O O . ARG A 1 396 ? -14.350 -19.509 16.536 1.00 60.41 396 ARG A O 1
ATOM 3186 N N . HIS A 1 397 ? -13.947 -17.711 15.241 1.00 63.69 397 HIS A N 1
ATOM 3187 C CA . HIS A 1 397 ? -13.279 -18.395 14.135 1.00 63.69 397 HIS A CA 1
ATOM 3188 C C . HIS A 1 397 ? -12.054 -17.567 13.741 1.00 63.69 397 HIS A C 1
ATOM 3190 O O . HIS A 1 397 ? -12.194 -16.397 13.361 1.00 63.69 397 HIS A O 1
ATOM 3196 N N . ASN A 1 398 ? -10.865 -18.152 13.855 1.00 63.59 398 ASN A N 1
ATOM 3197 C CA . ASN A 1 398 ? -9.619 -17.543 13.404 1.00 63.59 398 ASN A CA 1
ATOM 3198 C C . ASN A 1 398 ? -9.519 -17.552 11.872 1.00 63.59 398 ASN A C 1
ATOM 3200 O O . ASN A 1 398 ? -10.231 -18.283 11.187 1.00 63.59 398 ASN A O 1
ATOM 3204 N N . VAL A 1 399 ? -8.571 -16.778 11.332 1.00 60.88 399 VAL A N 1
ATOM 3205 C CA . VAL A 1 399 ? -8.213 -16.815 9.900 1.00 60.88 399 VAL A CA 1
ATOM 3206 C C . VAL A 1 399 ? -7.887 -18.246 9.464 1.00 60.88 399 VAL A C 1
ATOM 3208 O O . VAL A 1 399 ? -8.330 -18.684 8.407 1.00 60.88 399 VAL A O 1
ATOM 3211 N N . ALA A 1 400 ? -7.172 -18.992 10.312 1.00 59.25 400 ALA A N 1
ATOM 3212 C CA . ALA A 1 400 ? -6.881 -20.406 10.094 1.00 59.25 400 ALA A CA 1
ATOM 3213 C C . ALA A 1 400 ? -8.155 -21.266 9.983 1.00 59.25 400 ALA A C 1
ATOM 3215 O O . ALA A 1 400 ? -8.230 -22.119 9.107 1.00 59.25 400 ALA A O 1
ATOM 3216 N N . ASP A 1 401 ? -9.180 -20.998 10.798 1.00 57.59 401 ASP A N 1
ATOM 3217 C CA . ASP A 1 401 ? -10.449 -21.741 10.778 1.00 57.59 401 ASP A CA 1
ATOM 3218 C C . ASP A 1 401 ? -11.293 -21.412 9.538 1.00 57.59 401 ASP A C 1
ATOM 3220 O O . ASP A 1 401 ? -12.065 -22.246 9.080 1.00 57.59 401 ASP A O 1
ATOM 3224 N N . PHE A 1 402 ? -11.142 -20.207 8.977 1.00 52.50 402 PHE A N 1
ATOM 3225 C CA . PHE A 1 402 ? -11.769 -19.820 7.710 1.00 52.50 402 PHE A CA 1
ATOM 3226 C C . PHE A 1 402 ? -11.037 -20.393 6.486 1.00 52.50 402 PHE A C 1
ATOM 3228 O O . PHE A 1 402 ? -11.671 -20.742 5.495 1.00 52.50 402 PHE A O 1
ATOM 3235 N N . LEU A 1 403 ? -9.707 -20.514 6.556 1.00 53.22 403 LEU A N 1
ATOM 3236 C CA . LEU A 1 403 ? -8.901 -21.231 5.560 1.00 53.22 403 LEU A CA 1
ATOM 3237 C C . LEU A 1 403 ? -9.090 -22.757 5.655 1.00 53.22 403 LEU A C 1
ATOM 3239 O O . LEU A 1 403 ? -8.738 -23.484 4.725 1.00 53.22 403 LEU A O 1
ATOM 3243 N N . HIS A 1 404 ? -9.667 -23.250 6.756 1.00 46.28 404 HIS A N 1
ATOM 3244 C CA . HIS A 1 404 ? -10.130 -24.625 6.884 1.00 46.28 404 HIS A CA 1
ATOM 3245 C C . HIS A 1 404 ? -11.471 -24.833 6.158 1.00 46.28 404 HIS A C 1
ATOM 3247 O O . HIS A 1 404 ? -12.419 -24.065 6.285 1.00 46.28 404 HIS A O 1
ATOM 3253 N N . CYS A 1 405 ? -11.547 -25.916 5.381 1.00 41.59 405 CYS A N 1
ATOM 3254 C CA . CYS A 1 405 ? -12.715 -26.291 4.588 1.00 41.59 405 CYS A CA 1
ATOM 3255 C C . CYS A 1 405 ? -13.978 -26.527 5.449 1.00 41.59 405 CYS A C 1
ATOM 3257 O O . CYS A 1 405 ? -13.910 -27.066 6.557 1.00 41.59 405 CYS A O 1
ATOM 3259 N N . VAL A 1 406 ? -15.150 -26.216 4.880 1.00 40.31 406 VAL A N 1
ATOM 3260 C CA . VAL A 1 406 ? -16.503 -26.398 5.453 1.00 40.31 406 VAL A CA 1
ATOM 3261 C C . VAL A 1 406 ? -16.776 -27.843 5.923 1.00 40.31 406 VAL A C 1
ATOM 3263 O O . VAL A 1 406 ? -17.601 -28.054 6.811 1.00 40.31 406 VAL A O 1
ATOM 3266 N N . CYS A 1 407 ? -16.042 -28.837 5.415 1.00 40.06 407 CYS A N 1
ATOM 3267 C CA . CYS A 1 407 ? -16.164 -30.250 5.792 1.00 40.06 407 CYS A CA 1
ATOM 3268 C C . CYS A 1 407 ? -15.733 -30.568 7.242 1.00 40.06 407 CYS A C 1
ATOM 3270 O O . CYS A 1 407 ? -16.172 -31.571 7.797 1.00 40.06 407 CYS A O 1
ATOM 3272 N N . CYS A 1 408 ? -14.913 -29.728 7.891 1.00 44.66 408 CYS A N 1
ATOM 3273 C CA . CYS A 1 408 ? -14.369 -30.001 9.233 1.00 44.66 408 CYS A CA 1
ATOM 3274 C C . CYS A 1 408 ? -15.259 -29.528 10.400 1.00 44.66 408 CYS A C 1
ATOM 3276 O O . CYS A 1 408 ? -14.879 -29.673 11.560 1.00 44.66 408 CYS A O 1
ATOM 3278 N N . ARG A 1 409 ? -16.457 -28.991 10.135 1.00 41.56 409 ARG A N 1
ATOM 3279 C CA . ARG A 1 409 ? -17.353 -28.376 11.140 1.00 41.56 409 ARG A CA 1
ATOM 3280 C C . ARG A 1 409 ? -17.978 -29.338 12.172 1.00 41.56 409 ARG A C 1
ATOM 3282 O O . ARG A 1 409 ? -18.891 -28.930 12.884 1.00 41.56 409 ARG A O 1
ATOM 3289 N N . ARG A 1 410 ? -17.538 -30.600 12.250 1.00 31.52 410 ARG A N 1
ATOM 3290 C CA . ARG A 1 410 ? -18.195 -31.665 13.035 1.00 31.52 410 ARG A CA 1
ATOM 3291 C C . ARG A 1 410 ? -17.492 -32.122 14.320 1.00 31.52 410 ARG A C 1
ATOM 3293 O O . ARG A 1 410 ? -18.008 -33.038 14.945 1.00 31.52 410 ARG A O 1
ATOM 3300 N N . HIS A 1 411 ? -16.405 -31.496 14.776 1.00 30.42 411 HIS A N 1
ATOM 3301 C CA . HIS A 1 411 ? -15.818 -31.850 16.081 1.00 30.42 411 HIS A CA 1
ATOM 3302 C C . HIS A 1 411 ? -15.918 -30.715 17.115 1.00 30.42 411 HIS A C 1
ATOM 3304 O O . HIS A 1 411 ? -15.560 -29.580 16.795 1.00 30.42 411 HIS A O 1
ATOM 3310 N N . PRO A 1 412 ? -16.398 -30.995 18.347 1.00 37.84 412 PRO A N 1
ATOM 3311 C CA . PRO A 1 412 ? -16.484 -29.999 19.405 1.00 37.84 412 PRO A CA 1
ATOM 3312 C C . PRO A 1 412 ? -15.103 -29.691 20.002 1.00 37.84 412 PRO A C 1
ATOM 3314 O O . PRO A 1 412 ? -14.199 -30.526 20.022 1.00 37.84 412 PRO A O 1
ATOM 3317 N N . ALA A 1 413 ? -14.964 -28.449 20.462 1.00 40.09 413 ALA A N 1
ATOM 3318 C CA . ALA A 1 413 ? -13.731 -27.829 20.926 1.00 40.09 413 ALA A CA 1
ATOM 3319 C C . ALA A 1 413 ? -13.227 -28.398 22.264 1.00 40.09 413 ALA A C 1
ATOM 3321 O O . ALA A 1 413 ? -13.978 -28.473 23.235 1.00 40.09 413 ALA A O 1
ATOM 3322 N N . GLY A 1 414 ? -11.928 -28.705 22.326 1.00 35.16 414 GLY A N 1
ATOM 3323 C CA . GLY A 1 414 ? -11.201 -29.043 23.548 1.00 35.16 414 GLY A CA 1
ATOM 3324 C C . GLY A 1 414 ? -10.029 -28.087 23.797 1.00 35.16 414 GLY A C 1
ATOM 3325 O O . GLY A 1 414 ? -9.087 -28.047 23.014 1.00 35.16 414 GLY A O 1
ATOM 3326 N N . THR A 1 415 ? -10.136 -27.355 24.910 1.00 32.91 415 THR A N 1
ATOM 3327 C CA . THR A 1 415 ? -9.080 -26.811 25.795 1.00 32.91 415 THR A CA 1
ATOM 3328 C C . THR A 1 415 ? -8.067 -25.770 25.255 1.00 32.91 415 THR A C 1
ATOM 3330 O O . THR A 1 415 ? -7.261 -26.065 24.373 1.00 32.91 415 THR A O 1
ATOM 3333 N N . PRO A 1 416 ? -7.992 -24.555 25.847 1.00 38.78 416 PRO A N 1
ATOM 3334 C CA . PRO A 1 416 ? -6.989 -23.555 25.484 1.00 38.78 416 PRO A CA 1
ATOM 3335 C C . PRO A 1 416 ? -5.614 -23.893 26.086 1.00 38.78 416 PRO A C 1
ATOM 3337 O O . PRO A 1 416 ? -5.398 -23.803 27.294 1.00 38.78 416 PRO A O 1
ATOM 3340 N N . LEU A 1 417 ? -4.657 -24.242 25.224 1.00 36.78 417 LEU A N 1
ATOM 3341 C CA . LEU A 1 417 ? -3.246 -24.391 25.584 1.00 36.78 417 LEU A CA 1
ATOM 3342 C C . LEU A 1 417 ? -2.619 -23.016 25.864 1.00 36.78 417 LEU A C 1
ATOM 3344 O O . LEU A 1 417 ? -2.494 -22.158 24.987 1.00 36.78 417 LEU A O 1
ATOM 3348 N N . CYS A 1 418 ? -2.221 -22.820 27.119 1.00 29.75 418 CYS A N 1
ATOM 3349 C CA . CYS A 1 418 ? -1.489 -21.661 27.609 1.00 29.75 418 CYS A CA 1
ATOM 3350 C C . CYS A 1 418 ? -0.082 -21.634 26.985 1.00 29.75 418 CYS A C 1
ATOM 3352 O O . CYS A 1 418 ? 0.753 -22.481 27.301 1.00 29.75 418 CYS A O 1
ATOM 3354 N N . LEU A 1 419 ? 0.197 -20.672 26.097 1.00 36.59 419 LEU A N 1
ATOM 3355 C CA . LEU A 1 419 ? 1.541 -20.475 25.551 1.00 36.59 419 LEU A CA 1
ATOM 3356 C C . LEU A 1 419 ? 2.196 -19.239 26.174 1.00 36.59 419 LEU A C 1
ATOM 3358 O O . LEU A 1 419 ? 1.964 -18.096 25.783 1.00 36.59 419 LEU A O 1
ATOM 3362 N N . GLU A 1 420 ? 3.032 -19.503 27.171 1.00 31.64 420 GLU A N 1
ATOM 3363 C CA . GLU A 1 420 ? 4.030 -18.580 27.703 1.00 31.64 420 GLU A CA 1
ATOM 3364 C C . GLU A 1 420 ? 5.087 -18.281 26.625 1.00 31.64 420 GLU A C 1
ATOM 3366 O O . GLU A 1 420 ? 5.582 -19.213 25.977 1.00 31.64 420 GLU A O 1
ATOM 3371 N N . ALA A 1 421 ? 5.422 -17.000 26.431 1.00 34.81 421 ALA A N 1
ATOM 3372 C CA . ALA A 1 421 ? 6.388 -16.529 25.439 1.00 34.81 421 ALA A CA 1
ATOM 3373 C C . ALA A 1 421 ? 7.782 -16.343 26.067 1.00 34.81 421 ALA A C 1
ATOM 3375 O O . ALA A 1 421 ? 7.986 -15.367 26.793 1.00 34.81 421 ALA A O 1
ATOM 3376 N N . PRO A 1 422 ? 8.760 -17.224 25.793 1.00 39.69 422 PRO A N 1
ATOM 3377 C CA . PRO A 1 422 ? 10.166 -16.890 25.918 1.00 39.69 422 PRO A CA 1
ATOM 3378 C C . PRO A 1 422 ? 10.677 -16.338 24.578 1.00 39.69 422 PRO A C 1
ATOM 3380 O O . PRO A 1 422 ? 10.225 -16.755 23.517 1.00 39.69 422 PRO A O 1
ATOM 3383 N N . LEU A 1 423 ? 11.621 -15.401 24.646 1.00 44.12 423 LEU A N 1
ATOM 3384 C CA . LEU A 1 423 ? 12.392 -14.838 23.531 1.00 44.12 423 LEU A CA 1
ATOM 3385 C C . LEU A 1 423 ? 12.656 -15.881 22.415 1.00 44.12 423 LEU A C 1
ATOM 3387 O O . LEU A 1 423 ? 13.351 -16.871 22.647 1.00 44.12 423 LEU A O 1
ATOM 3391 N N . GLU A 1 424 ? 12.054 -15.689 21.235 1.00 55.03 424 GLU A N 1
ATOM 3392 C CA . GLU A 1 424 ? 12.028 -16.706 20.176 1.00 55.03 424 GLU A CA 1
ATOM 3393 C C . GLU A 1 424 ? 13.332 -16.726 19.344 1.00 55.03 424 GLU A C 1
ATOM 3395 O O . GLU A 1 424 ? 13.730 -15.684 18.822 1.00 55.03 424 GLU A O 1
ATOM 3400 N N . PRO A 1 425 ? 13.974 -17.889 19.114 1.00 52.19 425 PRO A N 1
ATOM 3401 C CA . PRO A 1 425 ? 15.118 -18.028 18.205 1.00 52.19 425 PRO A CA 1
ATOM 3402 C C . PRO A 1 425 ? 14.779 -17.723 16.741 1.00 52.19 425 PRO A C 1
ATOM 3404 O O . PRO A 1 425 ? 15.686 -17.454 15.956 1.00 52.19 425 PRO A O 1
ATOM 3407 N N . GLY A 1 426 ? 13.491 -17.677 16.376 1.00 64.19 426 GLY A N 1
ATOM 3408 C CA . GLY A 1 426 ? 13.051 -17.106 15.103 1.00 64.19 426 GLY A CA 1
ATOM 3409 C C . GLY A 1 426 ? 13.521 -15.658 14.920 1.00 64.19 426 GLY A C 1
ATOM 3410 O O . GLY A 1 426 ? 13.878 -15.276 13.811 1.00 64.19 426 GLY A O 1
ATOM 3411 N N . ALA A 1 427 ? 13.629 -14.874 16.001 1.00 66.81 427 ALA A N 1
ATOM 3412 C CA . ALA A 1 427 ? 14.177 -13.519 15.950 1.00 66.81 427 ALA A CA 1
ATOM 3413 C C . ALA A 1 427 ? 15.693 -13.509 15.685 1.00 66.81 427 ALA A C 1
ATOM 3415 O O . ALA A 1 427 ? 16.173 -12.639 14.964 1.00 66.81 427 ALA A O 1
ATOM 3416 N N . ALA A 1 428 ? 16.439 -14.487 16.213 1.00 75.50 428 ALA A N 1
ATOM 3417 C CA . ALA A 1 428 ? 17.873 -14.621 15.957 1.00 75.50 428 ALA A CA 1
ATOM 3418 C C . ALA A 1 428 ? 18.148 -15.052 14.508 1.00 75.50 428 ALA A C 1
ATOM 3420 O O . ALA A 1 428 ? 18.948 -14.422 13.823 1.00 75.50 428 ALA A O 1
ATOM 3421 N N . TRP A 1 429 ? 17.434 -16.064 14.004 1.00 85.81 429 TRP A N 1
ATOM 3422 C CA . TRP A 1 429 ? 17.516 -16.478 12.597 1.00 85.81 429 TRP A CA 1
ATOM 3423 C C . TRP A 1 429 ? 17.099 -15.354 11.635 1.00 85.81 429 TRP A C 1
ATOM 3425 O O . TRP A 1 429 ? 17.767 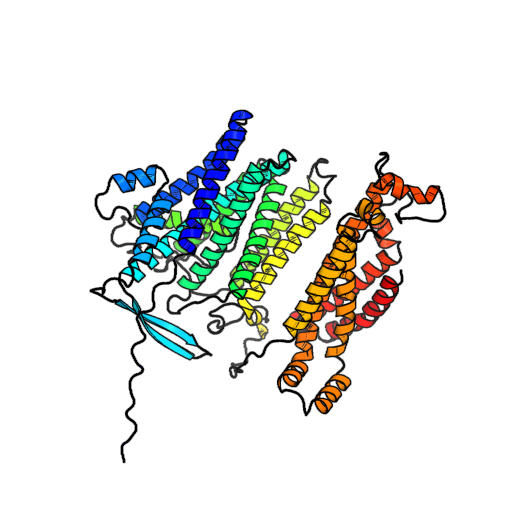-15.127 10.624 1.00 85.81 429 TRP A O 1
ATOM 3435 N N . LEU A 1 430 ? 16.036 -14.611 11.960 1.00 84.31 430 LEU A N 1
ATOM 3436 C CA . LEU A 1 430 ? 15.609 -13.452 11.176 1.00 84.31 430 LEU A CA 1
ATOM 3437 C C . LEU A 1 430 ? 16.670 -12.344 11.209 1.00 84.31 430 LEU A C 1
ATOM 3439 O O . LEU A 1 430 ? 17.001 -11.786 10.166 1.00 84.31 430 LEU A O 1
ATOM 3443 N N . GLY A 1 431 ? 17.243 -12.065 12.383 1.00 78.69 431 GLY A N 1
ATOM 3444 C CA . GLY A 1 431 ? 18.336 -11.110 12.549 1.00 78.69 431 GLY A CA 1
ATOM 3445 C C . GLY A 1 431 ? 19.565 -11.472 11.712 1.00 78.69 431 GLY A C 1
ATOM 3446 O O . GLY A 1 431 ? 20.105 -10.606 11.032 1.00 78.69 431 GLY A O 1
ATOM 3447 N N . ILE A 1 432 ? 19.952 -12.753 11.680 1.00 85.94 432 ILE A N 1
ATOM 3448 C CA . ILE A 1 432 ? 21.053 -13.250 10.837 1.00 85.94 432 ILE A CA 1
ATOM 3449 C C . ILE A 1 432 ? 20.730 -13.066 9.352 1.00 85.94 432 ILE A C 1
ATOM 3451 O O . ILE A 1 432 ? 21.584 -12.607 8.603 1.00 85.94 432 ILE A O 1
ATOM 3455 N N . ASN A 1 433 ? 19.505 -13.367 8.917 1.00 88.19 433 ASN A N 1
ATOM 3456 C CA . ASN A 1 433 ? 19.098 -13.155 7.527 1.00 88.19 433 ASN A CA 1
ATOM 3457 C C . ASN A 1 433 ? 19.169 -11.683 7.113 1.00 88.19 433 ASN A C 1
ATOM 3459 O O . ASN A 1 433 ? 19.719 -11.374 6.059 1.00 88.19 433 ASN A O 1
ATOM 3463 N N . ILE A 1 434 ? 18.655 -10.778 7.951 1.00 87.50 434 ILE A N 1
ATOM 3464 C CA . ILE A 1 434 ? 18.707 -9.331 7.706 1.00 87.50 434 ILE A CA 1
ATOM 3465 C C . ILE A 1 434 ? 20.158 -8.849 7.673 1.00 87.50 434 ILE A C 1
ATOM 3467 O O . ILE A 1 434 ? 20.523 -8.078 6.784 1.00 87.50 434 ILE A O 1
ATOM 3471 N N . PHE A 1 435 ? 20.990 -9.321 8.604 1.00 90.94 435 PHE A N 1
ATOM 3472 C CA . PHE A 1 435 ? 22.410 -8.992 8.644 1.00 90.94 435 PHE A CA 1
ATOM 3473 C C . PHE A 1 435 ? 23.134 -9.476 7.385 1.00 90.94 435 PHE A C 1
ATOM 3475 O O . PHE A 1 435 ? 23.776 -8.668 6.724 1.00 90.94 435 PHE A O 1
ATOM 3482 N N . LEU A 1 436 ? 22.989 -10.753 7.013 1.00 91.69 436 LEU A N 1
ATOM 3483 C CA . LEU A 1 436 ? 23.614 -11.326 5.817 1.00 91.69 436 LEU A CA 1
ATOM 3484 C C . LEU A 1 436 ? 23.181 -10.577 4.558 1.00 91.69 436 LEU A C 1
ATOM 3486 O O . LEU A 1 436 ? 24.030 -10.203 3.750 1.00 91.69 436 LEU A O 1
ATOM 3490 N N . PHE A 1 437 ? 21.880 -10.317 4.416 1.00 92.19 437 PHE A N 1
ATOM 3491 C CA . PHE A 1 437 ? 21.352 -9.579 3.278 1.00 92.19 437 PHE A CA 1
ATOM 3492 C C . PHE A 1 437 ? 21.963 -8.181 3.207 1.00 92.19 437 PHE A C 1
ATOM 3494 O O . PHE A 1 437 ? 22.531 -7.811 2.186 1.00 92.19 437 PHE A O 1
ATOM 3501 N N . THR A 1 438 ? 21.900 -7.421 4.302 1.00 89.81 438 THR A N 1
ATOM 3502 C CA . THR A 1 438 ? 22.390 -6.036 4.354 1.00 89.81 438 THR A CA 1
ATOM 3503 C C . THR A 1 438 ? 23.900 -5.965 4.145 1.00 89.81 438 THR A C 1
ATOM 3505 O O . THR A 1 438 ? 24.373 -5.138 3.371 1.00 89.81 438 THR A O 1
ATOM 3508 N N . TYR A 1 439 ? 24.661 -6.853 4.789 1.00 93.81 439 TYR A N 1
ATOM 3509 C CA . TYR A 1 439 ? 26.113 -6.919 4.662 1.00 93.81 439 TYR A CA 1
ATOM 3510 C C . TYR A 1 439 ? 26.529 -7.195 3.216 1.00 93.81 439 TYR A C 1
ATOM 3512 O O . TYR A 1 439 ? 27.290 -6.420 2.641 1.00 93.81 439 TYR A O 1
ATOM 3520 N N . TYR A 1 440 ? 25.994 -8.254 2.595 1.00 93.44 440 TYR A N 1
ATOM 3521 C CA . TYR A 1 440 ? 26.340 -8.576 1.211 1.00 93.44 440 TYR A CA 1
ATOM 3522 C C . TYR A 1 440 ? 25.786 -7.556 0.219 1.00 93.44 440 TYR A C 1
ATOM 3524 O O . TYR A 1 440 ? 26.443 -7.270 -0.777 1.00 93.44 440 TYR A O 1
ATOM 3532 N N . PHE A 1 441 ? 24.625 -6.964 0.492 1.00 94.19 441 PHE A N 1
ATOM 3533 C CA . PHE A 1 441 ? 24.100 -5.877 -0.323 1.00 94.19 441 PHE A CA 1
ATOM 3534 C C . PHE A 1 441 ? 25.085 -4.706 -0.359 1.00 94.19 441 PHE A C 1
ATOM 3536 O O . PHE A 1 441 ? 25.524 -4.311 -1.435 1.00 94.19 441 PHE A O 1
ATOM 3543 N N . LEU A 1 442 ? 25.503 -4.207 0.810 1.00 91.50 442 LEU A N 1
ATOM 3544 C CA . LEU A 1 442 ? 26.476 -3.118 0.906 1.00 91.50 442 LEU A CA 1
ATOM 3545 C C . LEU A 1 442 ? 27.829 -3.505 0.308 1.00 91.50 442 LEU A C 1
ATOM 3547 O O . LEU A 1 442 ? 28.454 -2.686 -0.354 1.00 91.50 442 LEU A O 1
ATOM 3551 N N . PHE A 1 443 ? 28.259 -4.753 0.484 1.00 91.75 443 PHE A N 1
ATOM 3552 C CA . PHE A 1 443 ? 29.486 -5.267 -0.113 1.00 91.75 443 PHE A CA 1
ATOM 3553 C C . PHE A 1 443 ? 29.466 -5.165 -1.647 1.00 91.75 443 PHE A C 1
ATOM 3555 O O . PHE A 1 443 ? 30.367 -4.580 -2.233 1.00 91.75 443 PHE A O 1
ATOM 3562 N N . PHE A 1 444 ? 28.421 -5.653 -2.320 1.00 90.62 444 PHE A N 1
ATOM 3563 C CA . PHE A 1 444 ? 28.337 -5.568 -3.785 1.00 90.62 444 PHE A CA 1
ATOM 3564 C C . PHE A 1 444 ? 27.987 -4.157 -4.299 1.00 90.62 444 PHE A C 1
ATOM 3566 O O . PHE A 1 444 ? 28.353 -3.801 -5.422 1.00 90.62 444 PHE A O 1
ATOM 3573 N N . ASP A 1 445 ? 27.312 -3.337 -3.491 1.00 91.19 445 ASP A N 1
ATOM 3574 C CA . ASP A 1 445 ? 26.939 -1.961 -3.843 1.00 91.19 445 ASP A CA 1
ATOM 3575 C C . ASP A 1 445 ? 28.094 -0.958 -3.670 1.00 91.19 445 ASP A C 1
ATOM 3577 O O . ASP A 1 445 ? 28.202 -0.009 -4.444 1.00 91.19 445 ASP A O 1
ATOM 3581 N N . ARG A 1 446 ? 28.984 -1.167 -2.689 1.00 88.56 446 ARG A N 1
ATOM 3582 C CA . ARG A 1 446 ? 30.010 -0.183 -2.295 1.00 88.56 446 ARG A CA 1
ATOM 3583 C C . ARG A 1 446 ? 31.447 -0.602 -2.564 1.00 88.56 446 ARG A C 1
ATOM 3585 O O . ARG A 1 446 ? 32.265 0.278 -2.797 1.00 88.56 446 ARG A O 1
ATOM 3592 N N . ASP A 1 447 ? 31.766 -1.895 -2.557 1.00 90.50 447 ASP A N 1
ATOM 3593 C CA . ASP A 1 447 ? 33.145 -2.355 -2.763 1.00 90.50 447 ASP A CA 1
ATOM 3594 C C . ASP A 1 447 ? 33.634 -1.982 -4.179 1.00 90.50 447 ASP A C 1
ATOM 3596 O O . ASP A 1 447 ? 32.891 -2.073 -5.172 1.00 90.50 447 ASP A O 1
ATOM 3600 N N . GLU A 1 448 ? 34.882 -1.521 -4.263 1.00 90.31 448 GLU A N 1
ATOM 3601 C CA . GLU A 1 448 ? 35.525 -1.047 -5.492 1.00 90.31 448 GLU A CA 1
ATOM 3602 C C . GLU A 1 448 ? 35.799 -2.186 -6.477 1.00 90.31 448 GLU A C 1
ATOM 3604 O O . GLU A 1 448 ? 35.774 -1.974 -7.689 1.00 90.31 448 GLU A O 1
ATOM 3609 N N . ARG A 1 449 ? 35.948 -3.428 -5.992 1.00 89.50 449 ARG A N 1
ATOM 3610 C CA . ARG A 1 449 ? 36.196 -4.603 -6.847 1.00 89.50 449 ARG A CA 1
ATOM 3611 C C . ARG A 1 449 ? 35.100 -4.848 -7.880 1.00 89.50 449 ARG A C 1
ATOM 3613 O O . ARG A 1 449 ? 35.372 -5.395 -8.944 1.00 89.50 449 ARG A O 1
ATOM 3620 N N . TYR A 1 450 ? 33.870 -4.439 -7.578 1.00 89.56 450 TYR A N 1
ATOM 3621 C CA . TYR A 1 450 ? 32.715 -4.602 -8.464 1.00 89.56 450 TYR A CA 1
ATOM 3622 C C . TYR A 1 450 ? 32.352 -3.319 -9.211 1.00 89.56 450 TYR A C 1
ATOM 3624 O O . TYR A 1 450 ? 31.296 -3.276 -9.837 1.00 89.56 450 TYR A O 1
ATOM 3632 N N . PHE A 1 451 ? 33.194 -2.281 -9.164 1.00 89.56 451 PHE A N 1
ATOM 3633 C CA . PHE A 1 451 ? 32.903 -0.977 -9.763 1.00 89.56 451 PHE A CA 1
ATOM 3634 C C . PHE A 1 451 ? 32.515 -1.087 -11.243 1.00 89.56 451 PHE A C 1
ATOM 3636 O O . PHE A 1 451 ? 31.452 -0.609 -11.632 1.00 89.56 451 PHE A O 1
ATOM 3643 N N . TYR A 1 452 ? 33.312 -1.792 -12.052 1.00 89.38 452 TYR A N 1
ATOM 3644 C CA . TYR A 1 452 ? 33.044 -1.951 -13.485 1.00 89.38 452 TYR A CA 1
ATOM 3645 C C . TYR A 1 452 ? 31.786 -2.783 -13.765 1.00 89.38 452 TYR A C 1
ATOM 3647 O O . TYR A 1 452 ? 30.983 -2.425 -14.622 1.00 89.38 452 TYR A O 1
ATOM 3655 N N . THR A 1 453 ? 31.556 -3.866 -13.017 1.00 88.88 453 THR A N 1
ATOM 3656 C CA . THR A 1 453 ? 30.338 -4.678 -13.171 1.00 88.88 453 THR A CA 1
ATOM 3657 C C . THR A 1 453 ? 29.097 -3.880 -12.772 1.00 88.88 453 THR A C 1
ATOM 3659 O O . THR A 1 453 ? 28.061 -3.964 -13.425 1.00 88.88 453 THR A O 1
ATOM 3662 N N . ARG A 1 454 ? 29.202 -3.065 -11.718 1.00 92.19 454 ARG A N 1
ATOM 3663 C CA . ARG A 1 454 ? 28.143 -2.179 -11.226 1.00 92.19 454 ARG A CA 1
ATOM 3664 C C . ARG A 1 454 ? 27.903 -0.989 -12.154 1.00 92.19 454 ARG A C 1
ATOM 3666 O O . ARG A 1 454 ? 26.776 -0.514 -12.207 1.00 92.19 454 ARG A O 1
ATOM 3673 N N . ALA A 1 455 ? 28.899 -0.547 -12.921 1.00 89.31 455 ALA A N 1
ATOM 3674 C CA . ALA A 1 455 ? 28.693 0.456 -13.964 1.00 89.31 455 ALA A CA 1
ATOM 3675 C C . ALA A 1 455 ? 27.702 -0.039 -15.033 1.00 89.31 455 ALA A C 1
ATOM 3677 O O . ALA A 1 455 ? 26.895 0.747 -15.516 1.00 89.31 455 ALA A O 1
ATOM 3678 N N . ILE A 1 456 ? 27.713 -1.342 -15.345 1.00 89.62 456 ILE A N 1
ATOM 3679 C CA . ILE A 1 456 ? 26.737 -1.968 -16.250 1.00 89.62 456 ILE A CA 1
ATOM 3680 C C . ILE A 1 456 ? 25.433 -2.304 -15.509 1.00 89.62 456 ILE A C 1
ATOM 3682 O O . ILE A 1 456 ? 24.343 -1.915 -15.918 1.00 89.62 456 ILE A O 1
ATOM 3686 N N . LEU A 1 457 ? 25.534 -3.037 -14.399 1.00 90.06 457 LEU A N 1
ATOM 3687 C CA . LEU A 1 457 ? 24.388 -3.667 -13.741 1.00 90.06 457 LEU A CA 1
ATOM 3688 C C . LEU A 1 457 ? 23.687 -2.806 -12.694 1.00 90.06 457 LEU A C 1
ATOM 3690 O O . LEU A 1 457 ? 22.601 -3.171 -12.247 1.00 90.06 457 LEU A O 1
ATOM 3694 N N . GLY A 1 458 ? 24.277 -1.699 -12.253 1.00 89.44 458 GLY A N 1
ATOM 3695 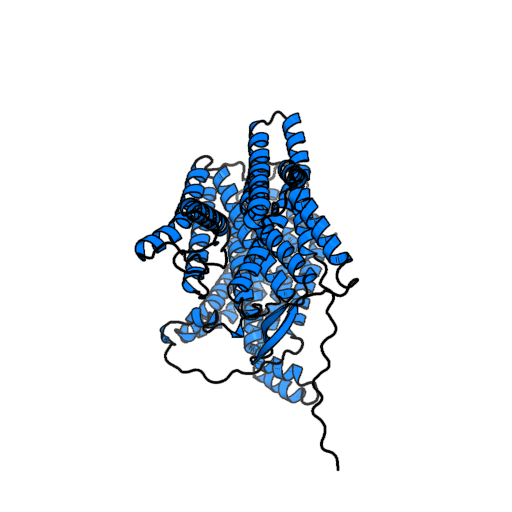C CA . GLY A 1 458 ? 23.791 -0.880 -11.142 1.00 89.44 458 GLY A CA 1
ATOM 3696 C C . GLY A 1 458 ? 23.530 -1.678 -9.856 1.00 89.44 458 GLY A C 1
ATOM 3697 O O . GLY A 1 458 ? 24.151 -2.708 -9.587 1.00 89.44 458 GLY A O 1
ATOM 3698 N N . SER A 1 459 ? 22.558 -1.224 -9.061 1.00 87.50 459 SER A N 1
ATOM 3699 C CA . SER A 1 459 ? 22.185 -1.858 -7.785 1.00 87.50 459 SER A CA 1
ATOM 3700 C C . SER A 1 459 ? 21.563 -3.258 -7.923 1.00 87.50 459 SER A C 1
ATOM 3702 O O . SER A 1 459 ? 21.495 -3.995 -6.939 1.00 87.50 459 SER A O 1
ATOM 3704 N N . ALA A 1 460 ? 21.138 -3.667 -9.126 1.00 89.31 460 ALA A N 1
ATOM 3705 C CA . ALA A 1 460 ? 20.544 -4.986 -9.366 1.00 89.31 460 ALA A CA 1
ATOM 3706 C C . ALA A 1 460 ? 21.545 -6.132 -9.116 1.00 89.31 460 ALA A C 1
ATOM 3708 O O . ALA A 1 460 ? 21.152 -7.206 -8.651 1.00 89.31 460 ALA A O 1
ATOM 3709 N N . LEU A 1 461 ? 22.849 -5.879 -9.293 1.00 92.00 461 LEU A N 1
ATOM 3710 C CA . LEU A 1 461 ? 23.912 -6.802 -8.892 1.00 92.00 461 LEU A CA 1
ATOM 3711 C C . LEU A 1 461 ? 23.857 -7.100 -7.385 1.00 92.00 461 LEU A C 1
ATOM 3713 O O . LEU A 1 461 ? 23.893 -8.263 -6.981 1.00 92.00 461 LEU A O 1
ATOM 3717 N N . ALA A 1 462 ? 23.740 -6.061 -6.555 1.00 93.31 462 ALA A N 1
ATOM 3718 C CA . ALA A 1 462 ? 23.710 -6.202 -5.103 1.00 93.31 462 ALA A CA 1
ATOM 3719 C C . ALA A 1 462 ? 22.456 -6.949 -4.631 1.00 93.31 462 ALA A C 1
ATOM 3721 O O . ALA A 1 462 ? 22.564 -7.868 -3.819 1.00 93.31 462 ALA A O 1
ATOM 3722 N N . TRP A 1 463 ? 21.285 -6.634 -5.198 1.00 92.75 463 TRP A N 1
ATOM 3723 C CA . TRP A 1 463 ? 20.035 -7.351 -4.915 1.00 92.75 463 TRP A CA 1
ATOM 3724 C C . TRP A 1 463 ? 20.122 -8.843 -5.266 1.00 92.75 463 TRP A C 1
ATOM 3726 O O . TRP A 1 463 ? 19.736 -9.687 -4.452 1.00 92.75 463 TRP A O 1
ATOM 3736 N N . ALA A 1 464 ? 20.672 -9.182 -6.437 1.00 94.44 464 ALA A N 1
ATOM 3737 C CA . ALA A 1 464 ? 20.817 -10.566 -6.889 1.00 94.44 464 ALA A CA 1
ATOM 3738 C C . ALA A 1 464 ? 21.783 -11.363 -6.001 1.00 94.44 464 ALA A C 1
ATOM 3740 O O . ALA A 1 464 ? 21.481 -12.481 -5.579 1.00 94.44 464 ALA A O 1
ATOM 3741 N N . ARG A 1 465 ? 22.942 -10.784 -5.668 1.00 93.94 465 ARG A N 1
ATOM 3742 C CA . ARG A 1 465 ? 23.979 -11.481 -4.895 1.00 93.94 465 ARG A CA 1
ATOM 3743 C C . ARG A 1 465 ? 23.650 -11.572 -3.405 1.00 93.94 465 ARG A C 1
ATOM 3745 O O . ARG A 1 465 ? 23.898 -12.617 -2.807 1.00 93.94 465 ARG A O 1
ATOM 3752 N N . ALA A 1 466 ? 23.062 -10.534 -2.808 1.00 94.62 466 ALA A N 1
ATOM 3753 C CA . ALA A 1 466 ? 22.645 -10.560 -1.405 1.00 94.62 466 ALA A CA 1
ATOM 3754 C C . ALA A 1 466 ? 21.555 -11.612 -1.159 1.00 94.62 466 ALA A C 1
ATOM 3756 O O . ALA A 1 466 ? 21.684 -12.444 -0.259 1.00 94.62 466 ALA A O 1
ATOM 3757 N N . SER A 1 467 ? 20.524 -11.634 -2.012 1.00 96.31 467 SER A N 1
ATOM 3758 C CA . SER A 1 467 ? 19.470 -12.654 -1.951 1.00 96.31 467 SER A CA 1
ATOM 3759 C C . SER A 1 467 ? 20.023 -14.067 -2.157 1.00 96.31 467 SER A C 1
ATOM 3761 O O . SER A 1 467 ? 19.651 -14.959 -1.398 1.00 96.31 467 SER A O 1
ATOM 3763 N N . ALA A 1 468 ? 20.978 -14.268 -3.074 1.00 95.25 468 ALA A N 1
ATOM 3764 C CA . ALA A 1 468 ? 21.643 -15.560 -3.278 1.00 95.25 468 ALA A CA 1
ATOM 3765 C C . ALA A 1 468 ? 22.380 -16.068 -2.024 1.00 95.25 468 ALA A C 1
ATOM 3767 O O . ALA A 1 468 ? 22.305 -17.248 -1.685 1.00 95.25 468 ALA A O 1
ATOM 3768 N N . LYS A 1 469 ? 23.076 -15.188 -1.290 1.00 95.31 469 LYS A N 1
ATOM 3769 C CA . LYS A 1 469 ? 23.764 -15.575 -0.043 1.00 95.31 469 LYS A CA 1
ATOM 3770 C C . LYS A 1 469 ? 22.775 -15.978 1.049 1.00 95.31 469 LYS A C 1
ATOM 3772 O O . LYS A 1 469 ? 23.006 -16.968 1.744 1.00 95.31 469 LYS A O 1
ATOM 3777 N N . CYS A 1 470 ? 21.655 -15.267 1.161 1.00 95.50 470 CYS A N 1
ATOM 3778 C CA . CYS A 1 470 ? 20.574 -15.653 2.063 1.00 95.50 470 CYS A CA 1
ATOM 3779 C C . CYS A 1 470 ? 19.890 -16.956 1.621 1.00 95.50 470 CYS A C 1
ATOM 3781 O O . CYS A 1 470 ? 19.551 -17.769 2.479 1.00 95.50 470 CYS A O 1
ATOM 3783 N N . LEU A 1 471 ? 19.719 -17.196 0.316 1.00 95.81 471 LEU A N 1
ATOM 3784 C CA . LEU A 1 471 ? 19.218 -18.471 -0.208 1.00 95.81 471 LEU A CA 1
ATOM 3785 C C . LEU A 1 471 ? 20.129 -19.620 0.220 1.00 95.81 471 LEU A C 1
ATOM 3787 O O . LEU A 1 471 ? 19.651 -20.526 0.888 1.00 95.81 471 LEU A O 1
ATOM 3791 N N . ASN A 1 472 ? 21.438 -19.533 -0.028 1.00 94.19 472 ASN A N 1
ATOM 3792 C CA . ASN A 1 472 ? 22.391 -20.576 0.370 1.00 94.19 472 ASN A CA 1
ATOM 3793 C C . ASN A 1 472 ? 22.330 -20.887 1.873 1.00 94.19 472 ASN A C 1
ATOM 3795 O O . ASN A 1 472 ? 22.305 -22.052 2.268 1.00 94.19 472 ASN A O 1
ATOM 3799 N N . PH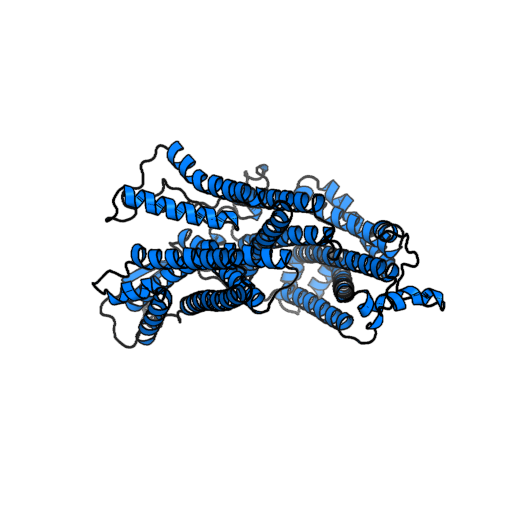E A 1 473 ? 22.257 -19.851 2.714 1.00 94.62 473 PHE A N 1
ATOM 3800 C CA . PHE A 1 473 ? 22.122 -20.018 4.160 1.00 94.62 473 PHE A CA 1
ATOM 3801 C C . PHE A 1 473 ? 20.828 -20.751 4.541 1.00 94.62 473 PHE A C 1
ATOM 3803 O O . PHE A 1 473 ? 20.861 -21.726 5.289 1.00 94.62 473 PHE A O 1
ATOM 3810 N N . ASN A 1 474 ? 19.680 -20.325 4.013 1.00 94.25 474 ASN A N 1
ATOM 3811 C CA . ASN A 1 474 ? 18.399 -20.953 4.340 1.00 94.25 474 ASN A CA 1
ATOM 3812 C C . ASN A 1 474 ? 18.258 -22.357 3.738 1.00 94.25 474 ASN A C 1
ATOM 3814 O O . ASN A 1 474 ? 17.677 -23.228 4.381 1.00 94.25 474 ASN A O 1
ATOM 3818 N N . SER A 1 475 ? 18.832 -22.608 2.562 1.00 94.19 475 SER A N 1
ATOM 3819 C CA . SER A 1 475 ? 18.863 -23.931 1.934 1.00 94.19 475 SER A CA 1
ATOM 3820 C C . SER A 1 475 ? 19.760 -24.899 2.704 1.00 94.19 475 SER A C 1
ATOM 3822 O O . SER A 1 475 ? 19.429 -26.073 2.807 1.00 94.19 475 SER A O 1
ATOM 3824 N N . MET A 1 476 ? 20.842 -24.427 3.336 1.00 90.75 476 MET A N 1
ATOM 3825 C CA . MET A 1 476 ? 21.601 -25.241 4.296 1.00 90.75 476 MET A CA 1
ATOM 3826 C C . MET A 1 476 ? 20.741 -25.601 5.518 1.00 90.75 476 MET A C 1
ATOM 3828 O O . MET A 1 476 ? 20.766 -26.730 6.006 1.00 90.75 476 MET A O 1
ATOM 3832 N N . LEU A 1 477 ? 19.964 -24.638 6.020 1.00 90.31 477 LEU A N 1
ATOM 3833 C CA . LEU A 1 477 ? 19.174 -24.813 7.234 1.00 90.31 477 LEU A CA 1
ATOM 3834 C C . LEU A 1 477 ? 17.911 -25.654 7.040 1.00 90.31 477 LEU A C 1
ATOM 3836 O O . LEU A 1 477 ? 17.505 -26.303 7.993 1.00 90.31 477 LEU A O 1
ATOM 3840 N N . ILE A 1 478 ? 17.273 -25.663 5.866 1.00 92.88 478 ILE A N 1
ATOM 3841 C CA . ILE A 1 478 ? 15.926 -26.241 5.675 1.00 92.88 478 ILE A CA 1
ATOM 3842 C C . ILE A 1 478 ? 15.839 -27.749 5.977 1.00 92.88 478 ILE A C 1
ATOM 3844 O O . ILE A 1 478 ? 14.775 -28.229 6.378 1.00 92.88 478 ILE A O 1
ATOM 3848 N N . LEU A 1 479 ? 16.948 -28.486 5.835 1.00 89.81 479 LEU A N 1
ATOM 3849 C CA . LEU A 1 479 ? 17.028 -29.924 6.121 1.00 89.81 479 LEU A CA 1
ATOM 3850 C C . LEU A 1 479 ? 17.212 -30.224 7.615 1.00 89.81 479 LEU A C 1
ATOM 3852 O O . LEU A 1 479 ? 16.699 -31.230 8.106 1.00 89.81 479 LEU A O 1
ATOM 3856 N N . LEU A 1 480 ? 17.879 -29.337 8.363 1.00 85.88 480 LEU A N 1
ATOM 3857 C CA . LEU A 1 480 ? 18.189 -29.557 9.782 1.00 85.88 480 LEU A CA 1
ATOM 3858 C C . LEU A 1 480 ? 16.950 -29.860 10.645 1.00 85.88 480 LEU A C 1
ATOM 3860 O O . LEU A 1 480 ? 17.014 -30.798 11.440 1.00 85.88 480 LEU A O 1
ATOM 3864 N N . PRO A 1 481 ? 15.803 -29.162 10.499 1.00 84.56 481 PRO A N 1
ATOM 3865 C CA . PRO A 1 481 ? 14.613 -29.416 11.303 1.00 84.56 481 PRO A CA 1
ATOM 3866 C C . PRO A 1 481 ? 13.928 -30.751 10.982 1.00 84.56 481 PRO A C 1
ATOM 3868 O O . PRO A 1 481 ? 13.081 -31.197 11.758 1.00 84.56 481 PRO A O 1
ATOM 3871 N N . VAL A 1 482 ? 14.283 -31.390 9.864 1.00 85.94 482 VAL A N 1
ATOM 3872 C CA . VAL A 1 482 ? 13.697 -32.652 9.391 1.00 85.94 482 VAL A CA 1
ATOM 3873 C C . VAL A 1 482 ? 14.572 -33.861 9.768 1.00 85.94 482 VAL A C 1
ATOM 3875 O O . VAL A 1 482 ? 14.077 -34.986 9.804 1.00 85.94 482 VAL A O 1
ATOM 3878 N N . CYS A 1 483 ? 15.833 -33.650 10.167 1.00 83.00 483 CYS A N 1
ATOM 3879 C CA . CYS A 1 483 ? 16.776 -34.687 10.612 1.00 83.00 483 CYS A CA 1
ATOM 3880 C C . CYS A 1 483 ? 16.434 -35.270 12.001 1.00 83.00 483 CYS A C 1
ATOM 3882 O O . CYS A 1 483 ? 17.141 -35.039 12.986 1.00 83.00 483 CYS A O 1
ATOM 3884 N N . ARG A 1 484 ? 15.338 -36.033 12.106 1.00 78.38 484 ARG A N 1
ATOM 3885 C CA . ARG A 1 484 ? 14.750 -36.502 13.381 1.00 78.38 484 ARG A CA 1
ATOM 3886 C C . ARG A 1 484 ? 15.743 -37.193 14.324 1.00 78.38 484 ARG A C 1
ATOM 3888 O O . ARG A 1 484 ? 15.647 -36.972 15.530 1.00 78.38 484 ARG A O 1
ATOM 3895 N N . ASN A 1 485 ? 16.696 -37.968 13.806 1.00 76.19 485 ASN A N 1
ATOM 3896 C CA . ASN A 1 485 ? 17.706 -38.665 14.615 1.00 76.19 485 ASN A CA 1
ATOM 3897 C C . ASN A 1 485 ? 18.734 -37.694 15.216 1.00 76.19 485 ASN A C 1
ATOM 3899 O O . ASN A 1 485 ? 19.003 -37.757 16.411 1.00 76.19 485 ASN A O 1
ATOM 3903 N N . LEU A 1 486 ? 19.228 -36.736 14.422 1.00 74.00 486 LEU A N 1
ATOM 3904 C CA . LEU A 1 486 ? 20.134 -35.678 14.884 1.00 74.00 486 LEU A CA 1
ATOM 3905 C C . LEU A 1 486 ? 19.454 -34.785 15.926 1.00 74.00 486 LEU A C 1
ATOM 3907 O O . LEU A 1 486 ? 20.022 -34.505 16.978 1.00 74.00 486 LEU A O 1
ATOM 3911 N N . LEU A 1 487 ? 18.209 -34.381 15.664 1.00 73.06 487 LEU A N 1
ATOM 3912 C CA . LEU A 1 487 ? 17.407 -33.627 16.625 1.00 73.06 487 LEU A CA 1
ATOM 3913 C C . LEU A 1 487 ? 17.214 -34.432 17.916 1.00 73.06 487 LEU A C 1
ATOM 3915 O O . LEU A 1 487 ? 17.398 -33.891 18.997 1.00 73.06 487 LEU A O 1
ATOM 3919 N N . SER A 1 488 ? 16.908 -35.728 17.829 1.00 68.69 488 SER A N 1
ATOM 3920 C CA . SER A 1 488 ? 16.741 -36.586 19.012 1.00 68.69 488 SER A CA 1
ATOM 3921 C C . SER A 1 488 ? 18.041 -36.755 19.810 1.00 68.69 488 SER A C 1
ATOM 3923 O O . SER A 1 488 ? 17.996 -36.696 21.036 1.00 68.69 488 SER A O 1
ATOM 3925 N N . PHE A 1 489 ? 19.193 -36.859 19.142 1.00 68.50 489 PHE A N 1
ATOM 3926 C CA . PHE A 1 489 ? 20.514 -36.851 19.780 1.00 68.50 489 PHE A CA 1
ATOM 3927 C C . PHE A 1 489 ? 20.785 -35.527 20.514 1.00 68.50 489 PHE A C 1
ATOM 3929 O O . PHE A 1 489 ? 21.112 -35.529 21.699 1.00 68.50 489 PHE A O 1
ATOM 3936 N N . LEU A 1 490 ? 20.534 -34.385 19.861 1.00 64.12 490 LEU A N 1
ATOM 3937 C CA . LEU A 1 490 ? 20.680 -33.056 20.468 1.00 64.12 490 LEU A CA 1
ATOM 3938 C C . LEU A 1 490 ? 19.752 -32.850 21.682 1.00 64.12 490 LEU A C 1
ATOM 3940 O O . LEU A 1 490 ? 20.135 -32.169 22.635 1.00 64.12 490 LEU A O 1
ATOM 3944 N N . ARG A 1 491 ? 18.560 -33.475 21.712 1.00 62.59 491 ARG A N 1
ATOM 3945 C CA . ARG A 1 491 ? 17.681 -33.471 22.907 1.00 62.59 491 ARG A CA 1
ATOM 3946 C C . ARG A 1 491 ? 18.315 -34.176 24.105 1.00 62.59 491 ARG A C 1
ATOM 3948 O O . ARG A 1 491 ? 18.054 -33.753 25.234 1.00 62.59 491 ARG A O 1
ATOM 3955 N N . GLY A 1 492 ? 19.079 -35.242 23.860 1.00 56.75 492 GLY A N 1
ATOM 3956 C CA . GLY A 1 492 ? 19.766 -36.031 24.884 1.00 56.75 492 GLY A CA 1
ATOM 3957 C C . GLY A 1 492 ? 20.994 -35.312 25.440 1.00 56.75 492 GLY A C 1
ATOM 3958 O O . GLY A 1 492 ? 21.144 -35.200 26.654 1.00 56.75 492 GLY A O 1
ATOM 3959 N N . THR A 1 493 ? 21.815 -34.729 24.563 1.00 54.16 493 THR A N 1
ATOM 3960 C CA . THR A 1 493 ? 23.049 -34.015 24.943 1.00 54.16 493 THR A CA 1
ATOM 3961 C C . THR A 1 493 ? 22.769 -32.705 25.695 1.00 54.16 493 THR A C 1
ATOM 3963 O O . THR A 1 493 ? 23.525 -32.317 26.582 1.00 54.16 493 THR A O 1
ATOM 3966 N N . CYS A 1 494 ? 21.643 -32.032 25.424 1.00 47.91 494 CYS A N 1
ATOM 3967 C CA . CYS A 1 494 ? 21.246 -30.789 26.100 1.00 47.91 494 CYS A CA 1
ATOM 3968 C C . CYS A 1 494 ? 20.470 -30.991 27.419 1.00 47.91 494 CYS A C 1
ATOM 3970 O O . CYS A 1 494 ? 19.740 -30.091 27.835 1.00 47.91 494 CYS A O 1
ATOM 3972 N N . SER A 1 495 ? 20.616 -32.125 28.117 1.00 41.88 495 SER A N 1
ATOM 3973 C CA . SER A 1 495 ? 19.960 -32.326 29.424 1.00 41.88 495 SER A CA 1
ATOM 3974 C C . SER A 1 495 ? 20.433 -31.335 30.508 1.00 41.88 495 SER A C 1
ATOM 3976 O O . SER A 1 495 ? 19.707 -31.097 31.470 1.00 41.88 495 SER A O 1
ATOM 3978 N N . CYS A 1 496 ? 21.609 -30.712 30.337 1.00 39.44 496 CYS A N 1
ATOM 3979 C CA . CYS A 1 496 ? 22.177 -29.728 31.271 1.00 39.44 496 CYS A CA 1
ATOM 3980 C C . CYS A 1 496 ? 21.911 -28.252 30.873 1.00 39.44 496 CYS A C 1
ATOM 3982 O O . CYS A 1 496 ? 22.079 -27.345 31.686 1.00 39.44 496 CYS A O 1
ATOM 3984 N N . CYS A 1 497 ? 21.437 -27.965 29.649 1.00 41.12 497 CYS A N 1
ATOM 3985 C CA . CYS A 1 497 ? 21.231 -26.589 29.173 1.00 41.12 497 CYS A CA 1
ATOM 3986 C C . CYS A 1 497 ? 19.746 -26.245 28.949 1.00 41.12 497 CYS A C 1
ATOM 3988 O O . CYS A 1 497 ? 19.048 -26.894 28.179 1.00 41.12 497 CYS A O 1
ATOM 3990 N N . ARG A 1 498 ? 19.301 -25.177 29.635 1.00 49.12 498 ARG A N 1
ATOM 3991 C CA . ARG A 1 498 ? 18.034 -24.407 29.549 1.00 49.12 498 ARG A CA 1
ATOM 3992 C C . ARG A 1 498 ? 16.846 -25.043 28.794 1.00 49.12 498 ARG A C 1
ATOM 3994 O O . ARG A 1 498 ? 16.849 -25.172 27.572 1.00 49.12 498 ARG A O 1
ATOM 4001 N N . ARG A 1 499 ? 15.721 -25.188 29.521 1.00 52.12 499 ARG A N 1
ATOM 4002 C CA . ARG A 1 499 ? 14.356 -25.547 29.047 1.00 52.12 499 ARG A CA 1
ATOM 4003 C C . ARG A 1 499 ? 13.919 -24.886 27.719 1.00 52.12 499 ARG A C 1
ATOM 4005 O O . ARG A 1 499 ? 13.123 -25.468 26.987 1.00 52.12 499 ARG A O 1
ATOM 4012 N N . THR A 1 500 ? 14.438 -23.703 27.387 1.00 49.94 500 THR A N 1
ATOM 4013 C CA . THR A 1 500 ? 14.143 -22.954 26.152 1.00 49.94 500 THR A CA 1
ATOM 4014 C C . THR A 1 500 ? 14.589 -23.668 24.871 1.00 49.94 500 THR A C 1
ATOM 4016 O O . THR A 1 500 ? 13.858 -23.636 23.887 1.00 49.94 500 THR A O 1
ATOM 4019 N N . LEU A 1 501 ? 15.750 -24.333 24.868 1.00 48.94 501 LEU A N 1
ATOM 4020 C CA . LEU A 1 501 ? 16.308 -24.990 23.673 1.00 48.94 501 LEU A CA 1
ATOM 4021 C C . LEU A 1 501 ? 15.527 -26.262 23.307 1.00 48.94 501 LEU A C 1
ATOM 4023 O O . LEU A 1 501 ? 15.248 -26.512 22.136 1.00 48.94 501 LEU A O 1
ATOM 4027 N N . ARG A 1 502 ? 15.068 -27.006 24.322 1.00 55.03 502 ARG A N 1
ATOM 4028 C CA . ARG A 1 502 ? 14.197 -28.180 24.157 1.00 55.03 502 ARG A CA 1
ATOM 4029 C C . ARG A 1 502 ? 12.840 -27.808 23.538 1.00 55.03 502 ARG A C 1
ATOM 4031 O O . ARG A 1 502 ? 12.465 -28.397 22.533 1.00 55.03 502 ARG A O 1
ATOM 4038 N N . LYS A 1 503 ? 12.172 -26.760 24.049 1.00 58.22 503 LYS A N 1
ATOM 4039 C CA . LYS A 1 503 ? 10.860 -26.285 23.545 1.00 58.22 503 LYS A CA 1
ATOM 4040 C C . LYS A 1 503 ? 10.890 -25.873 22.061 1.00 58.22 503 LYS A C 1
ATOM 4042 O O . LYS A 1 503 ? 9.874 -25.936 21.370 1.00 58.22 503 LYS A O 1
ATOM 4047 N N . GLN A 1 504 ? 12.051 -25.436 21.576 1.00 56.81 504 GLN A N 1
ATOM 4048 C CA . GLN A 1 504 ? 12.272 -25.030 20.184 1.00 56.81 504 GLN A CA 1
ATOM 4049 C C . GLN A 1 504 ? 12.518 -26.228 19.270 1.00 56.81 504 GLN A C 1
ATOM 4051 O O . GLN A 1 504 ? 12.029 -26.260 18.143 1.00 56.81 504 GLN A O 1
ATOM 4056 N N . LEU A 1 505 ? 13.193 -27.254 19.790 1.00 59.25 505 LEU A N 1
ATOM 4057 C CA . LEU A 1 505 ? 13.337 -28.531 19.104 1.00 59.25 505 LEU A CA 1
ATOM 4058 C C . LEU A 1 505 ? 11.997 -29.250 18.887 1.00 59.25 505 LEU A C 1
ATOM 4060 O O . LEU A 1 505 ? 11.859 -29.998 17.919 1.00 59.25 505 LEU A O 1
ATOM 4064 N N . ASP A 1 506 ? 11.016 -28.987 19.753 1.00 62.81 506 ASP A N 1
ATOM 4065 C CA . ASP A 1 506 ? 9.645 -29.498 19.640 1.00 62.81 506 ASP A CA 1
ATOM 4066 C C . ASP A 1 506 ? 8.823 -28.776 18.545 1.00 62.81 506 ASP A C 1
ATOM 4068 O O . ASP A 1 506 ? 7.847 -29.327 18.045 1.00 62.81 506 ASP A O 1
ATOM 4072 N N . HIS A 1 507 ? 9.235 -27.572 18.116 1.00 70.88 507 HIS A N 1
ATOM 4073 C CA . HIS A 1 507 ? 8.599 -26.783 17.041 1.00 70.88 507 HIS A CA 1
ATOM 4074 C C . HIS A 1 507 ? 9.393 -26.804 15.718 1.00 70.88 507 HIS A C 1
ATOM 4076 O O . HIS A 1 507 ? 9.218 -25.935 14.857 1.00 70.88 507 HIS A O 1
ATOM 4082 N N . ASN A 1 508 ? 10.248 -27.809 15.521 1.00 78.06 508 ASN A N 1
ATOM 4083 C CA . ASN A 1 508 ? 11.118 -27.955 14.350 1.00 78.06 508 ASN A CA 1
ATOM 4084 C C . ASN A 1 508 ? 10.374 -27.863 12.997 1.00 78.06 508 ASN A C 1
ATOM 4086 O O . ASN A 1 508 ? 10.838 -27.185 12.083 1.00 78.06 508 ASN A O 1
ATOM 4090 N N . LEU A 1 509 ? 9.186 -28.462 12.866 1.00 81.12 509 LEU A N 1
ATOM 4091 C CA . LEU A 1 509 ? 8.388 -28.401 11.633 1.00 81.12 509 LEU A CA 1
ATOM 4092 C C . LEU A 1 509 ? 7.811 -27.005 11.360 1.00 81.12 509 LEU A C 1
ATOM 4094 O O . LEU A 1 509 ? 7.659 -26.614 10.203 1.00 81.12 509 LEU A O 1
ATOM 4098 N N . THR A 1 510 ? 7.498 -26.234 12.401 1.00 80.06 510 THR A N 1
ATOM 4099 C CA . THR A 1 510 ? 7.059 -24.839 12.248 1.00 80.06 510 THR A CA 1
ATOM 4100 C C . THR A 1 510 ? 8.214 -23.970 11.761 1.00 80.06 510 THR A C 1
ATOM 4102 O O . THR A 1 510 ? 8.026 -23.148 10.867 1.00 80.06 510 THR A O 1
ATOM 4105 N N . PHE A 1 511 ? 9.423 -24.207 12.276 1.00 81.44 511 PHE A N 1
ATOM 4106 C CA . PHE A 1 511 ? 10.632 -23.543 11.795 1.00 81.44 511 PHE A CA 1
ATOM 4107 C C . PHE A 1 511 ? 10.971 -23.935 10.345 1.00 81.44 511 PHE A C 1
ATOM 4109 O O . PHE A 1 511 ? 11.255 -23.055 9.541 1.00 81.44 511 PHE A O 1
ATOM 4116 N N . HIS A 1 512 ? 10.824 -25.208 9.960 1.00 88.69 512 HIS A N 1
ATOM 4117 C CA . HIS A 1 512 ? 10.960 -25.641 8.560 1.00 88.69 512 HIS A CA 1
ATOM 4118 C C . HIS A 1 512 ? 10.013 -24.872 7.622 1.00 88.69 512 HIS A C 1
ATOM 4120 O O . HIS A 1 512 ? 10.450 -24.348 6.601 1.00 88.69 512 HIS A O 1
ATOM 4126 N N . LYS A 1 513 ? 8.732 -24.723 7.994 1.00 85.38 513 LYS A N 1
ATOM 4127 C CA . LYS A 1 513 ? 7.765 -23.927 7.214 1.00 85.38 513 LYS A CA 1
ATOM 4128 C C . LYS A 1 513 ? 8.177 -22.456 7.108 1.00 85.38 513 LYS A C 1
ATOM 4130 O O . LYS A 1 513 ? 8.045 -21.867 6.041 1.00 85.38 513 LYS A O 1
ATOM 4135 N N . LEU A 1 514 ? 8.676 -21.868 8.196 1.00 85.06 514 LEU A N 1
ATOM 4136 C CA . LEU A 1 514 ? 9.149 -20.482 8.207 1.00 85.06 514 LEU A CA 1
ATOM 4137 C C . LEU A 1 514 ? 10.329 -20.283 7.242 1.00 85.06 514 LEU A C 1
ATOM 4139 O O . LEU A 1 514 ? 10.298 -19.365 6.425 1.00 85.06 514 LEU A O 1
ATOM 4143 N N . VAL A 1 515 ? 11.324 -21.175 7.288 1.00 89.50 515 VAL A N 1
ATOM 4144 C CA . VAL A 1 515 ? 12.475 -21.153 6.372 1.00 89.50 515 VAL A CA 1
ATOM 4145 C C . VAL A 1 515 ? 12.020 -21.354 4.922 1.00 89.50 515 VAL A C 1
ATOM 4147 O O . VAL A 1 515 ? 12.495 -20.642 4.041 1.00 89.50 515 VAL A O 1
ATOM 4150 N N . ALA A 1 516 ? 11.053 -22.243 4.666 1.00 88.75 516 ALA A N 1
ATOM 4151 C CA . ALA A 1 516 ? 10.500 -22.467 3.328 1.00 88.75 516 ALA A CA 1
ATOM 4152 C C . ALA A 1 516 ? 9.830 -21.210 2.739 1.00 88.75 516 ALA A C 1
ATOM 4154 O O . ALA A 1 516 ? 10.067 -20.875 1.578 1.00 88.75 516 ALA A O 1
ATOM 4155 N N . TYR A 1 517 ? 9.044 -20.471 3.531 1.00 85.19 517 TYR A N 1
ATOM 4156 C CA . TYR A 1 517 ? 8.452 -19.207 3.071 1.00 85.19 517 TYR A CA 1
ATOM 4157 C C . TYR A 1 517 ? 9.512 -18.141 2.773 1.00 85.19 517 TYR A C 1
ATOM 4159 O O . TYR A 1 517 ? 9.386 -17.399 1.799 1.00 85.19 517 TYR A O 1
ATOM 4167 N N . THR A 1 518 ? 10.579 -18.079 3.570 1.00 86.88 518 THR A N 1
ATOM 4168 C CA . THR A 1 518 ? 11.696 -17.163 3.310 1.00 86.88 518 THR A CA 1
ATOM 4169 C C . THR A 1 518 ? 12.503 -17.561 2.080 1.00 86.88 518 THR A C 1
ATOM 4171 O O . THR A 1 518 ? 12.885 -16.671 1.326 1.00 86.88 518 THR A O 1
ATOM 4174 N N . LEU A 1 519 ? 12.699 -18.857 1.816 1.00 94.69 519 LEU A N 1
ATOM 4175 C CA . LEU A 1 519 ? 13.282 -19.332 0.558 1.00 94.69 519 LEU A CA 1
ATOM 4176 C C . LEU A 1 519 ? 12.452 -18.865 -0.640 1.00 94.69 519 LEU A C 1
ATOM 4178 O O . LEU A 1 519 ? 13.006 -18.250 -1.541 1.00 94.69 519 LEU A O 1
ATOM 4182 N N . ALA A 1 520 ? 11.129 -19.052 -0.615 1.00 89.75 520 ALA A N 1
ATOM 4183 C CA . ALA A 1 520 ? 10.254 -18.597 -1.698 1.00 89.75 520 ALA A CA 1
ATOM 4184 C C . ALA A 1 520 ? 10.350 -17.076 -1.940 1.00 89.75 520 ALA A C 1
ATOM 4186 O O . ALA A 1 520 ? 10.465 -16.635 -3.084 1.00 89.75 520 ALA A O 1
ATOM 4187 N N . LEU A 1 521 ? 10.361 -16.273 -0.868 1.00 87.94 521 LEU A N 1
ATOM 4188 C CA . LEU A 1 521 ? 10.522 -14.819 -0.958 1.00 87.94 521 LEU A CA 1
ATOM 4189 C C . LEU A 1 521 ? 11.883 -14.424 -1.553 1.00 87.94 521 LEU A C 1
ATOM 4191 O O . LEU A 1 521 ? 11.945 -13.599 -2.462 1.00 87.94 521 LEU A O 1
ATOM 4195 N N . LEU A 1 522 ? 12.973 -14.996 -1.039 1.00 91.88 522 LEU A N 1
ATOM 4196 C CA . LEU A 1 522 ? 14.325 -14.680 -1.496 1.00 91.88 522 LEU A CA 1
ATOM 4197 C C . LEU A 1 522 ? 14.562 -15.148 -2.934 1.00 91.88 522 LEU A C 1
ATOM 4199 O O . LEU A 1 522 ? 15.236 -14.440 -3.676 1.00 91.88 522 LEU A O 1
ATOM 4203 N N . THR A 1 523 ? 13.979 -16.278 -3.347 1.00 93.94 523 THR A N 1
ATOM 4204 C CA . THR A 1 523 ? 14.005 -16.744 -4.739 1.00 93.94 523 THR A CA 1
ATOM 4205 C C . THR A 1 523 ? 13.313 -15.735 -5.645 1.00 93.94 523 THR A C 1
ATOM 4207 O O . THR A 1 523 ? 13.902 -15.341 -6.642 1.00 93.94 523 THR A O 1
ATOM 4210 N N . ALA A 1 524 ? 12.133 -15.228 -5.274 1.00 87.12 524 ALA A N 1
ATOM 4211 C CA . ALA A 1 524 ? 11.455 -14.200 -6.065 1.00 87.12 524 ALA A CA 1
ATOM 4212 C C . ALA A 1 524 ? 12.316 -12.932 -6.228 1.00 87.12 524 ALA A C 1
ATOM 4214 O O . ALA A 1 524 ? 12.488 -12.444 -7.344 1.00 87.12 524 ALA A O 1
ATOM 4215 N N . VAL A 1 525 ? 12.909 -12.430 -5.136 1.00 88.69 525 VAL A N 1
ATOM 4216 C CA . VAL A 1 525 ? 13.817 -11.266 -5.174 1.00 88.69 525 VAL A CA 1
ATOM 4217 C C . VAL A 1 525 ? 15.041 -11.538 -6.055 1.00 88.69 525 VAL A C 1
ATOM 4219 O O . VAL A 1 525 ? 15.415 -10.693 -6.866 1.00 88.69 525 VAL A O 1
ATOM 4222 N N . HIS A 1 526 ? 15.650 -12.715 -5.915 1.00 94.75 526 HIS A N 1
ATOM 4223 C CA . HIS A 1 526 ? 16.823 -13.134 -6.674 1.00 94.75 526 HIS A CA 1
ATOM 4224 C C . HIS A 1 526 ? 16.537 -13.218 -8.178 1.00 94.75 526 HIS A C 1
ATOM 4226 O O . HIS A 1 526 ? 17.248 -12.600 -8.970 1.00 94.75 526 HIS A O 1
ATOM 4232 N N . THR A 1 527 ? 15.464 -13.910 -8.573 1.00 90.38 527 THR A N 1
ATOM 4233 C CA . THR A 1 527 ? 15.050 -14.046 -9.975 1.00 90.38 527 THR A CA 1
ATOM 4234 C C . THR A 1 527 ? 14.753 -12.682 -10.593 1.00 90.38 527 THR A C 1
ATOM 4236 O O . THR A 1 527 ? 15.262 -12.378 -11.668 1.00 90.38 527 THR A O 1
ATOM 4239 N N . ILE A 1 528 ? 14.010 -11.817 -9.893 1.00 86.44 528 ILE A N 1
ATOM 4240 C CA . ILE A 1 528 ? 13.717 -10.447 -10.346 1.00 86.44 528 ILE A CA 1
ATOM 4241 C C . ILE A 1 528 ? 15.004 -9.648 -10.583 1.00 86.44 528 ILE A C 1
ATOM 4243 O O . ILE A 1 528 ? 15.156 -8.998 -11.618 1.00 86.44 528 ILE A O 1
ATOM 4247 N N . ALA A 1 529 ? 15.947 -9.704 -9.644 1.00 90.94 529 ALA A N 1
ATOM 4248 C CA . ALA A 1 529 ? 17.213 -8.995 -9.772 1.00 90.94 529 ALA A CA 1
ATOM 4249 C C . ALA A 1 529 ? 18.070 -9.539 -10.932 1.00 90.94 529 ALA A C 1
ATOM 4251 O O . ALA A 1 529 ? 18.727 -8.764 -11.624 1.00 90.94 529 ALA A O 1
ATOM 4252 N N . HIS A 1 530 ? 18.031 -10.848 -11.196 1.00 90.50 530 HIS A N 1
ATOM 4253 C CA . HIS A 1 530 ? 18.699 -11.442 -12.354 1.00 90.50 530 HIS A CA 1
ATOM 4254 C C . HIS A 1 530 ? 18.074 -11.032 -13.691 1.00 90.50 530 HIS A C 1
ATOM 4256 O O . HIS A 1 530 ? 18.823 -10.757 -14.626 1.00 90.50 530 HIS A O 1
ATOM 4262 N N . LEU A 1 531 ? 16.747 -10.909 -13.779 1.00 88.38 531 LEU A N 1
ATOM 4263 C CA . LEU A 1 531 ? 16.081 -10.404 -14.986 1.00 88.38 531 LEU A CA 1
ATOM 4264 C C . LEU A 1 531 ? 16.507 -8.965 -15.302 1.00 88.38 531 LEU A C 1
ATOM 4266 O O . LEU A 1 531 ? 16.842 -8.658 -16.443 1.00 88.38 531 LEU A O 1
ATOM 4270 N N . PHE A 1 532 ? 16.597 -8.102 -14.285 1.00 87.62 532 PHE A N 1
ATOM 4271 C CA . PHE A 1 532 ? 17.170 -6.764 -14.450 1.00 87.62 532 PHE A CA 1
ATOM 4272 C C . PHE A 1 532 ? 18.621 -6.788 -14.921 1.00 87.62 532 PHE A C 1
ATOM 4274 O O . PHE A 1 532 ? 19.016 -5.947 -15.726 1.00 87.62 532 PHE A O 1
ATOM 4281 N N . ASN A 1 533 ? 19.427 -7.710 -14.392 1.00 91.12 533 ASN A N 1
ATOM 4282 C CA . ASN A 1 533 ? 20.822 -7.809 -14.792 1.00 91.12 533 ASN A CA 1
ATOM 4283 C C . ASN A 1 533 ? 20.947 -8.212 -16.265 1.00 91.12 533 ASN A C 1
ATOM 4285 O O . ASN A 1 533 ? 21.736 -7.610 -16.984 1.00 91.12 533 ASN A O 1
ATOM 4289 N N . LEU A 1 534 ? 20.148 -9.182 -16.721 1.00 89.06 534 LEU A N 1
ATOM 4290 C CA . LEU A 1 534 ? 20.121 -9.607 -18.123 1.00 89.06 534 LEU A CA 1
ATOM 4291 C C . LEU A 1 534 ? 19.673 -8.479 -19.057 1.00 89.06 534 LEU A C 1
ATOM 4293 O O . LEU A 1 534 ? 20.303 -8.261 -20.087 1.00 89.06 534 LEU A O 1
ATOM 4297 N N . GLU A 1 535 ? 18.641 -7.731 -18.671 1.00 87.56 535 GLU A N 1
ATOM 4298 C CA . GLU A 1 535 ? 18.176 -6.574 -19.438 1.00 87.56 535 GLU A CA 1
ATOM 4299 C C . GLU A 1 535 ? 19.272 -5.508 -19.556 1.00 87.56 535 GLU A C 1
ATOM 4301 O O . GLU A 1 535 ? 19.577 -5.047 -20.651 1.00 87.56 535 GLU A O 1
ATOM 4306 N N . ARG A 1 536 ? 19.934 -5.162 -18.444 1.00 89.00 536 ARG A N 1
ATOM 4307 C CA . ARG A 1 536 ? 21.028 -4.176 -18.443 1.00 89.00 536 ARG A CA 1
ATOM 4308 C C . ARG A 1 536 ? 22.224 -4.632 -19.268 1.00 89.00 536 ARG A C 1
ATOM 4310 O O . ARG A 1 536 ? 22.800 -3.814 -19.976 1.00 89.00 536 ARG A O 1
ATOM 4317 N N . TYR A 1 537 ? 22.567 -5.918 -19.211 1.00 89.75 537 TYR A N 1
ATOM 4318 C CA . TYR A 1 537 ? 23.592 -6.501 -20.075 1.00 89.75 537 TYR A CA 1
ATOM 4319 C C . TYR A 1 537 ? 23.219 -6.415 -21.558 1.00 89.75 537 TYR A C 1
ATOM 4321 O O . TYR A 1 537 ? 24.072 -6.101 -22.386 1.00 89.75 537 TYR A O 1
ATOM 4329 N N . ASN A 1 538 ? 21.957 -6.668 -21.908 1.00 89.19 538 ASN A N 1
ATOM 4330 C CA . ASN A 1 538 ? 21.503 -6.588 -23.291 1.00 89.19 538 ASN A CA 1
ATOM 4331 C C . ASN A 1 538 ? 21.515 -5.134 -23.797 1.00 89.19 538 ASN A C 1
ATOM 4333 O O . ASN A 1 538 ? 22.082 -4.843 -24.848 1.00 89.19 538 ASN A O 1
ATOM 4337 N N . GLN A 1 539 ? 20.983 -4.203 -23.003 1.00 87.94 539 GLN A N 1
ATOM 4338 C CA . GLN A 1 539 ? 20.985 -2.772 -23.318 1.00 87.94 539 GLN A CA 1
ATOM 4339 C C . GLN A 1 539 ? 22.405 -2.218 -23.470 1.00 87.94 539 GLN A C 1
ATOM 4341 O O . GLN A 1 539 ? 22.689 -1.500 -24.427 1.00 87.94 539 GLN A O 1
ATOM 4346 N N . SER A 1 540 ? 23.325 -2.573 -22.567 1.00 87.88 540 SER A N 1
ATOM 4347 C CA . SER A 1 540 ? 24.708 -2.100 -22.647 1.00 87.88 540 SER A CA 1
ATOM 4348 C C . SER A 1 540 ? 25.471 -2.689 -23.835 1.00 87.88 540 SER A C 1
ATOM 4350 O O . SER A 1 540 ? 26.374 -2.032 -24.345 1.00 87.88 540 SER A O 1
ATOM 4352 N N . GLN A 1 541 ? 25.114 -3.892 -24.299 1.00 87.69 541 GLN A N 1
ATOM 4353 C CA . GLN A 1 541 ? 25.697 -4.489 -25.504 1.00 87.69 541 GLN A CA 1
ATOM 4354 C C . GLN A 1 541 ? 25.187 -3.813 -26.784 1.00 87.69 541 GLN A C 1
ATOM 4356 O O . GLN A 1 541 ? 25.974 -3.531 -27.689 1.00 87.69 541 GLN A O 1
ATOM 4361 N N . GLN A 1 542 ? 23.885 -3.520 -26.850 1.00 86.19 542 GLN A N 1
ATOM 4362 C CA . GLN A 1 542 ? 23.261 -2.857 -28.000 1.00 86.19 542 GLN A CA 1
ATOM 4363 C C . GLN A 1 542 ? 23.614 -1.367 -28.093 1.00 86.19 542 GLN A C 1
ATOM 4365 O O . GLN A 1 542 ? 23.560 -0.790 -29.178 1.00 86.19 542 GLN A O 1
ATOM 4370 N N . ALA A 1 543 ? 24.012 -0.746 -26.981 1.00 85.06 543 ALA A N 1
ATOM 4371 C CA . ALA A 1 543 ? 24.406 0.652 -26.948 1.00 85.06 543 ALA A CA 1
ATOM 4372 C C . ALA A 1 543 ? 25.586 0.942 -27.899 1.00 85.06 543 ALA A C 1
ATOM 4374 O O . ALA A 1 543 ? 26.692 0.393 -27.799 1.00 85.06 543 ALA A O 1
ATOM 4375 N N . THR A 1 544 ? 25.355 1.859 -28.835 1.00 79.69 544 THR A N 1
ATOM 4376 C CA . THR A 1 544 ? 26.375 2.405 -29.743 1.00 79.69 544 THR A CA 1
ATOM 4377 C C . THR A 1 544 ? 27.065 3.647 -29.192 1.00 79.69 544 THR A C 1
ATOM 4379 O O . THR A 1 544 ? 28.064 4.085 -29.757 1.00 79.69 544 THR A O 1
ATOM 4382 N N . ASP A 1 545 ? 26.579 4.175 -28.074 1.00 77.44 545 ASP A N 1
ATOM 4383 C CA . ASP A 1 545 ? 27.125 5.370 -27.443 1.00 77.44 545 ASP A CA 1
ATOM 4384 C C . ASP A 1 545 ? 28.513 5.091 -26.853 1.00 77.44 545 ASP A C 1
ATOM 4386 O O . ASP A 1 545 ? 28.784 3.996 -26.361 1.00 77.44 545 ASP A O 1
ATOM 4390 N N . GLY A 1 546 ? 29.388 6.099 -26.810 1.00 80.31 546 GLY A N 1
ATOM 4391 C CA . GLY A 1 546 ? 30.697 6.023 -26.137 1.00 80.31 546 GLY A CA 1
ATOM 4392 C C . GLY A 1 546 ? 30.616 5.957 -24.603 1.00 80.31 546 GLY A C 1
ATOM 4393 O O . GLY A 1 546 ? 31.560 6.340 -23.916 1.00 80.31 546 GLY A O 1
ATOM 4394 N N . SER A 1 547 ? 29.475 5.536 -24.051 1.00 87.69 547 SER A N 1
ATOM 4395 C CA . SER A 1 547 ? 29.239 5.454 -22.615 1.00 87.69 547 SER A CA 1
ATOM 4396 C C . SER A 1 547 ? 30.063 4.328 -21.982 1.00 87.69 547 SER A C 1
ATOM 4398 O O . SER A 1 547 ? 30.342 3.300 -22.603 1.00 87.69 547 SER A O 1
ATOM 4400 N N . LEU A 1 548 ? 30.444 4.501 -20.712 1.00 88.06 548 LEU A N 1
ATOM 4401 C CA . LEU A 1 548 ? 31.251 3.518 -19.982 1.00 88.06 548 LEU A CA 1
ATOM 4402 C C . LEU A 1 548 ? 30.664 2.084 -20.037 1.00 88.06 548 LEU A C 1
ATOM 4404 O O . LEU A 1 548 ? 31.430 1.160 -20.308 1.00 88.06 548 LEU A O 1
ATOM 4408 N N . PRO A 1 549 ? 29.343 1.851 -19.862 1.00 88.00 549 PRO A N 1
ATOM 4409 C CA . PRO A 1 549 ? 28.764 0.507 -19.963 1.00 88.00 549 PRO A CA 1
ATOM 4410 C C . PRO A 1 549 ? 28.876 -0.117 -21.362 1.00 88.00 549 PRO A C 1
ATOM 4412 O O . PRO A 1 549 ? 29.075 -1.329 -21.476 1.00 88.00 549 PRO A O 1
ATOM 4415 N N . ALA A 1 550 ? 28.782 0.697 -22.417 1.00 87.50 550 ALA A N 1
ATOM 4416 C CA . ALA A 1 550 ? 28.895 0.245 -23.801 1.00 87.50 550 ALA A CA 1
ATOM 4417 C C . ALA A 1 550 ? 30.332 -0.165 -24.149 1.00 87.50 550 ALA A C 1
ATOM 4419 O O . ALA A 1 550 ? 30.560 -1.212 -24.756 1.00 87.50 550 ALA A O 1
ATOM 4420 N N . VAL A 1 551 ? 31.315 0.621 -23.695 1.00 88.00 551 VAL A N 1
ATOM 4421 C CA . VAL A 1 551 ? 32.740 0.292 -23.847 1.00 88.00 551 VAL A CA 1
ATOM 4422 C C . VAL A 1 551 ? 33.076 -0.988 -23.084 1.00 88.00 551 VAL A C 1
ATOM 4424 O O . VAL A 1 551 ? 33.673 -1.899 -23.653 1.00 88.00 551 VAL A O 1
ATOM 4427 N N . LEU A 1 552 ? 32.635 -1.101 -21.824 1.00 88.31 552 LEU A N 1
ATOM 4428 C CA . LEU A 1 552 ? 32.880 -2.283 -20.989 1.00 88.31 552 LEU A CA 1
ATOM 4429 C C . LEU A 1 552 ? 32.239 -3.558 -21.554 1.00 88.31 552 LEU A C 1
ATOM 4431 O O . LEU A 1 552 ? 32.794 -4.645 -21.389 1.00 88.31 552 LEU A O 1
ATOM 4435 N N . SER A 1 553 ? 31.096 -3.438 -22.235 1.00 88.12 553 SER A N 1
ATOM 4436 C CA . SER A 1 553 ? 30.432 -4.581 -22.870 1.00 88.12 553 SER A CA 1
ATOM 4437 C C . SER A 1 553 ? 31.220 -5.111 -24.071 1.00 88.12 553 SER A C 1
ATOM 4439 O O . SER A 1 553 ? 31.305 -6.320 -24.250 1.00 88.12 553 SER A O 1
ATOM 4441 N N . LYS A 1 554 ? 31.909 -4.234 -24.814 1.00 87.62 554 LYS A N 1
ATOM 4442 C CA . LYS A 1 554 ? 32.694 -4.568 -26.019 1.00 87.62 554 LYS A CA 1
ATOM 4443 C C . LYS A 1 554 ? 34.139 -5.013 -25.740 1.00 87.62 554 LYS A C 1
ATOM 4445 O O . LYS A 1 554 ? 34.864 -5.336 -26.678 1.00 87.62 554 LYS A O 1
ATOM 4450 N N . VAL A 1 555 ? 34.568 -5.086 -24.474 1.00 86.44 555 VAL A N 1
ATOM 4451 C CA . VAL A 1 555 ? 35.945 -5.478 -24.081 1.00 86.44 555 VAL A CA 1
ATOM 4452 C C . VAL A 1 555 ? 36.342 -6.863 -24.605 1.00 86.44 555 VAL A C 1
ATOM 4454 O O . VAL A 1 555 ? 37.509 -7.086 -24.920 1.00 86.44 555 VAL A O 1
ATOM 4457 N N . HIS A 1 556 ? 35.375 -7.769 -24.784 1.00 84.44 556 HIS A N 1
ATOM 4458 C CA . HIS A 1 556 ? 35.620 -9.106 -25.335 1.00 84.44 556 HIS A CA 1
ATOM 4459 C C . HIS A 1 556 ? 36.182 -9.088 -26.771 1.00 84.44 556 HIS A C 1
ATOM 4461 O O . HIS A 1 556 ? 36.696 -10.097 -27.242 1.00 84.44 556 HIS A O 1
ATOM 4467 N N . LEU A 1 557 ? 36.072 -7.964 -27.491 1.00 82.44 557 LEU A N 1
ATOM 4468 C CA . LEU A 1 557 ? 36.633 -7.799 -28.835 1.00 82.44 557 LEU A CA 1
ATOM 4469 C C . LEU A 1 557 ? 38.152 -7.560 -28.810 1.00 82.44 557 LEU A C 1
ATOM 4471 O O . LEU A 1 557 ? 38.815 -7.760 -29.821 1.00 82.44 557 LEU A O 1
ATOM 4475 N N . GLN A 1 558 ? 38.704 -7.124 -27.672 1.00 77.75 558 GLN A N 1
ATOM 4476 C CA . GLN A 1 558 ? 40.117 -6.756 -27.515 1.00 77.75 558 GLN A CA 1
ATOM 4477 C C . GLN A 1 558 ? 40.948 -7.824 -26.777 1.00 77.75 558 GLN A C 1
ATOM 4479 O O . GLN A 1 558 ? 42.155 -7.658 -26.613 1.00 77.75 558 GLN A O 1
ATOM 4484 N N . GLY A 1 559 ? 40.336 -8.926 -26.325 1.00 78.38 559 GLY A N 1
ATOM 4485 C CA . GLY A 1 559 ? 41.033 -10.016 -25.640 1.00 78.38 559 GLY A CA 1
ATOM 4486 C C . GLY A 1 559 ? 40.097 -11.117 -25.134 1.00 78.38 559 GLY A C 1
ATOM 4487 O O . GLY A 1 559 ? 38.896 -11.086 -25.361 1.00 78.38 559 GLY A O 1
ATOM 4488 N N . SER A 1 560 ? 40.641 -12.094 -24.401 1.00 74.19 560 SER A N 1
ATOM 4489 C CA . SER A 1 560 ? 39.881 -13.243 -23.871 1.00 74.19 560 SER A CA 1
ATOM 4490 C C . SER A 1 560 ? 39.054 -12.945 -22.611 1.00 74.19 560 SER A C 1
ATOM 4492 O O . SER A 1 560 ? 38.332 -13.814 -22.123 1.00 74.19 560 SER A O 1
ATOM 4494 N N . LYS A 1 561 ? 39.163 -11.733 -22.055 1.00 82.12 561 LYS A N 1
ATOM 4495 C CA . LYS A 1 561 ? 38.437 -11.316 -20.850 1.00 82.12 561 LYS A CA 1
ATOM 4496 C C . LYS A 1 561 ? 37.150 -10.604 -21.239 1.00 82.12 561 LYS A C 1
ATOM 4498 O O . LYS A 1 561 ? 37.161 -9.704 -22.072 1.00 82.12 561 LYS A O 1
ATOM 4503 N N . TRP A 1 562 ? 36.059 -10.958 -20.576 1.00 83.19 562 TRP A N 1
ATOM 4504 C CA . TRP A 1 562 ? 34.753 -10.352 -20.785 1.00 83.19 562 TRP A CA 1
ATOM 4505 C C . TRP A 1 562 ? 34.086 -10.033 -19.447 1.00 83.19 562 TRP A C 1
ATOM 4507 O O . TRP A 1 562 ? 34.324 -10.702 -18.442 1.00 83.19 562 TRP A O 1
ATOM 4517 N N . LEU A 1 563 ? 33.270 -8.979 -19.439 1.00 85.88 563 LEU A N 1
ATOM 4518 C CA . LEU A 1 563 ? 32.491 -8.550 -18.271 1.00 85.88 563 LEU A CA 1
ATOM 4519 C C . LEU A 1 563 ? 30.982 -8.673 -18.512 1.00 85.88 563 LEU A C 1
ATOM 4521 O O . LEU A 1 563 ? 30.221 -8.948 -17.583 1.00 85.88 563 LEU A O 1
ATOM 4525 N N . ASN A 1 564 ? 30.568 -8.477 -19.765 1.00 88.56 564 ASN A N 1
ATOM 4526 C CA . ASN A 1 564 ? 29.225 -8.751 -20.243 1.00 88.56 564 ASN A CA 1
ATOM 4527 C C . ASN A 1 564 ? 29.200 -10.152 -20.885 1.00 88.56 564 ASN A C 1
ATOM 4529 O O . ASN A 1 564 ? 29.970 -10.373 -21.820 1.00 88.56 564 ASN A O 1
ATOM 4533 N N . PRO A 1 565 ? 28.371 -11.094 -20.394 1.00 85.25 565 PRO A N 1
ATOM 4534 C CA . PRO A 1 565 ? 28.232 -12.424 -20.997 1.00 85.25 565 PRO A CA 1
ATOM 4535 C C . PRO A 1 565 ? 27.512 -12.406 -22.355 1.00 85.25 565 PRO A C 1
ATOM 4537 O O . PRO A 1 565 ? 27.518 -13.407 -23.067 1.00 85.25 565 PRO A O 1
ATOM 4540 N N . ILE A 1 566 ? 26.850 -11.301 -22.708 1.00 86.19 566 ILE A N 1
ATOM 4541 C CA . ILE A 1 566 ? 26.116 -11.151 -23.962 1.00 86.19 566 ILE A CA 1
ATOM 4542 C C . ILE A 1 566 ? 27.044 -10.515 -25.001 1.00 86.19 566 ILE A C 1
ATOM 4544 O O . ILE A 1 566 ? 27.445 -9.364 -24.858 1.00 86.19 566 ILE A O 1
ATOM 4548 N N . HIS A 1 567 ? 27.379 -11.268 -26.052 1.00 83.31 567 HIS A N 1
ATOM 4549 C CA . HIS A 1 567 ? 28.325 -10.840 -27.098 1.00 83.31 567 HIS A CA 1
ATOM 4550 C C . HIS A 1 567 ? 27.668 -10.484 -28.436 1.00 83.31 567 HIS A C 1
ATOM 4552 O O . HIS A 1 567 ? 28.330 -9.959 -29.328 1.00 83.31 567 HIS A O 1
ATOM 4558 N N . SER A 1 568 ? 26.377 -10.770 -28.600 1.00 80.62 568 SER A N 1
ATOM 4559 C CA . SER A 1 568 ? 25.649 -10.531 -29.847 1.00 80.62 568 SER A CA 1
ATOM 4560 C C . SER A 1 568 ? 24.561 -9.488 -29.646 1.00 80.62 568 SER A C 1
ATOM 4562 O O . SER A 1 568 ? 23.893 -9.460 -28.618 1.00 80.62 568 SER A O 1
ATOM 4564 N N . ASN A 1 569 ? 24.351 -8.657 -30.663 1.00 75.25 569 ASN A N 1
ATOM 4565 C CA . ASN A 1 569 ? 23.307 -7.631 -30.654 1.00 75.25 569 ASN A CA 1
ATOM 4566 C C . ASN A 1 569 ? 21.930 -8.201 -31.035 1.00 75.25 569 ASN A C 1
ATOM 4568 O O . ASN A 1 569 ? 20.934 -7.492 -30.963 1.00 75.25 569 ASN A O 1
ATOM 4572 N N . GLN A 1 570 ? 21.872 -9.469 -31.458 1.00 74.69 570 GLN A N 1
ATOM 4573 C CA . GLN A 1 570 ? 20.643 -10.150 -31.882 1.00 74.69 570 GLN A CA 1
ATOM 4574 C C . GLN A 1 570 ? 20.050 -11.060 -30.796 1.00 74.69 570 GLN A C 1
ATOM 4576 O O . GLN A 1 570 ? 19.005 -11.671 -31.005 1.00 74.69 570 GLN A O 1
ATOM 4581 N N . THR A 1 571 ? 20.706 -11.198 -29.642 1.00 75.62 571 THR A N 1
ATOM 4582 C CA . THR A 1 571 ? 20.211 -12.060 -28.562 1.00 75.62 571 THR A CA 1
ATOM 4583 C C . THR A 1 571 ? 19.094 -11.381 -27.788 1.00 75.62 571 THR A C 1
ATOM 4585 O O . THR A 1 571 ? 19.253 -10.260 -27.312 1.00 75.62 571 THR A O 1
ATOM 4588 N N . THR A 1 572 ? 17.983 -12.086 -27.600 1.00 77.75 572 THR A N 1
ATOM 4589 C CA . THR A 1 572 ? 16.913 -11.656 -26.697 1.00 77.75 572 THR A CA 1
ATOM 4590 C C . THR A 1 572 ? 17.203 -12.106 -25.266 1.00 77.75 572 THR A C 1
ATOM 4592 O O . THR A 1 572 ? 17.884 -13.109 -25.031 1.00 77.75 572 THR A O 1
ATOM 4595 N N . VAL A 1 573 ? 16.655 -11.386 -24.284 1.00 75.38 573 VAL A N 1
ATOM 4596 C CA . VAL A 1 573 ? 16.776 -11.742 -22.858 1.00 75.38 573 VAL A CA 1
ATOM 4597 C C . VAL A 1 573 ? 16.216 -13.139 -22.580 1.00 75.38 573 VAL A C 1
ATOM 4599 O O . VAL A 1 573 ? 16.803 -13.898 -21.810 1.00 75.38 573 VAL A O 1
ATOM 4602 N N . GLU A 1 574 ? 15.127 -13.508 -23.254 1.00 75.69 574 GLU A N 1
ATOM 4603 C CA . GLU A 1 574 ? 14.519 -14.838 -23.163 1.00 75.69 574 GLU A CA 1
ATOM 4604 C C . GLU A 1 574 ? 15.477 -15.929 -23.645 1.00 75.69 574 GLU A C 1
ATOM 4606 O O . GLU A 1 574 ? 15.693 -16.916 -22.942 1.00 75.69 574 GLU A O 1
ATOM 4611 N N . TYR A 1 575 ? 16.121 -15.726 -24.798 1.00 80.38 575 TYR A N 1
ATOM 4612 C CA . TYR A 1 575 ? 17.090 -16.680 -25.325 1.00 80.38 575 TYR A CA 1
ATOM 4613 C C . TYR A 1 575 ? 18.224 -16.927 -24.324 1.00 80.38 575 TYR A C 1
ATOM 4615 O O . TYR A 1 575 ? 18.539 -18.075 -24.014 1.00 80.38 575 TYR A O 1
ATOM 4623 N N . VAL A 1 576 ? 18.796 -15.869 -23.744 1.00 80.06 576 VAL A N 1
ATOM 4624 C CA . VAL A 1 576 ? 19.880 -15.986 -22.752 1.00 80.06 576 VAL A CA 1
ATOM 4625 C C . VAL A 1 576 ? 19.398 -16.679 -21.470 1.00 80.06 576 VAL A C 1
ATOM 4627 O O . VAL A 1 576 ? 20.112 -17.519 -20.916 1.00 80.06 576 VAL A O 1
ATOM 4630 N N . ALA A 1 577 ? 18.177 -16.390 -21.016 1.00 76.56 577 ALA A N 1
ATOM 4631 C CA . ALA A 1 577 ? 17.601 -17.005 -19.823 1.00 76.56 577 ALA A CA 1
ATOM 4632 C C . ALA A 1 577 ? 17.380 -18.524 -19.965 1.00 76.56 577 ALA A C 1
ATOM 4634 O O . ALA A 1 577 ? 17.498 -19.238 -18.973 1.00 76.56 577 ALA A O 1
ATOM 4635 N N . PHE A 1 578 ? 17.106 -19.031 -21.172 1.00 82.12 578 PHE A N 1
ATOM 4636 C CA . PHE A 1 578 ? 16.852 -20.461 -21.403 1.00 82.12 578 PHE A CA 1
ATOM 4637 C C . PHE A 1 578 ? 18.040 -21.247 -21.976 1.00 82.12 578 PHE A C 1
ATOM 4639 O O . PHE A 1 578 ? 18.016 -22.475 -21.940 1.00 82.12 578 PHE A O 1
ATOM 4646 N N . THR A 1 579 ? 19.085 -20.578 -22.472 1.00 82.25 579 THR A N 1
ATOM 4647 C CA . THR A 1 579 ? 20.254 -21.250 -23.080 1.00 82.25 579 THR A CA 1
ATOM 4648 C C . THR A 1 579 ? 21.503 -21.245 -22.207 1.00 82.25 579 THR A C 1
ATOM 4650 O O . THR A 1 579 ? 22.362 -22.112 -22.361 1.00 82.25 579 THR A O 1
ATOM 4653 N N . THR A 1 580 ? 21.621 -20.305 -21.266 1.00 86.75 580 THR A N 1
ATOM 4654 C CA . THR A 1 580 ? 22.766 -20.266 -20.347 1.00 86.75 580 THR A CA 1
ATOM 4655 C C . THR A 1 580 ? 22.613 -21.278 -19.214 1.00 86.75 580 THR A C 1
ATOM 4657 O O . THR A 1 580 ? 21.507 -21.513 -18.725 1.00 86.75 580 THR A O 1
ATOM 4660 N N . ILE A 1 581 ? 23.731 -21.850 -18.745 1.00 87.25 581 ILE A N 1
ATOM 4661 C CA . ILE A 1 581 ? 23.724 -22.818 -17.634 1.00 87.25 581 ILE A CA 1
ATOM 4662 C C . ILE A 1 581 ? 23.072 -22.212 -16.375 1.00 87.25 581 ILE A C 1
ATOM 4664 O O . ILE A 1 581 ? 22.160 -22.851 -15.842 1.00 87.25 581 ILE A O 1
ATOM 4668 N N . PRO A 1 582 ? 23.422 -20.987 -15.916 1.00 86.88 582 PRO A N 1
ATOM 4669 C CA . PRO A 1 582 ? 22.753 -20.374 -14.768 1.00 86.88 582 PRO A CA 1
ATOM 4670 C C . PRO A 1 582 ? 21.268 -20.092 -15.025 1.00 86.88 582 PRO A C 1
ATOM 4672 O O . PRO A 1 582 ? 20.447 -20.284 -14.132 1.00 86.88 582 PRO A O 1
ATOM 4675 N N . GLY A 1 583 ? 20.896 -19.681 -16.242 1.00 87.25 583 GLY A N 1
ATOM 4676 C CA . GLY A 1 583 ? 19.504 -19.413 -16.602 1.00 87.25 583 GLY A CA 1
ATOM 4677 C C . GLY A 1 583 ? 18.631 -20.670 -16.555 1.00 87.25 583 GLY A C 1
ATOM 4678 O O . GLY A 1 583 ? 17.658 -20.725 -15.800 1.00 87.25 583 GLY A O 1
ATOM 4679 N N . LEU A 1 584 ? 19.032 -21.721 -17.277 1.00 88.12 584 LEU A N 1
ATOM 4680 C CA . LEU A 1 584 ? 18.293 -22.982 -17.354 1.00 88.12 584 LEU A CA 1
ATOM 4681 C C . LEU A 1 584 ? 18.181 -23.659 -15.983 1.00 88.12 584 LEU A C 1
ATOM 4683 O O . LEU A 1 584 ? 17.091 -24.053 -15.565 1.00 88.12 584 LEU A O 1
ATOM 4687 N N . THR A 1 585 ? 19.295 -23.752 -15.250 1.00 92.69 585 THR A N 1
ATOM 4688 C CA . THR A 1 585 ? 19.290 -24.313 -13.889 1.00 92.69 585 THR A CA 1
ATOM 4689 C C . THR A 1 585 ? 18.415 -23.484 -12.952 1.00 92.69 585 THR A C 1
ATOM 4691 O O . THR A 1 585 ? 17.639 -24.066 -12.198 1.00 92.69 585 THR A O 1
ATOM 4694 N N . GLY A 1 586 ? 18.455 -22.150 -13.058 1.00 91.25 586 GLY A N 1
ATOM 4695 C CA . GLY A 1 586 ? 17.615 -21.219 -12.304 1.00 91.25 586 GLY A CA 1
ATOM 4696 C C . GLY A 1 586 ? 16.117 -21.432 -12.539 1.00 91.25 586 GLY A C 1
ATOM 4697 O O . GLY A 1 586 ? 15.336 -21.447 -11.584 1.00 91.25 586 GLY A O 1
ATOM 4698 N N . VAL A 1 587 ? 15.700 -21.669 -13.786 1.00 89.38 587 VAL A N 1
ATOM 4699 C CA . VAL A 1 587 ? 14.303 -21.994 -14.120 1.00 89.38 587 VAL A CA 1
ATOM 4700 C C . VAL A 1 587 ? 13.900 -23.345 -13.524 1.00 89.38 587 VAL A C 1
ATOM 4702 O O . VAL A 1 587 ? 12.871 -23.429 -12.850 1.00 89.38 587 VAL A O 1
ATOM 4705 N N . ILE A 1 588 ? 14.719 -24.386 -13.707 1.00 89.62 588 ILE A N 1
ATOM 4706 C CA . ILE A 1 588 ? 14.429 -25.744 -13.217 1.00 89.62 588 ILE A CA 1
ATOM 4707 C C . ILE A 1 588 ? 14.287 -25.762 -11.688 1.00 89.62 588 ILE A C 1
ATOM 4709 O O . ILE A 1 588 ? 13.296 -26.284 -11.171 1.00 89.62 588 ILE A O 1
ATOM 4713 N N . ILE A 1 589 ? 15.227 -25.157 -10.947 1.00 94.75 589 ILE A N 1
ATOM 4714 C CA . ILE A 1 589 ? 15.154 -25.112 -9.476 1.00 94.75 589 ILE A CA 1
ATOM 4715 C C . ILE A 1 589 ? 13.965 -24.285 -8.983 1.00 94.75 589 ILE A C 1
ATOM 4717 O O . ILE A 1 589 ? 13.352 -24.640 -7.975 1.00 94.75 589 ILE A O 1
ATOM 4721 N N . THR A 1 590 ? 13.608 -23.210 -9.693 1.00 93.00 590 THR A N 1
ATOM 4722 C CA . THR A 1 590 ? 12.469 -22.357 -9.327 1.00 93.00 590 THR A CA 1
ATOM 4723 C C . THR A 1 590 ? 11.151 -23.095 -9.539 1.00 93.00 590 THR A C 1
ATOM 4725 O O . THR A 1 590 ? 10.299 -23.082 -8.653 1.00 93.00 590 THR A O 1
ATOM 4728 N N . LEU A 1 591 ? 10.995 -23.804 -10.662 1.00 87.44 591 LEU A N 1
ATOM 4729 C CA . LEU A 1 591 ? 9.825 -24.645 -10.922 1.00 87.44 591 LEU A CA 1
ATOM 4730 C C . LEU A 1 591 ? 9.692 -25.757 -9.878 1.00 87.44 591 LEU A C 1
ATOM 4732 O O . LEU A 1 591 ? 8.614 -25.935 -9.310 1.00 87.44 591 LEU A O 1
ATOM 4736 N N . ALA A 1 592 ? 10.790 -26.450 -9.560 1.00 89.25 592 ALA A N 1
ATOM 4737 C CA . ALA A 1 592 ? 10.807 -27.460 -8.506 1.00 89.25 592 ALA A CA 1
ATOM 4738 C C . ALA A 1 592 ? 10.376 -26.870 -7.150 1.00 89.25 592 ALA A C 1
ATOM 4740 O O . ALA A 1 592 ? 9.535 -27.450 -6.461 1.00 89.25 592 ALA A O 1
ATOM 4741 N N . LEU A 1 593 ? 10.885 -25.687 -6.787 1.00 92.19 593 LEU A N 1
ATOM 4742 C CA . LEU A 1 593 ? 10.507 -24.995 -5.554 1.00 92.19 593 LEU A CA 1
ATOM 4743 C C . LEU A 1 593 ? 9.020 -24.613 -5.533 1.00 92.19 593 LEU A C 1
ATOM 4745 O O . LEU A 1 593 ? 8.353 -24.841 -4.524 1.00 92.19 593 LEU A O 1
ATOM 4749 N N . ILE A 1 594 ? 8.480 -24.073 -6.630 1.00 85.38 594 ILE A N 1
ATOM 4750 C CA . ILE A 1 594 ? 7.058 -23.713 -6.739 1.00 85.38 594 ILE A CA 1
ATOM 4751 C C . ILE A 1 594 ? 6.179 -24.953 -6.565 1.00 85.38 594 ILE A C 1
ATOM 4753 O O . ILE A 1 594 ? 5.227 -24.920 -5.780 1.00 85.38 594 ILE A O 1
ATOM 4757 N N . LEU A 1 595 ? 6.505 -26.059 -7.239 1.00 80.88 595 LEU A N 1
ATOM 4758 C CA . LEU A 1 595 ? 5.766 -27.317 -7.116 1.00 80.88 595 LEU A CA 1
ATOM 4759 C C . LEU A 1 595 ? 5.806 -27.855 -5.682 1.00 80.88 595 LEU A C 1
ATOM 4761 O O . LEU A 1 595 ? 4.766 -28.232 -5.139 1.00 80.88 595 LEU A O 1
ATOM 4765 N N . MET A 1 596 ? 6.968 -27.823 -5.023 1.00 92.38 596 MET A N 1
ATOM 4766 C CA . MET A 1 596 ? 7.088 -28.218 -3.617 1.00 92.38 596 MET A CA 1
ATOM 4767 C C . MET A 1 596 ? 6.252 -27.328 -2.692 1.00 92.38 596 MET A C 1
ATOM 4769 O O . MET A 1 596 ? 5.504 -27.841 -1.863 1.00 92.38 596 MET A O 1
ATOM 4773 N N . VAL A 1 597 ? 6.340 -26.001 -2.818 1.00 86.62 597 VAL A N 1
ATOM 4774 C CA . VAL A 1 597 ? 5.650 -25.058 -1.919 1.00 86.62 597 VAL A CA 1
ATOM 4775 C C . VAL A 1 597 ? 4.134 -25.118 -2.102 1.00 86.62 597 VAL A C 1
ATOM 4777 O O . VAL A 1 597 ? 3.401 -25.178 -1.114 1.00 86.62 597 VAL A O 1
ATOM 4780 N N . THR A 1 598 ? 3.653 -25.147 -3.346 1.00 77.62 598 THR A N 1
ATOM 4781 C CA . THR A 1 598 ? 2.214 -25.194 -3.656 1.00 77.62 598 THR A CA 1
ATOM 4782 C C . THR A 1 598 ? 1.573 -26.487 -3.155 1.00 77.62 598 THR A C 1
ATOM 4784 O O . THR A 1 598 ? 0.584 -26.435 -2.422 1.00 77.62 598 THR A O 1
ATOM 4787 N N . SER A 1 599 ? 2.176 -27.642 -3.444 1.00 76.25 599 SER A N 1
ATOM 4788 C CA . SER A 1 599 ? 1.705 -28.945 -2.948 1.00 76.25 599 SER A CA 1
ATOM 4789 C C . SER A 1 599 ? 1.808 -29.100 -1.422 1.00 76.25 599 SER A C 1
ATOM 4791 O O . SER A 1 599 ? 1.022 -29.829 -0.818 1.00 76.25 599 SER A O 1
ATOM 4793 N N . SER A 1 600 ? 2.716 -28.363 -0.773 1.00 83.12 600 SER A N 1
ATOM 4794 C CA . SER A 1 600 ? 2.872 -28.337 0.691 1.00 83.12 600 SER A CA 1
ATOM 4795 C C . SER A 1 600 ? 1.882 -27.419 1.412 1.00 83.12 600 SER A C 1
ATOM 4797 O O . SER A 1 600 ? 1.871 -27.383 2.650 1.00 83.12 600 SER A O 1
ATOM 4799 N N . THR A 1 601 ? 1.032 -26.690 0.677 1.00 72.56 601 THR A N 1
ATOM 4800 C CA . THR A 1 601 ? -0.058 -25.920 1.283 1.00 72.56 601 THR A CA 1
ATOM 4801 C C . THR A 1 601 ? -0.980 -26.841 2.073 1.00 72.56 601 THR A C 1
ATOM 4803 O O . THR A 1 601 ? -1.219 -27.997 1.724 1.00 72.56 601 THR A O 1
ATOM 4806 N N . GLU A 1 602 ? -1.507 -26.332 3.185 1.00 68.69 602 GLU A N 1
ATOM 4807 C CA . GLU A 1 602 ? -2.301 -27.144 4.106 1.00 68.69 602 GLU A CA 1
ATOM 4808 C C . GLU A 1 602 ? -3.540 -27.763 3.447 1.00 68.69 602 GLU A C 1
ATOM 4810 O O . GLU A 1 602 ? -3.911 -28.885 3.791 1.00 68.69 602 GLU A O 1
ATOM 4815 N N . PHE A 1 603 ? -4.118 -27.066 2.467 1.00 53.34 603 PHE A N 1
ATOM 4816 C CA . PHE A 1 603 ? -5.233 -27.553 1.665 1.00 53.34 603 PHE A CA 1
ATOM 4817 C C . PHE A 1 603 ? -4.863 -28.797 0.845 1.00 53.34 603 PHE A C 1
ATOM 4819 O O . PHE A 1 603 ? -5.554 -29.810 0.937 1.00 53.34 603 PHE A O 1
ATOM 4826 N N . ILE A 1 604 ? -3.772 -28.758 0.073 1.00 57.72 604 ILE A N 1
ATOM 4827 C CA . ILE A 1 604 ? -3.383 -29.879 -0.795 1.00 57.72 604 ILE A CA 1
ATOM 4828 C C . ILE A 1 604 ? -2.859 -31.042 0.045 1.00 57.72 604 ILE A C 1
ATOM 4830 O O . ILE A 1 604 ? -3.340 -32.161 -0.095 1.00 57.72 604 ILE A O 1
ATOM 4834 N N . ARG A 1 605 ? -1.966 -30.778 1.001 1.00 80.94 605 ARG A N 1
ATOM 4835 C CA . ARG A 1 605 ? -1.344 -31.816 1.834 1.00 80.94 605 ARG A CA 1
ATOM 4836 C C . ARG A 1 605 ? -2.345 -32.636 2.659 1.00 80.94 605 ARG A C 1
ATOM 4838 O O . ARG A 1 605 ? -2.075 -33.799 2.942 1.00 80.94 605 ARG A O 1
ATOM 4845 N N . ARG A 1 606 ? -3.464 -32.043 3.103 1.00 64.56 606 ARG A N 1
ATOM 4846 C CA . ARG A 1 606 ? -4.491 -32.758 3.890 1.00 64.56 606 ARG A CA 1
ATOM 4847 C C . ARG A 1 606 ? -5.457 -33.573 3.023 1.00 64.56 606 ARG A C 1
ATOM 4849 O O . ARG A 1 606 ? -5.942 -34.588 3.505 1.00 64.56 606 ARG A O 1
ATOM 4856 N N . ASN A 1 607 ? -5.734 -33.138 1.792 1.00 53.50 607 ASN A N 1
ATOM 4857 C CA . ASN A 1 607 ? -6.684 -33.804 0.889 1.00 53.50 607 ASN A CA 1
ATOM 4858 C C . ASN A 1 607 ? -6.007 -34.809 -0.060 1.00 53.50 607 ASN A C 1
ATOM 4860 O O . ASN A 1 607 ? -6.596 -35.828 -0.397 1.00 53.50 607 ASN A O 1
ATOM 4864 N N . TYR A 1 608 ? -4.766 -34.535 -0.465 1.00 72.06 608 TYR A N 1
ATOM 4865 C CA . TYR A 1 608 ? -3.981 -35.318 -1.420 1.00 72.06 608 TYR A CA 1
ATOM 4866 C C . TYR A 1 608 ? -2.566 -35.519 -0.874 1.00 72.06 608 TYR A C 1
ATOM 4868 O O . TYR A 1 608 ? -1.597 -34.918 -1.343 1.00 72.06 608 TYR A O 1
ATOM 4876 N N . PHE A 1 609 ? -2.453 -36.346 0.168 1.00 74.62 609 PHE A N 1
ATOM 4877 C CA . PHE A 1 609 ? -1.175 -36.566 0.844 1.00 74.62 609 PHE A CA 1
ATOM 4878 C C . PHE A 1 609 ? -0.119 -37.183 -0.083 1.00 74.62 609 PHE A C 1
ATOM 4880 O O . PHE A 1 609 ? 1.023 -36.736 -0.060 1.00 74.62 609 PHE A O 1
ATOM 4887 N N . GLU A 1 610 ? -0.511 -38.128 -0.945 1.00 77.44 610 GLU A N 1
ATOM 4888 C CA . GLU A 1 610 ? 0.385 -38.749 -1.932 1.00 77.44 610 GLU A CA 1
ATOM 4889 C C . GLU A 1 610 ? 0.974 -37.716 -2.896 1.00 77.44 610 GLU A C 1
ATOM 4891 O O . GLU A 1 610 ? 2.183 -37.684 -3.108 1.00 77.44 610 GLU A O 1
ATOM 4896 N N . LEU A 1 611 ? 0.141 -36.803 -3.416 1.00 68.25 611 LEU A N 1
ATOM 4897 C CA . LEU A 1 611 ? 0.602 -35.729 -4.296 1.00 68.25 611 LEU A CA 1
ATOM 4898 C C . LEU A 1 611 ? 1.655 -34.873 -3.594 1.00 68.25 611 LEU A C 1
ATOM 4900 O O . LEU A 1 611 ? 2.718 -34.661 -4.162 1.00 68.25 611 LEU A O 1
ATOM 4904 N N . PHE A 1 612 ? 1.379 -34.436 -2.360 1.00 83.31 612 PHE A N 1
ATOM 4905 C CA . PHE A 1 612 ? 2.358 -33.729 -1.534 1.00 83.31 612 PHE A CA 1
ATOM 4906 C C . PHE A 1 612 ? 3.645 -34.539 -1.374 1.00 83.31 612 PHE A C 1
ATOM 4908 O O . PHE A 1 612 ? 4.727 -33.994 -1.545 1.00 83.31 612 PHE A O 1
ATOM 4915 N N . TRP A 1 613 ? 3.549 -35.822 -1.036 1.00 86.75 613 TRP A N 1
ATOM 4916 C CA . TRP A 1 613 ? 4.714 -36.644 -0.745 1.00 86.75 613 TRP A CA 1
ATOM 4917 C C . TRP A 1 613 ? 5.611 -36.802 -1.979 1.00 86.75 613 TRP A C 1
ATOM 4919 O O . TRP A 1 613 ? 6.816 -36.556 -1.889 1.00 86.75 613 TRP A O 1
ATOM 4929 N N . TYR A 1 614 ? 5.037 -37.118 -3.144 1.00 83.75 614 TYR A N 1
ATOM 4930 C CA . TYR A 1 614 ? 5.786 -37.260 -4.395 1.00 83.75 614 TYR A CA 1
ATOM 4931 C C . TYR A 1 614 ? 6.393 -35.939 -4.872 1.00 83.75 614 TYR A C 1
ATOM 4933 O O . TYR A 1 614 ? 7.573 -35.899 -5.221 1.00 83.75 614 TYR A O 1
ATOM 4941 N N . THR A 1 615 ? 5.639 -34.838 -4.847 1.00 84.19 615 THR A N 1
ATOM 4942 C CA . THR A 1 615 ? 6.175 -33.532 -5.257 1.00 84.19 615 THR A CA 1
ATOM 4943 C C . THR A 1 615 ? 7.229 -33.014 -4.288 1.00 84.19 615 THR A C 1
ATOM 4945 O O . THR A 1 615 ? 8.166 -32.351 -4.723 1.00 84.19 615 THR A O 1
ATOM 4948 N N . HIS A 1 616 ? 7.140 -33.323 -2.989 1.00 92.19 616 HIS A N 1
ATOM 4949 C CA . HIS A 1 616 ? 8.136 -32.876 -2.016 1.00 92.19 616 HIS A CA 1
ATOM 4950 C C . HIS A 1 616 ? 9.506 -33.537 -2.236 1.00 92.19 616 HIS A C 1
ATOM 4952 O O . HIS A 1 616 ? 10.512 -32.909 -1.927 1.00 92.19 616 HIS A O 1
ATOM 4958 N N . HIS A 1 617 ? 9.581 -34.733 -2.845 1.00 92.88 617 HIS A N 1
ATOM 4959 C CA . HIS A 1 617 ? 10.849 -35.384 -3.232 1.00 92.88 617 HIS A CA 1
ATOM 4960 C C . HIS A 1 617 ? 11.640 -34.619 -4.302 1.00 92.88 617 HIS A C 1
ATOM 4962 O O . HIS A 1 617 ? 12.843 -34.850 -4.456 1.00 92.88 617 HIS A O 1
ATOM 4968 N N . LEU A 1 618 ? 11.022 -33.634 -4.969 1.00 92.44 618 LEU A N 1
ATOM 4969 C CA . LEU A 1 618 ? 11.733 -32.677 -5.819 1.00 92.44 618 LEU A CA 1
ATOM 4970 C C . LEU A 1 618 ? 12.797 -31.875 -5.052 1.00 92.44 618 LEU A C 1
ATOM 4972 O O . LEU A 1 618 ? 13.601 -31.201 -5.692 1.00 92.44 618 LEU A O 1
ATOM 4976 N N . PHE A 1 619 ? 12.883 -31.987 -3.717 1.00 93.88 619 PHE A N 1
ATOM 4977 C CA . PHE A 1 619 ? 14.008 -31.453 -2.950 1.00 93.88 619 PHE A CA 1
ATOM 4978 C C . PHE A 1 619 ? 15.356 -31.981 -3.473 1.00 93.88 619 PHE A C 1
ATOM 4980 O O . PHE A 1 619 ? 16.334 -31.240 -3.462 1.00 93.88 619 PHE A O 1
ATOM 4987 N N . LEU A 1 620 ? 15.415 -33.217 -3.992 1.00 94.50 620 LEU A N 1
ATOM 4988 C CA . LEU A 1 620 ? 16.625 -33.770 -4.614 1.00 94.50 620 LEU A CA 1
ATOM 4989 C C . LEU A 1 620 ? 17.029 -32.976 -5.863 1.00 94.50 620 LEU A C 1
ATOM 4991 O O . LEU A 1 620 ? 18.185 -32.576 -5.992 1.00 94.50 620 LEU A O 1
ATOM 4995 N N . VAL A 1 621 ? 16.063 -32.690 -6.743 1.00 92.88 621 VAL A N 1
ATOM 4996 C CA . VAL A 1 621 ? 16.264 -31.860 -7.943 1.00 92.88 621 VAL A CA 1
ATOM 4997 C C . VAL A 1 621 ? 16.643 -30.434 -7.547 1.00 92.88 621 VAL A C 1
ATOM 4999 O O . VAL A 1 621 ? 17.552 -29.854 -8.131 1.00 92.88 621 VAL A O 1
ATOM 5002 N N . TYR A 1 622 ? 15.993 -29.887 -6.520 1.00 95.38 622 TYR A N 1
ATOM 5003 C CA . TYR A 1 622 ? 16.285 -28.561 -5.989 1.00 95.38 622 TYR A CA 1
ATOM 5004 C C . TYR A 1 622 ? 17.730 -28.446 -5.486 1.00 95.38 622 TYR A C 1
ATOM 5006 O O . TYR A 1 622 ? 18.431 -27.526 -5.892 1.00 95.38 622 TYR A O 1
ATOM 5014 N N . PHE A 1 623 ? 18.207 -29.375 -4.649 1.00 94.69 623 PHE A N 1
ATOM 5015 C CA . PHE A 1 623 ? 19.578 -29.327 -4.126 1.00 94.69 623 PHE A CA 1
ATOM 5016 C C . PHE A 1 623 ? 20.630 -29.618 -5.198 1.00 94.69 623 PHE A C 1
ATOM 5018 O O . PHE A 1 623 ? 21.630 -28.904 -5.257 1.00 94.69 623 PHE A O 1
ATOM 5025 N N . ALA A 1 624 ? 20.404 -30.609 -6.067 1.00 93.25 624 ALA A N 1
ATOM 5026 C CA . ALA A 1 624 ? 21.306 -30.886 -7.185 1.00 93.25 624 ALA A CA 1
ATOM 5027 C C . ALA A 1 624 ? 21.410 -29.672 -8.121 1.00 93.25 624 ALA A C 1
ATOM 5029 O O . ALA A 1 624 ? 22.507 -29.223 -8.450 1.00 93.25 624 ALA A O 1
ATOM 5030 N N . GLY A 1 625 ? 20.266 -29.086 -8.479 1.00 92.56 625 GLY A N 1
ATOM 5031 C CA . GLY A 1 625 ? 20.211 -27.885 -9.296 1.00 92.56 625 GLY A CA 1
ATOM 5032 C C . GLY A 1 625 ? 20.842 -26.673 -8.612 1.00 92.56 625 GLY A C 1
ATOM 5033 O O . GLY A 1 625 ? 21.534 -25.922 -9.284 1.00 92.56 625 GLY A O 1
ATOM 5034 N N . LEU A 1 626 ? 20.687 -26.499 -7.293 1.00 92.38 626 LEU A N 1
ATOM 5035 C CA . LEU A 1 626 ? 21.305 -25.397 -6.543 1.00 92.38 626 LEU A CA 1
ATOM 5036 C C . LEU A 1 626 ? 22.840 -25.478 -6.563 1.00 92.38 626 LEU A C 1
ATOM 5038 O O . LEU A 1 626 ? 23.501 -24.450 -6.685 1.00 92.38 626 LEU A O 1
ATOM 5042 N N . VAL A 1 627 ? 23.408 -26.688 -6.477 1.00 92.00 627 VAL A N 1
ATOM 5043 C CA . VAL A 1 627 ? 24.861 -26.903 -6.585 1.00 92.00 627 VAL A CA 1
ATOM 5044 C C . VAL A 1 627 ? 25.354 -26.554 -7.988 1.00 92.00 627 VAL A C 1
ATOM 5046 O O . VAL A 1 627 ? 26.292 -25.774 -8.118 1.00 92.00 627 VAL A O 1
ATOM 5049 N N . ILE A 1 628 ? 24.699 -27.069 -9.033 1.00 92.38 628 ILE A N 1
ATOM 5050 C CA . ILE A 1 628 ? 25.080 -26.786 -10.427 1.00 92.38 628 ILE A CA 1
ATOM 5051 C C . ILE A 1 628 ? 24.930 -25.287 -10.729 1.00 92.38 628 ILE A C 1
ATOM 5053 O O . ILE A 1 628 ? 25.835 -24.679 -11.293 1.00 92.38 628 ILE A O 1
ATOM 5057 N N . HIS A 1 629 ? 23.825 -24.679 -10.295 1.00 92.19 629 HIS A N 1
ATOM 5058 C CA . HIS A 1 629 ? 23.537 -23.256 -10.467 1.00 92.19 629 HIS A CA 1
ATOM 5059 C C . HIS A 1 629 ? 24.550 -22.352 -9.756 1.00 92.19 629 HIS A C 1
ATOM 5061 O O . HIS A 1 629 ? 24.825 -21.260 -10.232 1.00 92.19 629 HIS A O 1
ATOM 5067 N N . GLY A 1 630 ? 25.090 -22.782 -8.611 1.00 84.56 630 GLY A N 1
ATOM 5068 C CA . GLY A 1 630 ? 26.097 -22.023 -7.869 1.00 84.56 630 GLY A CA 1
ATOM 5069 C C . GLY A 1 630 ? 27.531 -22.182 -8.386 1.00 84.56 630 GLY A C 1
ATOM 5070 O O . GLY A 1 630 ? 28.374 -21.352 -8.045 1.00 84.56 630 GLY A O 1
ATOM 5071 N N . ILE A 1 631 ? 27.816 -23.248 -9.145 1.00 82.69 631 ILE A N 1
ATOM 5072 C CA . ILE A 1 631 ? 29.120 -23.497 -9.785 1.00 82.69 631 ILE A CA 1
ATOM 5073 C C . ILE A 1 631 ? 29.237 -22.737 -11.113 1.00 82.69 631 ILE A C 1
ATOM 5075 O O . ILE A 1 631 ? 30.329 -22.281 -11.450 1.00 82.69 631 ILE A O 1
ATOM 5079 N N . ALA A 1 632 ? 28.130 -22.638 -11.853 1.00 70.50 632 ALA A N 1
ATOM 5080 C CA . ALA A 1 632 ? 28.021 -21.875 -13.095 1.00 70.50 632 ALA A CA 1
ATOM 5081 C C . ALA A 1 632 ? 27.972 -20.360 -12.838 1.00 70.50 632 ALA A C 1
ATOM 5083 O O . ALA A 1 632 ? 28.467 -19.614 -13.713 1.00 70.50 632 ALA A O 1
#

InterPro domains:
  IPR000778 Cytochrome b245, heavy chain [PR00466] (515-533)
  IPR000778 Cytochrome b245, heavy chain [PR00466] (584-607)
  IPR000778 Cytochrome b245, heavy chain [PR00466] (609-629)
  IPR013130 Ferric reductase transmembrane component-like domain [PF01794] (488-626)
  IPR018629 XK-related protein [PF09815] (23-390)
  IPR051773 XK-related membrane adapter [PTHR14297] (13-414)

Foldseek 3Di:
DDDDDPDDPPDPDDDQDDDLVLLVVLLCLLVLLVVLLVVVLVVCVVVVVVPLNVLSCCLSVVLLLVLLVCCCPVLVPVPDDDVVQVVCSVVSNNSVVLSVVLVVLSVCPPVDDAPDWDWDWAWEDDLNDTDIDTDTHGPSNVSNVSSSVSSLVSLLSCLLSHLLSNLLSLVLVCLVVVDADPSSVSSNVSSLVSNLVNLLSLQVVLLCLLRVRHDDDFDPVLSVLSSLLRSLQQVLLSVLLSLLCVQVVPVSVVVLVVQLVCQLCPLVVVVVVVVADQDDCPPPPDDPVRSVVVVSVVSSSCSSCLSRDHSSWDAHRRDSSRTDSDDDVVVVVVSLVVSLVVSLVSLVVSLVRPDPSCVVPPSVVVSVCSSVSSVVSVVSVLVSQQPRPRVNSVDPAGPVNVVDDPVVPPDDDDDDDRDDDDDDCVVVLVVVLVCLLVVQLCCCQPPPVCVLLCLQQPSLRSQQRSLLRSLVVLLVVLCVLVPVVVLVVVLVVCPPPDPNVNVVNVCSVVVSLVSLVSNLVSLVSNVSSVLSSLVSLLCLCLDPDPRSSVVLQCVVVVDVDHSRPDNDNPDDSVNCLCPDQLNVLSVQLNVLSCLQNVCPPPVNCVPPVVSNVVSVVSSVVNVVSSVSNVVD

Radius of gyration: 29.38 Å; chains: 1; bounding box: 79×74×99 Å

pLDDT: mean 80.08, std 15.1, range [29.75, 96.31]